Protein AF-0000000073468307 (afdb_homodimer)

Sequence (714 aa):
MNRIGESITLTLFGASHDSRIGCVIDGIPPGYPVNVESITADLELRKPSAGIGTPRVEADVPEISGIVDGITTGCPVVITFSNSNTRSSDYEQLRRIPRPGHADYPAVSKFGPAHDIRGGGMFSGRMTTPLVAAGALLRDLIGSLGISVGSYVTRIGSVVDTNTYDPADVLTRSRTNPLRAMSSGIEDRMRAEILVAKSDGDSVGGIVRCFATGLPAGLGEPFFDTLDGEISKAVFAIPGVKAIGFGEGFAAAGLRGSENNDAYRIQNGSVVTLTNHAGGVLGGMSSGAVLDFSVAFKPTPSIAKQQMSVDLLTREDAELSVKGRHDPCIANRGAIVVEAMTVFTLADLALRGGFLVMNRIGESITLTLFGASHDSRIGCVIDGIPPGYPVNVESITADLELRKPSAGIGTPRVEADVPEISGIVDGITTGCPVVITFSNSNTRSSDYEQLRRIPRPGHADYPAVSKFGPAHDIRGGGMFSGRMTTPLVAAGALLRDLIGSLGISVGSYVTRIGSVVDTNTYDPADVLTRSRTNPLRAMSSGIEDRMRAEILVAKSDGDSVGGIVRCFATGLPAGLGEPFFDTLDGEISKAVFAIPGVKAIGFGEGFAAAGLRGSENNDAYRIQNGSVVTLTNHAGGVLGGMSSGAVLDFSVAFKPTPSIAKQQMSVDLLTREDAELSVKGRHDPCIANRGAIVVEAMTVFTLADLALRGGFLV

Secondary structure (DSSP, 8-state):
--EEESSSEEEEEE-TTSSEEEEEEE-PPTTPBP-HHHHHHHHHHHSPPTTTS-S-----PPEEESEETTEE-SSPEEEEEE-------SHHHHHHSPPTTSSHHHHHHHHGGG---GGGGGGSGGGHHHHHHHHHHHHHHHHTTT-EEEEEEEEETTEE------HHHHHHHHHHSTT--SSHHHHHHHHHHHHHHHHTT--B-EEEEEEEE-PPTT-B-SGGG-HHHHHHHHHTTSTTEEEEEETTGGGGGGSBHHHHS--EEEETTEEEES--TTTTEETTEE-SSPEEEEEEEPPPS--SS-EEEEETTTTEEEEE---S---S--HHHHHHHHHHHHHHHHHHHHHHTTS--/--EEESSSEEEEEE-TTSSEEEEEEE-PPTTPBP-HHHHHHHHHHHSPPTTTS-S-----PPEEESEETTEE-SSPEEEEEE-------SHHHHHHSPPTTSSHHHHHHHHGGG---GGGGGGSGGGHHHHHHHHHHHHHHHHTTT-EEEEEEEEETTEE------HHHHHHHHHHSTT--SSHHHHHHHHHHHHHHHHTT--B-EEEEEEEE-PPTT-B-SGGG-HHHHHHHHHTTSTTEEEEEETTGGGGGGSBHHHHS--EEEETTEEEES--TTTTEETTEE-SSPEEEEEEEPPPS--SS-EEEEETTTTEEEEE---S---S--HHHHHHHHHHHHHHHHHHHHHHTTS--

pLDDT: mean 94.12, std 7.53, range [55.19, 98.94]

Radius of gyration: 24.5 Å; Cα contacts (8 Å, |Δi|>4): 1896; chains: 2; bounding box: 74×68×62 Å

Nearest PDB structures (foldseek):
  2o12-assembly1_A  TM=8.734E-01  e=1.909E-29  Mycobacterium tuberculosis H37Rv
  2o11-assembly1_A  TM=8.676E-01  e=3.388E-29  Mycobacterium tuberculosis H37Rv
  2qhf-assembly1_A  TM=8.666E-01  e=2.831E-28  unclassified
  4baj-assembly1_A  TM=8.370E-01  e=3.995E-28  Mycobacterium tuberculosis
  4bai-assembly1_A  TM=8.354E-01  e=8.423E-28  Mycobacterium tuberculosis

InterPro domains:
  IPR000453 Chorismate synthase [MF_00300] (8-356)
  IPR000453 Chorismate synthase [PF01264] (9-351)
  IPR000453 Chorismate synthase [PIRSF001456] (1-352)
  IPR000453 Chorismate synthase [PTHR21085] (1-352)
  IPR000453 Chorismate synthase [TIGR00033] (9-353)
  IPR000453 Chorismate synthase [cd07304] (8-349)
  IPR020541 Chorismate synthase, conserved site [PS00788] (121-137)
  IPR020541 Chorismate synthase, conserved site [PS00789] (325-341)
  IPR035904 Chorismate synthase AroC superfamily [G3DSA:3.60.150.10] (8-355)
  IPR035904 Chorismate synthase AroC superfamily [SSF103263] (1-353)

Foldseek 3Di:
DQWDFDQWMKGWDWWQQDQKTKIKIANDDWFAAFDQVLLQLLLVLLDAFPPFAFPDDDPLRWDWDQADPRIHHNGIIMIMDGRDPFDQPCCVVCQFWPFPPACSVVQCVVVNPVRDPRCDICLHLVRLSNLLSQLSRLQVVVVVLVKDKFKAWQDKAPQGNPDDDDPVQRSPQLSPQSLSHNDPVSSVVNRVSSVVQVVVQHAIKTKMKMKMANDDWFQFDADQTFLVNSLVVLLVSRPQWDDKAAQCGVPVVVDDPVVQDFDWDDDPNDIDTPDGNRQQGDNSTGHNDMNIMMIIGGFDRQTQDKDWTAGNVVRGIDIDGRDHGHRRYNNSSCRSSSSSSSSSSSSSSCVVVVVGD/DQWDFDQWMKGWDWWQQDQKTWIKIANDDWFAAFDQVLLQLLLVLLDAFPPFAFPDDDPLRWDWDQADPRIHHRGIIMIMDGRDPFDQPPCVVCQFWPFPPACSVVQCVPVNPVRDPRCDICLHLVRLSNLLSQLSRLQVVVVVLVKDKFKAWQDKAPQGNPDDDDPVQRRPQLSPQSLSHNDPVSSVVNRVSSVVQVVVQHAIKTKMKMKMANDDWFQFDADQTFLVNSLVVLLVSRPQWDDKAAQCGVPVVVDDPVGQDFDWDDDPNDIDTPDGNRQQGDNSTGHNDMRIMMIIGGFDRQTQDKDWTAGNVVRGIDIDGRDHGHRRYNNSSCRSSSSSSSSSSSSSSCVVVVVGD

Structure (mmCIF, N/CA/C/O backbone):
data_AF-0000000073468307-model_v1
#
loop_
_entity.id
_entity.type
_entity.pdbx_description
1 polymer 'Chorismate synthase'
#
loop_
_atom_site.group_PDB
_atom_site.id
_atom_site.type_symbol
_atom_site.label_atom_id
_atom_site.label_alt_id
_atom_site.label_comp_id
_atom_site.label_asym_id
_atom_site.label_entity_id
_atom_site.label_seq_id
_atom_site.pdbx_PDB_ins_code
_atom_site.Cartn_x
_atom_site.Cartn_y
_atom_site.Cartn_z
_atom_site.occupancy
_atom_site.B_iso_or_equiv
_atom_site.auth_seq_id
_atom_site.auth_comp_id
_atom_site.auth_asym_id
_atom_site.auth_atom_id
_atom_site.pdbx_PDB_model_num
ATOM 1 N N . MET A 1 1 ? 7.062 6.723 -12.805 1 78.38 1 MET A N 1
ATOM 2 C CA . MET A 1 1 ? 6.09 7.746 -13.18 1 78.38 1 MET A CA 1
ATOM 3 C C . MET A 1 1 ? 5.855 8.727 -12.039 1 78.38 1 MET A C 1
ATOM 5 O O . MET A 1 1 ? 5.859 8.336 -10.867 1 78.38 1 MET A O 1
ATOM 9 N N . ASN A 1 2 ? 5.762 9.953 -12.391 1 92.69 2 ASN A N 1
ATOM 10 C CA . ASN A 1 2 ? 5.691 11.016 -11.391 1 92.69 2 ASN A CA 1
ATOM 11 C C . ASN A 1 2 ? 4.27 11.555 -11.242 1 92.69 2 ASN A C 1
ATOM 13 O O . ASN A 1 2 ? 4.059 12.602 -10.633 1 92.69 2 ASN A O 1
ATOM 17 N N . ARG A 1 3 ? 3.357 10.773 -11.797 1 96.44 3 ARG A N 1
ATOM 18 C CA . ARG A 1 3 ? 1.973 11.234 -11.789 1 96.44 3 ARG A CA 1
ATOM 19 C C . ARG A 1 3 ? 1.046 10.172 -11.211 1 96.44 3 ARG A C 1
ATOM 21 O O . ARG A 1 3 ? 1.229 8.977 -11.461 1 96.44 3 ARG A O 1
ATOM 28 N N . ILE A 1 4 ? 0.022 10.648 -10.477 1 97.75 4 ILE A N 1
ATOM 29 C CA . ILE A 1 4 ? -0.975 9.742 -9.906 1 97.75 4 ILE A CA 1
ATOM 30 C C . ILE A 1 4 ? -2.363 10.367 -10.023 1 97.75 4 ILE A C 1
ATOM 32 O O . ILE A 1 4 ? -2.492 11.586 -10.172 1 97.75 4 ILE A O 1
ATOM 36 N N . GLY A 1 5 ? -3.367 9.5 -10.016 1 97.25 5 GLY A N 1
ATOM 37 C CA . GLY A 1 5 ? -4.742 9.977 -10.078 1 97.25 5 GLY A CA 1
ATOM 38 C C . GLY A 1 5 ? -5.352 9.859 -11.461 1 97.25 5 GLY A C 1
ATOM 39 O O . GLY A 1 5 ? -4.664 9.508 -12.422 1 97.25 5 GLY A O 1
ATOM 40 N N . GLU A 1 6 ? -6.684 10.148 -11.586 1 95.94 6 GLU A N 1
ATOM 41 C CA . GLU A 1 6 ? -7.395 10.039 -12.859 1 95.94 6 GLU A CA 1
ATOM 42 C C . GLU A 1 6 ? -8.156 11.328 -13.18 1 95.94 6 GLU A C 1
ATOM 44 O O . GLU A 1 6 ? -7.773 12.07 -14.078 1 95.94 6 GLU A O 1
ATOM 49 N N . SER A 1 7 ? -9.188 11.641 -12.312 1 97.06 7 SER A N 1
ATOM 50 C CA . SER A 1 7 ? -9.93 12.875 -12.523 1 97.06 7 SER A CA 1
ATOM 51 C C . SER A 1 7 ? -9.172 14.078 -11.953 1 97.06 7 SER A C 1
ATOM 53 O O . SER A 1 7 ? -9.195 15.164 -12.539 1 97.06 7 SER A O 1
ATOM 55 N N . ILE A 1 8 ? -8.633 13.961 -10.805 1 98 8 ILE A N 1
ATOM 56 C CA . ILE A 1 8 ? -7.633 14.867 -10.258 1 98 8 ILE A CA 1
ATOM 57 C C . ILE A 1 8 ? -6.266 14.188 -10.258 1 98 8 ILE A C 1
ATOM 59 O O . ILE A 1 8 ? -6.117 13.086 -9.727 1 98 8 ILE A O 1
ATOM 63 N N . THR A 1 9 ? -5.352 14.828 -10.875 1 98.25 9 THR A N 1
ATOM 64 C CA . THR A 1 9 ? -4.031 14.211 -10.969 1 98.25 9 THR A CA 1
ATOM 65 C C . THR A 1 9 ? -2.988 15.047 -10.234 1 98.25 9 THR A C 1
ATOM 67 O O . THR A 1 9 ? -3.131 16.266 -10.125 1 98.25 9 THR A O 1
ATOM 70 N N . LEU A 1 10 ? -2.02 14.422 -9.664 1 98.44 10 LEU A N 1
ATOM 71 C CA . LEU A 1 10 ? -0.888 15.016 -8.961 1 98.44 10 LEU A CA 1
ATOM 72 C C . LEU A 1 10 ? 0.43 14.609 -9.617 1 98.44 10 LEU A C 1
ATOM 74 O O . LEU A 1 10 ? 0.74 13.414 -9.703 1 98.44 10 LEU A O 1
ATOM 78 N N . THR A 1 11 ? 1.145 15.547 -10.148 1 98.19 11 THR A N 1
ATOM 79 C CA . THR A 1 11 ? 2.461 15.32 -10.727 1 98.19 11 THR A CA 1
ATOM 80 C C . THR A 1 11 ? 3.547 15.992 -9.891 1 98.19 11 THR A C 1
ATOM 82 O O . THR A 1 11 ? 3.475 17.188 -9.617 1 98.19 11 THR A O 1
ATOM 85 N N . LEU A 1 12 ? 4.516 15.25 -9.508 1 96.94 12 LEU A N 1
ATOM 86 C CA . LEU A 1 12 ? 5.645 15.766 -8.742 1 96.94 12 LEU A CA 1
ATOM 87 C C . LEU A 1 12 ? 6.812 16.125 -9.656 1 96.94 12 LEU A C 1
ATOM 89 O O . LEU A 1 12 ? 7.008 15.477 -10.695 1 96.94 12 LEU A O 1
ATOM 93 N N . PHE A 1 13 ? 7.508 17.141 -9.234 1 95.06 13 PHE A N 1
ATOM 94 C CA . PHE A 1 13 ? 8.727 17.453 -9.969 1 95.06 13 PHE A CA 1
ATOM 95 C C . PHE A 1 13 ? 9.789 18.016 -9.031 1 95.06 13 PHE A C 1
ATOM 97 O O . PHE A 1 13 ? 9.477 18.5 -7.941 1 95.06 13 PHE A O 1
ATOM 104 N N . GLY A 1 14 ? 11.086 17.844 -9.508 1 91.69 14 GLY A N 1
ATOM 105 C CA . GLY A 1 14 ? 12.227 18.344 -8.75 1 91.69 14 GLY A CA 1
ATOM 106 C C . GLY A 1 14 ? 12.906 17.281 -7.918 1 91.69 14 GLY A C 1
ATOM 107 O O . GLY A 1 14 ? 12.5 16.125 -7.938 1 91.69 14 GLY A O 1
ATOM 108 N N . ALA A 1 15 ? 13.961 17.688 -7.32 1 88.81 15 ALA A N 1
ATOM 109 C CA . ALA A 1 15 ? 14.742 16.859 -6.414 1 88.81 15 ALA A CA 1
ATOM 110 C C . ALA A 1 15 ? 15.312 17.672 -5.262 1 88.81 15 ALA A C 1
ATOM 112 O O . ALA A 1 15 ? 15.32 18.906 -5.312 1 88.81 15 ALA A O 1
ATOM 113 N N . SER A 1 16 ? 15.828 17.062 -4.336 1 83.5 16 SER A N 1
ATOM 114 C CA . SER A 1 16 ? 16.203 17.703 -3.072 1 83.5 16 SER A CA 1
ATOM 115 C C . SER A 1 16 ? 17.25 18.781 -3.283 1 83.5 16 SER A C 1
ATOM 117 O O . SER A 1 16 ? 17.297 19.766 -2.529 1 83.5 16 SER A O 1
ATOM 119 N N . HIS A 1 17 ? 18.031 18.594 -4.273 1 82.62 17 HIS A N 1
ATOM 120 C CA . HIS A 1 17 ? 19.094 19.578 -4.461 1 82.62 17 HIS A CA 1
ATOM 121 C C . HIS A 1 17 ? 18.844 20.438 -5.691 1 82.62 17 HIS A C 1
ATOM 123 O O . HIS A 1 17 ? 19.719 21.188 -6.113 1 82.62 17 HIS A O 1
ATOM 129 N N . ASP A 1 18 ? 17.672 20.312 -6.223 1 88.06 18 ASP A N 1
ATOM 130 C CA . ASP A 1 18 ? 17.266 21.25 -7.273 1 88.06 18 ASP A CA 1
ATOM 131 C C . ASP A 1 18 ? 16.953 22.625 -6.695 1 88.06 18 ASP A C 1
ATOM 133 O O . ASP A 1 18 ? 16.891 22.781 -5.477 1 88.06 18 ASP A O 1
ATOM 137 N N . SER A 1 19 ? 16.859 23.547 -7.609 1 90.19 19 SER A N 1
ATOM 138 C CA . SER A 1 19 ? 16.516 24.891 -7.156 1 90.19 19 SER A CA 1
ATOM 139 C C . SER A 1 19 ? 15.094 24.938 -6.598 1 90.19 19 SER A C 1
ATOM 141 O O . SER A 1 19 ? 14.797 25.75 -5.711 1 90.19 19 SER A O 1
ATOM 143 N N . ARG A 1 20 ? 14.273 24.047 -7.191 1 93.94 20 ARG A N 1
ATOM 144 C CA . ARG A 1 20 ? 12.883 24.031 -6.754 1 93.94 20 ARG A CA 1
ATOM 145 C C . ARG A 1 20 ? 12.328 22.609 -6.773 1 93.94 20 ARG A C 1
ATOM 147 O O . ARG A 1 20 ? 12.805 21.766 -7.535 1 93.94 20 ARG A O 1
ATOM 154 N N . ILE A 1 21 ? 11.438 22.422 -5.871 1 95.44 21 ILE A N 1
ATOM 155 C CA . ILE A 1 21 ? 10.578 21.25 -5.914 1 95.44 21 ILE A CA 1
ATOM 156 C C . ILE A 1 21 ? 9.109 21.688 -5.965 1 95.44 21 ILE A C 1
ATOM 158 O O . ILE A 1 21 ? 8.797 22.844 -5.68 1 95.44 21 ILE A O 1
ATOM 162 N N . GLY A 1 22 ? 8.258 20.797 -6.469 1 97.25 22 GLY A N 1
ATOM 163 C CA . GLY A 1 22 ? 6.859 21.188 -6.523 1 97.25 22 GLY A CA 1
ATOM 164 C C . GLY A 1 22 ? 5.961 20.094 -7.082 1 97.25 22 GLY A C 1
ATOM 165 O O . GLY A 1 22 ? 6.379 18.938 -7.203 1 97.25 22 GLY A O 1
ATOM 166 N N . CYS A 1 23 ? 4.727 20.5 -7.266 1 98.25 23 CYS A N 1
ATOM 167 C CA . CYS A 1 23 ? 3.732 19.594 -7.84 1 98.25 23 CYS A CA 1
ATOM 168 C C . CYS A 1 23 ? 2.746 20.359 -8.719 1 98.25 23 CYS A C 1
ATOM 170 O O . CYS A 1 23 ? 2.625 21.578 -8.609 1 98.25 23 CYS A O 1
ATOM 172 N N . VAL A 1 24 ? 2.191 19.672 -9.648 1 98.44 24 VAL A N 1
ATOM 173 C CA . VAL A 1 24 ? 1.072 20.125 -10.469 1 98.44 24 VAL A CA 1
ATOM 174 C C . VAL A 1 24 ? -0.182 19.328 -10.117 1 98.44 24 VAL A C 1
ATOM 176 O O . VAL A 1 24 ? -0.166 18.094 -10.133 1 98.44 24 VAL A O 1
ATOM 179 N N . ILE A 1 25 ? -1.18 19.984 -9.719 1 98.5 25 ILE A N 1
ATOM 180 C CA . ILE A 1 25 ? -2.486 19.375 -9.492 1 98.5 25 ILE A CA 1
ATOM 181 C C . ILE A 1 25 ? -3.439 19.766 -10.617 1 98.5 25 ILE A C 1
ATOM 183 O O . ILE A 1 25 ? -3.74 20.953 -10.797 1 98.5 25 ILE A O 1
ATOM 187 N N . ASP A 1 26 ? -3.891 18.797 -11.312 1 98.12 26 ASP A N 1
ATOM 188 C CA . ASP A 1 26 ? -4.766 19.031 -12.461 1 98.12 26 ASP A CA 1
ATOM 189 C C . ASP A 1 26 ? -6.125 18.375 -12.25 1 98.12 26 ASP A C 1
ATOM 191 O O . ASP A 1 26 ? -6.227 17.344 -11.562 1 98.12 26 ASP A O 1
ATOM 195 N N . GLY A 1 27 ? -7.133 19.062 -12.758 1 97.12 27 GLY A N 1
ATOM 196 C CA . GLY A 1 27 ? -8.461 18.469 -12.719 1 97.12 27 GLY A CA 1
ATOM 197 C C . GLY A 1 27 ? -9.32 19.016 -11.586 1 97.12 27 GLY A C 1
ATOM 198 O O . GLY A 1 27 ? -10.469 18.594 -11.414 1 97.12 27 GLY A O 1
ATOM 199 N N . ILE A 1 28 ? -8.805 19.984 -10.82 1 96.44 28 ILE A N 1
ATOM 200 C CA . ILE A 1 28 ? -9.602 20.609 -9.766 1 96.44 28 ILE A CA 1
ATOM 201 C C . ILE A 1 28 ? -10.727 21.422 -10.391 1 96.44 28 ILE A C 1
ATOM 203 O O . ILE A 1 28 ? -10.484 22.25 -11.273 1 96.44 28 ILE A O 1
ATOM 207 N N . PRO A 1 29 ? -11.945 21.203 -9.93 1 94.94 29 PRO A N 1
ATOM 208 C CA . PRO A 1 29 ? -13.039 22.031 -10.453 1 94.94 29 PRO A CA 1
ATOM 209 C C . PRO A 1 29 ? -12.852 23.516 -10.172 1 94.94 29 PRO A C 1
ATOM 211 O O . PRO A 1 29 ? -12.242 23.891 -9.164 1 94.94 29 PRO A O 1
ATOM 214 N N . PRO A 1 30 ? -13.359 24.375 -11.141 1 94.88 30 PRO A N 1
ATOM 215 C CA . PRO A 1 30 ? -13.281 25.812 -10.883 1 94.88 30 PRO A CA 1
ATOM 216 C C . PRO A 1 30 ? -14.195 26.25 -9.75 1 94.88 30 PRO A C 1
ATOM 218 O O . PRO A 1 30 ? -15.195 25.594 -9.461 1 94.88 30 PRO A O 1
ATOM 221 N N . GLY A 1 31 ? -13.82 27.344 -9.102 1 93.5 31 GLY A N 1
ATOM 222 C CA . GLY A 1 31 ? -14.734 28 -8.172 1 93.5 31 GLY A CA 1
ATOM 223 C C . GLY A 1 31 ? -14.477 27.625 -6.727 1 93.5 31 GLY A C 1
ATOM 224 O O . GLY A 1 31 ? -15.188 28.078 -5.828 1 93.5 31 GLY A O 1
ATOM 225 N N . TYR A 1 32 ? -13.43 26.859 -6.484 1 92.44 32 TYR A N 1
ATOM 226 C CA . TYR A 1 32 ? -13.133 26.469 -5.113 1 92.44 32 TYR A CA 1
ATOM 227 C C . TYR A 1 32 ? -12.062 27.375 -4.512 1 92.44 32 TYR A C 1
ATOM 229 O O . TYR A 1 32 ? -11.07 27.688 -5.168 1 92.44 32 TYR A O 1
ATOM 237 N N . PRO A 1 33 ? -12.344 27.812 -3.326 1 93.44 33 PRO A N 1
ATOM 238 C CA . PRO A 1 33 ? -11.336 28.641 -2.664 1 93.44 33 PRO A CA 1
ATOM 239 C C . PRO A 1 33 ? -10.094 27.844 -2.248 1 93.44 33 PRO A C 1
ATOM 241 O O . PRO A 1 33 ? -10.211 26.703 -1.819 1 93.44 33 PRO A O 1
ATOM 244 N N . VAL A 1 34 ? -8.984 28.453 -2.396 1 93.81 34 VAL A N 1
ATOM 245 C CA . VAL A 1 34 ? -7.723 27.891 -1.922 1 93.81 34 VAL A CA 1
ATOM 246 C C . VAL A 1 34 ? -7.316 28.578 -0.619 1 93.81 34 VAL A C 1
ATOM 248 O O . VAL A 1 34 ? -7.145 29.797 -0.578 1 93.81 34 VAL A O 1
ATOM 251 N N . ASN A 1 35 ? -7.191 27.797 0.413 1 94.06 35 ASN A N 1
ATOM 252 C CA . ASN A 1 35 ? -6.805 28.297 1.726 1 94.06 35 ASN A CA 1
ATOM 253 C C . ASN A 1 35 ? -5.305 28.172 1.959 1 94.06 35 ASN A C 1
ATOM 255 O O . ASN A 1 35 ? -4.84 27.156 2.469 1 94.06 35 ASN A O 1
ATOM 259 N N . VAL A 1 36 ? -4.586 29.203 1.779 1 94.5 36 VAL A N 1
ATOM 260 C CA . VAL A 1 36 ? -3.129 29.188 1.88 1 94.5 36 VAL A CA 1
ATOM 261 C C . VAL A 1 36 ? -2.713 28.938 3.328 1 94.5 36 VAL A C 1
ATOM 263 O O . VAL A 1 36 ? -1.699 28.281 3.588 1 94.5 36 VAL A O 1
ATOM 266 N N . GLU A 1 37 ? -3.494 29.391 4.246 1 94.69 37 GLU A N 1
ATOM 267 C CA . GLU A 1 37 ? -3.193 29.188 5.66 1 94.69 37 GLU A CA 1
ATOM 268 C C . GLU A 1 37 ? -3.227 27.719 6.023 1 94.69 37 GLU A C 1
ATOM 270 O O . GLU A 1 37 ? -2.41 27.25 6.82 1 94.69 37 GLU A O 1
ATOM 275 N N . SER A 1 38 ? -4.172 27.047 5.438 1 94.19 38 SER A N 1
ATOM 276 C CA . SER A 1 38 ? -4.254 25.609 5.684 1 94.19 38 SER A CA 1
ATOM 277 C C . SER A 1 38 ? -3.031 24.875 5.137 1 94.19 38 SER A C 1
ATOM 279 O O . SER A 1 38 ? -2.559 23.906 5.734 1 94.19 38 SER A O 1
ATOM 281 N N . ILE A 1 39 ? -2.574 25.328 3.996 1 97.19 39 ILE A N 1
ATOM 282 C CA . ILE A 1 39 ? -1.381 24.75 3.395 1 97.19 39 ILE A CA 1
ATOM 283 C C . ILE A 1 39 ? -0.182 24.953 4.316 1 97.19 39 ILE A C 1
ATOM 285 O O . ILE A 1 39 ? 0.56 24.016 4.609 1 97.19 39 ILE A O 1
ATOM 289 N N . THR A 1 40 ? -0.068 26.172 4.801 1 95.94 40 THR A N 1
ATOM 290 C CA . THR A 1 40 ? 1.037 26.516 5.691 1 95.94 40 THR A CA 1
ATOM 291 C C . THR A 1 40 ? 0.958 25.703 6.984 1 95.94 40 THR A C 1
ATOM 293 O O . THR A 1 40 ? 1.973 25.203 7.473 1 95.94 40 THR A O 1
ATOM 296 N N . ALA A 1 41 ? -0.21 25.578 7.523 1 95.69 41 ALA A N 1
ATOM 297 C CA . ALA A 1 41 ? -0.408 24.844 8.773 1 95.69 41 ALA A CA 1
ATOM 298 C C . ALA A 1 41 ? -0.017 23.375 8.617 1 95.69 41 ALA A C 1
ATOM 300 O O . ALA A 1 41 ? 0.638 22.812 9.484 1 95.69 41 ALA A O 1
ATOM 301 N N . ASP A 1 42 ? -0.438 22.75 7.543 1 97.31 42 ASP A N 1
ATOM 302 C CA . ASP A 1 42 ? -0.085 21.344 7.312 1 97.31 42 ASP A CA 1
ATOM 303 C C . ASP A 1 42 ? 1.417 21.188 7.09 1 97.31 42 ASP A C 1
ATOM 305 O O . ASP A 1 42 ? 2.018 20.203 7.539 1 97.31 42 ASP A O 1
ATOM 309 N N . LEU A 1 43 ? 1.985 22.141 6.363 1 97.25 43 LEU A N 1
ATOM 310 C CA . LEU A 1 43 ? 3.424 22.094 6.129 1 97.25 43 LEU A CA 1
ATOM 311 C C . LEU A 1 43 ? 4.191 22.203 7.445 1 97.25 43 LEU A C 1
ATOM 313 O O . LEU A 1 43 ? 5.258 21.594 7.594 1 97.25 43 LEU A O 1
ATOM 317 N N . GLU A 1 44 ? 3.678 22.953 8.375 1 95.06 44 GLU A N 1
ATOM 318 C CA . GLU A 1 44 ? 4.312 23.078 9.688 1 95.06 44 GLU A CA 1
ATOM 319 C C . GLU A 1 44 ? 4.344 21.75 10.414 1 95.06 44 GLU A C 1
ATOM 321 O O . GLU A 1 44 ? 5.285 21.453 11.156 1 95.06 44 GLU A O 1
ATOM 326 N N . LEU A 1 45 ? 3.326 20.969 10.211 1 95.31 45 LEU A N 1
ATOM 327 C CA . LEU A 1 45 ? 3.238 19.656 10.867 1 95.31 45 LEU A CA 1
ATOM 328 C C . LEU A 1 45 ? 4.27 18.703 10.289 1 95.31 45 LEU A C 1
ATOM 330 O O . LEU A 1 45 ? 4.605 17.688 10.922 1 95.31 45 LEU A O 1
ATOM 334 N N . ARG A 1 46 ? 4.758 18.969 9.094 1 95.19 46 ARG A N 1
ATOM 335 C CA . ARG A 1 46 ? 5.742 18.094 8.445 1 95.19 46 ARG A CA 1
ATOM 336 C C . ARG A 1 46 ? 7.152 18.438 8.922 1 95.19 46 ARG A C 1
ATOM 338 O O . ARG A 1 46 ? 8.078 17.641 8.734 1 95.19 46 ARG A O 1
ATOM 345 N N . LYS A 1 47 ? 7.328 19.578 9.469 1 91.25 47 LYS A N 1
ATOM 346 C CA . LYS A 1 47 ? 8.656 20 9.898 1 91.25 47 LYS A CA 1
ATOM 347 C C . LYS A 1 47 ? 9.156 19.141 11.055 1 91.25 47 LYS A C 1
ATOM 349 O O . LYS A 1 47 ? 8.359 18.578 11.812 1 91.25 47 LYS A O 1
ATOM 354 N N . PRO A 1 48 ? 10.461 19.062 11.133 1 87.81 48 PRO A N 1
ATOM 355 C CA . PRO A 1 48 ? 11.023 18.281 12.234 1 87.81 48 PRO A CA 1
ATOM 356 C C . PRO A 1 48 ? 10.672 18.859 13.609 1 87.81 48 PRO A C 1
ATOM 358 O O . PRO A 1 48 ? 10.594 20.094 13.758 1 87.81 48 PRO A O 1
ATOM 361 N N . SER A 1 49 ? 10.484 17.938 14.492 1 84.5 49 SER A N 1
ATOM 362 C CA . SER A 1 49 ? 10.258 18.375 15.867 1 84.5 49 SER A CA 1
ATOM 363 C C . SER A 1 49 ? 11.539 18.906 16.5 1 84.5 49 SER A C 1
ATOM 365 O O . SER A 1 49 ? 12.609 18.312 16.344 1 84.5 49 SER A O 1
ATOM 367 N N . ALA A 1 50 ? 11.32 19.953 17.25 1 79.44 50 ALA A N 1
ATOM 368 C CA . ALA A 1 50 ? 12.469 20.609 17.859 1 79.44 50 ALA A CA 1
ATOM 369 C C . ALA A 1 50 ? 13.273 19.641 18.719 1 79.44 50 ALA A C 1
ATOM 371 O O . ALA A 1 50 ? 12.711 18.938 19.562 1 79.44 50 ALA A O 1
ATOM 372 N N . GLY A 1 51 ? 14.484 19.578 18.469 1 78.62 51 GLY A N 1
ATOM 373 C CA . GLY A 1 51 ? 15.398 18.797 19.281 1 78.62 51 GLY A CA 1
ATOM 374 C C . GLY A 1 51 ? 15.469 17.344 18.875 1 78.62 51 GLY A C 1
ATOM 375 O O . GLY A 1 51 ? 16.266 16.578 19.422 1 78.62 51 GLY A O 1
ATOM 376 N N . ILE A 1 52 ? 14.695 16.922 18 1 84.31 52 ILE A N 1
ATOM 377 C CA . ILE A 1 52 ? 14.602 15.508 17.672 1 84.31 52 ILE A CA 1
ATOM 378 C C . ILE A 1 52 ? 14.977 15.289 16.203 1 84.31 52 ILE A C 1
ATOM 380 O O . ILE A 1 52 ? 15.867 14.492 15.898 1 84.31 52 ILE A O 1
ATOM 384 N N . GLY A 1 53 ? 14.398 16 15.367 1 76.06 53 GLY A N 1
ATOM 385 C CA . GLY A 1 53 ? 14.562 15.766 13.938 1 76.06 53 GLY A CA 1
ATOM 386 C C . GLY A 1 53 ? 15.781 16.469 13.352 1 76.06 53 GLY A C 1
ATOM 387 O O . GLY A 1 53 ? 16.656 16.922 14.094 1 76.06 53 GLY A O 1
ATOM 388 N N . THR A 1 54 ? 15.93 16.359 12.086 1 74.38 54 THR A N 1
ATOM 389 C CA . THR A 1 54 ? 17.031 16.969 11.352 1 74.38 54 THR A CA 1
ATOM 390 C C . THR A 1 54 ? 17.078 18.469 11.578 1 74.38 54 THR A C 1
ATOM 392 O O . THR A 1 54 ? 16.031 19.109 11.719 1 74.38 54 THR A O 1
ATOM 395 N N . PRO A 1 55 ? 18.188 19 11.625 1 69.69 55 PRO A N 1
ATOM 396 C CA . PRO A 1 55 ? 18.312 20.453 11.781 1 69.69 55 PRO A CA 1
ATOM 397 C C . PRO A 1 55 ? 17.969 21.219 10.508 1 69.69 55 PRO A C 1
ATOM 399 O O . PRO A 1 55 ? 17.797 22.438 10.547 1 69.69 55 PRO A O 1
ATOM 402 N N . ARG A 1 56 ? 18 20.5 9.484 1 66.62 56 ARG A N 1
ATOM 403 C CA . ARG A 1 56 ? 17.625 21.141 8.227 1 66.62 56 ARG A CA 1
ATOM 404 C C . ARG A 1 56 ? 16.188 21.625 8.266 1 66.62 56 ARG A C 1
ATOM 406 O O . ARG A 1 56 ? 15.258 20.812 8.43 1 66.62 56 ARG A O 1
ATOM 413 N N . VAL A 1 57 ? 16.047 22.969 8.234 1 69 57 VAL A N 1
ATOM 414 C CA . VAL A 1 57 ? 14.695 23.531 8.195 1 69 57 VAL A CA 1
ATOM 415 C C . VAL A 1 57 ? 14.594 24.547 7.062 1 69 57 VAL A C 1
ATOM 417 O O . VAL A 1 57 ? 15.359 25.516 7.016 1 69 57 VAL A O 1
ATOM 420 N N . GLU A 1 58 ?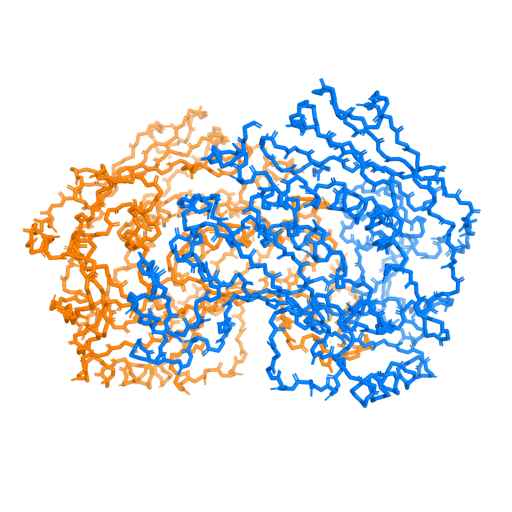 13.797 24.109 6.055 1 77.62 58 GLU A N 1
ATOM 421 C CA . GLU A 1 58 ? 13.445 25.031 4.98 1 77.62 58 GLU A CA 1
ATOM 422 C C . GLU A 1 58 ? 12.219 25.859 5.336 1 77.62 58 GLU A C 1
ATOM 424 O O . GLU A 1 58 ? 11.367 25.422 6.113 1 77.62 58 GLU A O 1
ATOM 429 N N . ALA A 1 59 ? 12.156 27.062 4.805 1 79.62 59 ALA A N 1
ATOM 430 C CA . ALA A 1 59 ? 11 27.906 5.094 1 79.62 59 ALA A CA 1
ATOM 431 C C . ALA A 1 59 ? 9.711 27.297 4.562 1 79.62 59 ALA A C 1
ATOM 433 O O . ALA A 1 59 ? 8.664 27.391 5.199 1 79.62 59 ALA A O 1
ATOM 434 N N . ASP A 1 60 ? 9.758 26.578 3.535 1 88.94 60 ASP A N 1
ATOM 435 C CA . ASP A 1 60 ? 8.664 25.906 2.846 1 88.94 60 ASP A CA 1
ATOM 436 C C . ASP A 1 60 ? 7.488 26.859 2.617 1 88.94 60 ASP A C 1
ATOM 438 O O . ASP A 1 60 ? 6.352 26.531 2.967 1 88.94 60 ASP A O 1
ATOM 442 N N . VAL A 1 61 ? 7.77 27.984 2.053 1 92.38 61 VAL A N 1
ATOM 443 C CA . VAL A 1 61 ? 6.742 28.938 1.646 1 92.38 61 VAL A CA 1
ATOM 444 C C . VAL A 1 61 ? 6.203 28.562 0.268 1 92.38 61 VAL A C 1
ATOM 446 O O . VAL A 1 61 ? 6.93 28.625 -0.727 1 92.38 61 VAL A O 1
ATOM 449 N N . PRO A 1 62 ? 4.953 28.266 0.238 1 96.19 62 PRO A N 1
ATOM 450 C CA . PRO A 1 62 ? 4.418 27.828 -1.054 1 96.19 62 PRO A CA 1
ATOM 451 C C . PRO A 1 62 ? 4.215 28.984 -2.033 1 96.19 62 PRO A C 1
ATOM 453 O O . PRO A 1 62 ? 3.723 30.047 -1.646 1 96.19 62 PRO A O 1
ATOM 456 N N . GLU A 1 63 ? 4.688 28.797 -3.25 1 96.38 63 GLU A N 1
ATOM 457 C CA . GLU A 1 63 ? 4.312 29.641 -4.383 1 96.38 63 GLU A CA 1
ATOM 458 C C . GLU A 1 63 ? 3.258 28.953 -5.25 1 96.38 63 GLU A C 1
ATOM 460 O O . GLU A 1 63 ? 3.508 27.891 -5.82 1 96.38 63 GLU A O 1
ATOM 465 N N . ILE A 1 64 ? 2.105 29.609 -5.367 1 97.06 64 ILE A N 1
ATOM 466 C CA . ILE A 1 64 ? 0.965 28.953 -5.992 1 97.06 64 ILE A CA 1
ATOM 467 C C . ILE A 1 64 ? 0.591 29.688 -7.281 1 97.06 64 ILE A C 1
ATOM 469 O O . ILE A 1 64 ? 0.45 30.906 -7.285 1 97.06 64 ILE A O 1
ATOM 473 N N . SER A 1 65 ? 0.475 29 -8.328 1 96.44 65 SER A N 1
ATOM 474 C CA . SER A 1 65 ? -0.001 29.5 -9.617 1 96.44 65 SER A CA 1
ATOM 475 C C . SER A 1 65 ? -1.225 28.719 -10.094 1 96.44 65 SER A C 1
ATOM 477 O O . SER A 1 65 ? -1.459 27.594 -9.648 1 96.44 65 SER A O 1
ATOM 479 N N . GLY A 1 66 ? -2.018 29.328 -10.953 1 95.31 66 GLY A N 1
ATOM 480 C CA . GLY A 1 66 ? -3.18 28.656 -11.523 1 95.31 66 GLY A CA 1
ATOM 481 C C . GLY A 1 66 ? -4.473 29 -10.805 1 95.31 66 GLY A C 1
ATOM 482 O O . GLY A 1 66 ? -5.492 28.344 -11 1 95.31 66 GLY A O 1
ATOM 483 N N . ILE A 1 67 ? -4.418 29.938 -9.906 1 95.69 67 ILE A N 1
ATOM 484 C CA . ILE A 1 67 ? -5.613 30.406 -9.219 1 95.69 67 ILE A CA 1
ATOM 485 C C . ILE A 1 67 ? -5.797 31.906 -9.469 1 95.69 67 ILE A C 1
ATOM 487 O O . ILE A 1 67 ? -4.832 32.625 -9.766 1 95.69 67 ILE A O 1
ATOM 491 N N . VAL A 1 68 ? -6.992 32.406 -9.422 1 96.44 68 VAL A N 1
ATOM 492 C CA . VAL A 1 68 ? -7.316 33.844 -9.539 1 96.44 68 VAL A CA 1
ATOM 493 C C . VAL A 1 68 ? -8.133 34.281 -8.328 1 96.44 68 VAL A C 1
ATOM 495 O O . VAL A 1 68 ? -9.172 33.688 -8.023 1 96.44 68 VAL A O 1
ATOM 498 N N . ASP A 1 69 ? -7.625 35.312 -7.625 1 95.12 69 ASP A N 1
ATOM 499 C CA . ASP A 1 69 ? -8.273 35.844 -6.434 1 95.12 69 ASP A CA 1
ATOM 500 C C . ASP A 1 69 ? -8.523 34.75 -5.398 1 95.12 69 ASP A C 1
ATOM 502 O O . ASP A 1 69 ? -9.594 34.719 -4.789 1 95.12 69 ASP A O 1
ATOM 506 N N . GLY A 1 70 ? -7.637 33.75 -5.406 1 94 70 GLY A N 1
ATOM 507 C CA . GLY A 1 70 ? -7.68 32.719 -4.402 1 94 70 GLY A CA 1
ATOM 508 C C . GLY A 1 70 ? -8.648 31.594 -4.742 1 94 70 GLY A C 1
ATOM 509 O O . GLY A 1 70 ? -8.992 30.781 -3.883 1 94 70 GLY A O 1
ATOM 510 N N . ILE A 1 71 ? -9.07 31.609 -6.02 1 95.88 71 ILE A N 1
ATOM 511 C CA . ILE A 1 71 ? -10.102 30.656 -6.445 1 95.88 71 ILE A CA 1
ATOM 512 C C . ILE A 1 71 ? -9.57 29.812 -7.598 1 95.88 71 ILE A C 1
ATOM 514 O O . ILE A 1 71 ? -8.906 30.328 -8.5 1 95.88 71 ILE A O 1
ATOM 518 N N . THR A 1 72 ? -9.82 28.531 -7.582 1 95.19 72 THR A N 1
ATOM 519 C CA . THR A 1 72 ? -9.43 27.656 -8.688 1 95.19 72 THR A CA 1
ATOM 520 C C . THR A 1 72 ? -10.18 28.047 -9.961 1 95.19 72 THR A C 1
ATOM 522 O O . THR A 1 72 ? -11.352 28.422 -9.906 1 95.19 72 THR A O 1
ATOM 525 N N . THR A 1 73 ? -9.609 27.875 -11.102 1 95.94 73 THR A N 1
ATOM 526 C CA . THR A 1 73 ? -10.164 28.359 -12.352 1 95.94 73 THR A CA 1
ATOM 527 C C . THR A 1 73 ? -10.484 27.203 -13.289 1 95.94 73 THR A C 1
ATOM 529 O O . THR A 1 73 ? -11.062 27.391 -14.359 1 95.94 73 THR A O 1
ATOM 532 N N . GLY A 1 74 ? -10.125 26.062 -12.93 1 93.62 74 GLY A N 1
ATOM 533 C CA . GLY A 1 74 ? -10.219 24.922 -13.828 1 93.62 74 GLY A CA 1
ATOM 534 C C . GLY A 1 74 ? -8.891 24.578 -14.484 1 93.62 74 GLY A C 1
ATOM 535 O O . GLY A 1 74 ? -8.742 23.484 -15.047 1 93.62 74 GLY A O 1
ATOM 536 N N . CYS A 1 75 ? -7.965 25.469 -14.391 1 95.62 75 CYS A N 1
ATOM 537 C CA . CYS A 1 75 ? -6.617 25.219 -14.883 1 95.62 75 CYS A CA 1
ATOM 538 C C . CYS A 1 75 ? -5.789 24.469 -13.844 1 95.62 75 CYS A C 1
ATOM 540 O O . CYS A 1 75 ? -6.117 24.484 -12.656 1 95.62 75 CYS A O 1
ATOM 542 N N . PRO A 1 76 ? -4.77 23.828 -14.305 1 97.69 76 PRO A N 1
ATOM 543 C CA . PRO A 1 76 ? -3.893 23.172 -13.328 1 97.69 76 PRO A CA 1
ATOM 544 C C . PRO A 1 76 ? -3.336 24.141 -12.289 1 97.69 76 PRO A C 1
ATOM 546 O O . PRO A 1 76 ? -3.004 25.281 -12.625 1 97.69 76 PRO A O 1
ATOM 549 N N . VAL A 1 77 ? -3.289 23.703 -11.086 1 98.12 77 VAL A N 1
ATOM 550 C CA . VAL A 1 77 ? -2.65 24.469 -10.016 1 98.12 77 VAL A CA 1
ATOM 551 C C . VAL A 1 77 ? -1.231 23.953 -9.789 1 98.12 77 VAL A C 1
ATOM 553 O O . VAL A 1 77 ? -1.016 22.734 -9.68 1 98.12 77 VAL A O 1
ATOM 556 N N . VAL A 1 78 ? -0.277 24.875 -9.742 1 98.12 78 VAL A N 1
ATOM 557 C CA . VAL A 1 78 ? 1.123 24.531 -9.508 1 98.12 78 VAL A CA 1
ATOM 558 C C . VAL A 1 78 ? 1.579 25.094 -8.164 1 98.12 78 VAL A C 1
ATOM 560 O O . VAL A 1 78 ? 1.349 26.281 -7.879 1 98.12 78 VAL A O 1
ATOM 563 N N . ILE A 1 79 ? 2.129 24.297 -7.352 1 98.19 79 ILE A N 1
ATOM 564 C CA . ILE A 1 79 ? 2.744 24.75 -6.105 1 98.19 79 ILE A CA 1
ATOM 565 C C . ILE A 1 79 ? 4.242 24.453 -6.137 1 98.19 79 ILE A C 1
ATOM 567 O O . ILE A 1 79 ? 4.656 23.328 -6.395 1 98.19 79 ILE A O 1
ATOM 571 N N . THR A 1 80 ? 5.051 25.453 -5.848 1 97.44 80 THR A N 1
ATOM 572 C CA . THR A 1 80 ? 6.496 25.266 -5.863 1 97.44 80 THR A CA 1
ATOM 573 C C . THR A 1 80 ? 7.117 25.766 -4.559 1 97.44 80 THR A C 1
ATOM 575 O O . THR A 1 80 ? 6.508 26.562 -3.838 1 97.44 80 THR A O 1
ATOM 578 N N . PHE A 1 81 ? 8.227 25.234 -4.273 1 96.19 81 PHE A N 1
ATOM 579 C CA . PHE A 1 81 ? 9.047 25.625 -3.127 1 96.19 81 PHE A CA 1
ATOM 580 C C . PHE A 1 81 ? 10.5 25.812 -3.545 1 96.19 81 PHE A C 1
ATOM 582 O O . PHE A 1 81 ? 11.039 25.031 -4.32 1 96.19 81 PHE A O 1
ATOM 589 N N . SER A 1 82 ? 11.078 26.797 -3.002 1 93 82 SER A N 1
ATOM 590 C CA . SER A 1 82 ? 12.5 26.984 -3.234 1 93 82 SER A CA 1
ATOM 591 C C . SER A 1 82 ? 13.336 26.125 -2.285 1 93 82 SER A C 1
ATOM 593 O O . SER A 1 82 ? 12.984 25.969 -1.112 1 93 82 SER A O 1
ATOM 595 N N . ASN A 1 83 ? 14.367 25.547 -2.863 1 87.19 83 ASN A N 1
ATOM 596 C CA . ASN A 1 83 ? 15.359 24.875 -2.023 1 87.19 83 ASN A CA 1
ATOM 597 C C . ASN A 1 83 ? 16.547 25.781 -1.721 1 87.19 83 ASN A C 1
ATOM 599 O O . ASN A 1 83 ? 17.219 26.266 -2.639 1 87.19 83 ASN A O 1
ATOM 603 N N . SER A 1 84 ? 16.766 26.047 -0.465 1 78.62 84 SER A N 1
ATOM 604 C CA . SER A 1 84 ? 17.828 26.984 -0.132 1 78.62 84 SER A CA 1
ATOM 605 C C . SER A 1 84 ? 18.953 26.312 0.661 1 78.62 84 SER A C 1
ATOM 607 O O . SER A 1 84 ? 20.062 26.828 0.729 1 78.62 84 SER A O 1
ATOM 609 N N . ASN A 1 85 ? 18.734 25.312 1.289 1 69.25 85 ASN A N 1
ATOM 610 C CA . ASN A 1 85 ? 19.688 24.656 2.178 1 69.25 85 ASN A CA 1
ATOM 611 C C . ASN A 1 85 ? 20.234 23.359 1.563 1 69.25 85 ASN A C 1
ATOM 613 O O . ASN A 1 85 ? 19.984 22.266 2.08 1 69.25 85 ASN A O 1
ATOM 617 N N . THR A 1 86 ? 20.906 23.688 0.415 1 63.84 86 THR A N 1
ATOM 618 C CA . THR A 1 86 ? 21.453 22.5 -0.235 1 63.84 86 THR A CA 1
ATOM 619 C C . THR A 1 86 ? 22.938 22.375 0.047 1 63.84 86 THR A C 1
ATOM 621 O O . THR A 1 86 ? 23.688 23.344 -0.073 1 63.84 86 THR A O 1
ATOM 624 N N . ARG A 1 87 ? 23.297 21.609 1.066 1 61.72 87 ARG A N 1
ATOM 625 C CA . ARG A 1 87 ? 24.719 21.312 1.251 1 61.72 87 ARG A CA 1
ATOM 626 C C . ARG A 1 87 ? 25.125 20.062 0.478 1 61.72 87 ARG A C 1
ATOM 628 O O . ARG A 1 87 ? 24.484 19 0.618 1 61.72 87 ARG A O 1
ATOM 635 N N . SER A 1 88 ? 25.812 20.359 -0.563 1 56.41 88 SER A N 1
ATOM 636 C CA . SER A 1 88 ? 26.281 19.203 -1.337 1 56.41 88 SER A CA 1
ATOM 637 C C . SER A 1 88 ? 27.438 18.5 -0.635 1 56.41 88 SER A C 1
ATOM 639 O O . SER A 1 88 ? 28.562 18.984 -0.629 1 56.41 88 SER A O 1
ATOM 641 N N . SER A 1 89 ? 27.234 18.094 0.654 1 55.19 89 SER A N 1
ATOM 642 C CA . SER A 1 89 ? 28.344 17.312 1.185 1 55.19 89 SER A CA 1
ATOM 643 C C . SER A 1 89 ? 28.656 16.109 0.286 1 55.19 89 SER A C 1
ATOM 645 O O . SER A 1 89 ? 28.016 15.922 -0.745 1 55.19 89 SER A O 1
ATOM 647 N N . ASP A 1 90 ? 29.625 15.148 0.84 1 57.5 90 ASP A N 1
ATOM 648 C CA . ASP A 1 90 ? 30.391 14.125 0.15 1 57.5 90 ASP A CA 1
ATOM 649 C C . ASP A 1 90 ? 29.484 13.07 -0.475 1 57.5 90 ASP A C 1
ATOM 651 O O . ASP A 1 90 ? 29.375 11.953 0.037 1 57.5 90 ASP A O 1
ATOM 655 N N . TYR A 1 91 ? 28.703 13.555 -1.405 1 66.19 91 TYR A N 1
ATOM 656 C CA . TYR A 1 91 ? 27.859 12.633 -2.156 1 66.19 91 TYR A CA 1
ATOM 657 C C . TYR A 1 91 ? 28.703 11.695 -3.02 1 66.19 91 TYR A C 1
ATOM 659 O O . TYR A 1 91 ? 28.234 10.648 -3.457 1 66.19 91 TYR A O 1
ATOM 667 N N . GLU A 1 92 ? 29.891 12.109 -3.021 1 72.75 92 GLU A N 1
ATOM 668 C CA . GLU A 1 92 ? 30.75 11.25 -3.83 1 72.75 92 GLU A CA 1
ATOM 669 C C . GLU A 1 92 ? 30.844 9.844 -3.25 1 72.75 92 GLU A C 1
ATOM 671 O O . GLU A 1 92 ? 30.812 8.859 -3.99 1 72.75 92 GLU A O 1
ATOM 676 N N . GLN A 1 93 ? 30.922 9.836 -2.016 1 79.62 93 GLN A N 1
ATOM 677 C CA . GLN A 1 93 ? 30.969 8.523 -1.39 1 79.62 93 GLN A CA 1
ATOM 678 C C . GLN A 1 93 ? 29.688 7.746 -1.625 1 79.62 93 GLN A C 1
ATOM 680 O O . GLN A 1 93 ? 29.719 6.543 -1.907 1 79.62 93 GLN A O 1
ATOM 685 N N . LEU A 1 94 ? 28.594 8.43 -1.593 1 80.88 94 LEU A N 1
ATOM 686 C CA . LEU A 1 94 ? 27.312 7.754 -1.715 1 80.88 94 LEU A CA 1
ATOM 687 C C . LEU A 1 94 ? 27.062 7.324 -3.154 1 80.88 94 LEU A C 1
ATOM 689 O O . LEU A 1 94 ? 26.234 6.438 -3.406 1 80.88 94 LEU A O 1
ATOM 693 N N . ARG A 1 95 ? 27.781 7.887 -3.994 1 82.94 95 ARG A N 1
ATOM 694 C CA . ARG A 1 95 ? 27.703 7.465 -5.391 1 82.94 95 ARG A CA 1
ATOM 695 C C . ARG A 1 95 ? 28.328 6.09 -5.578 1 82.94 95 ARG A C 1
ATOM 697 O O . ARG A 1 95 ? 27.891 5.309 -6.426 1 82.94 95 ARG A O 1
ATOM 704 N N . ARG A 1 96 ? 29.297 5.871 -4.676 1 89.62 96 ARG A N 1
ATOM 705 C CA . ARG A 1 96 ? 30.078 4.645 -4.828 1 89.62 96 ARG A CA 1
ATOM 706 C C . ARG A 1 96 ? 29.578 3.562 -3.871 1 89.62 96 ARG A C 1
ATOM 708 O O . ARG A 1 96 ? 29.641 2.373 -4.188 1 89.62 96 ARG A O 1
ATOM 715 N N . ILE A 1 97 ? 29.156 4.027 -2.818 1 94.94 97 ILE A N 1
ATOM 716 C CA . ILE A 1 97 ? 28.781 3.096 -1.756 1 94.94 97 ILE A CA 1
ATOM 717 C C . ILE A 1 97 ? 27.328 3.309 -1.358 1 94.94 97 ILE A C 1
ATOM 719 O O . ILE A 1 97 ? 27.031 4.164 -0.521 1 94.94 97 ILE A O 1
ATOM 723 N N . PRO A 1 98 ? 26.516 2.514 -1.897 1 95.38 98 PRO A N 1
ATOM 724 C CA . PRO A 1 98 ? 25.078 2.703 -1.63 1 95.38 98 PRO A CA 1
ATOM 725 C C . PRO A 1 98 ? 24.719 2.475 -0.164 1 95.38 98 PRO A C 1
ATOM 727 O O . PRO A 1 98 ? 25.281 1.582 0.481 1 95.38 98 PRO A O 1
ATOM 730 N N . ARG A 1 99 ? 23.922 3.287 0.354 1 96.12 99 ARG A N 1
ATOM 731 C CA . ARG A 1 99 ? 23.422 3.105 1.715 1 96.12 99 ARG A CA 1
ATOM 732 C C . ARG A 1 99 ? 22.5 1.892 1.806 1 96.12 99 ARG A C 1
ATOM 734 O O . ARG A 1 99 ? 21.516 1.807 1.086 1 96.12 99 ARG A O 1
ATOM 741 N N . PRO A 1 100 ? 22.719 0.948 2.797 1 97.25 100 PRO A N 1
ATOM 742 C CA . PRO A 1 100 ? 21.75 -0.136 3.031 1 97.25 100 PRO A CA 1
ATOM 743 C C . PRO A 1 100 ? 20.375 0.373 3.453 1 97.25 100 PRO A C 1
ATOM 745 O O . PRO A 1 100 ? 20.281 1.263 4.301 1 97.25 100 PRO A O 1
ATOM 748 N N . GLY A 1 101 ? 19.328 -0.2 2.785 1 96.88 101 GLY A N 1
ATOM 749 C CA . GLY A 1 101 ? 17.984 0.178 3.16 1 96.88 101 GLY A CA 1
ATOM 750 C C . GLY A 1 101 ? 17.484 1.402 2.42 1 96.88 101 GLY A C 1
ATOM 751 O O . GLY A 1 101 ? 16.281 1.713 2.461 1 96.88 101 GLY A O 1
ATOM 752 N N . HIS A 1 102 ? 18.344 2.109 1.767 1 96.06 102 HIS A N 1
ATOM 753 C CA . HIS A 1 102 ? 17.969 3.281 0.987 1 96.06 102 HIS A CA 1
ATOM 754 C C . HIS A 1 102 ? 17.781 2.928 -0.484 1 96.06 102 HIS A C 1
ATOM 756 O O . HIS A 1 102 ? 18.125 1.822 -0.91 1 96.06 102 HIS A O 1
ATOM 762 N N . ALA A 1 103 ? 17.312 3.828 -1.258 1 95.62 103 ALA A N 1
ATOM 763 C CA . ALA A 1 103 ? 16.984 3.602 -2.664 1 95.62 103 ALA A CA 1
ATOM 764 C C . ALA A 1 103 ? 18.25 3.641 -3.525 1 95.62 103 ALA A C 1
ATOM 766 O O . ALA A 1 103 ? 18.188 3.398 -4.734 1 95.62 103 ALA A O 1
ATOM 767 N N . ASP A 1 104 ? 19.391 3.822 -2.965 1 94.81 104 ASP A N 1
ATOM 768 C CA . ASP A 1 104 ? 20.609 4.125 -3.715 1 94.81 104 ASP A CA 1
ATOM 769 C C . ASP A 1 104 ? 20.891 3.039 -4.75 1 94.81 104 ASP A C 1
ATOM 771 O O . ASP A 1 104 ? 20.984 3.326 -5.945 1 94.81 104 ASP A O 1
ATOM 775 N N . TYR A 1 105 ? 20.953 1.85 -4.367 1 96.25 105 TYR A N 1
ATOM 776 C CA . TYR A 1 105 ? 21.375 0.786 -5.27 1 96.25 105 TYR A CA 1
ATOM 777 C C . TYR A 1 105 ? 20.328 0.521 -6.336 1 96.25 105 TYR A C 1
ATOM 779 O O . TYR A 1 105 ? 20.641 0.46 -7.527 1 96.25 105 TYR A O 1
ATOM 787 N N . PRO A 1 106 ? 19.031 0.362 -5.883 1 96.5 106 PRO A N 1
ATOM 788 C CA . PRO A 1 106 ? 18.016 0.207 -6.93 1 96.5 106 PRO A CA 1
ATOM 789 C C . PRO A 1 106 ? 18.016 1.358 -7.934 1 96.5 106 PRO A C 1
ATOM 791 O O . PRO A 1 106 ? 17.828 1.138 -9.133 1 96.5 106 PRO A O 1
ATOM 794 N N . ALA A 1 107 ? 18.25 2.516 -7.469 1 95.06 107 ALA A N 1
ATOM 795 C CA . ALA A 1 107 ? 18.219 3.693 -8.328 1 95.06 107 ALA A CA 1
ATOM 796 C C . ALA A 1 107 ? 19.359 3.68 -9.336 1 95.06 107 ALA A C 1
ATOM 798 O O . ALA A 1 107 ? 19.156 3.957 -10.523 1 95.06 107 ALA A O 1
ATOM 799 N N . VAL A 1 108 ? 20.531 3.398 -8.883 1 94.19 108 VAL A N 1
ATOM 800 C CA . VAL A 1 108 ? 21.672 3.371 -9.797 1 94.19 108 VAL A CA 1
ATOM 801 C C . VAL A 1 108 ? 21.516 2.211 -10.781 1 94.19 108 VAL A C 1
ATOM 803 O O . VAL A 1 108 ? 21.906 2.324 -11.945 1 94.19 108 VAL A O 1
ATOM 806 N N . SER A 1 109 ? 20.969 1.124 -10.32 1 94.88 109 SER A N 1
ATOM 807 C CA . SER A 1 109 ? 20.734 -0.018 -11.203 1 94.88 109 SER A CA 1
ATOM 808 C C . SER A 1 109 ? 19.766 0.337 -12.32 1 94.88 109 SER A C 1
ATOM 810 O O . SER A 1 109 ? 19.906 -0.126 -13.453 1 94.88 109 SER A O 1
ATOM 812 N N . LYS A 1 110 ? 18.812 1.157 -12.008 1 94 110 LYS A N 1
ATOM 813 C CA . LYS A 1 110 ? 17.781 1.496 -12.984 1 94 110 LYS A CA 1
ATOM 814 C C . LYS A 1 110 ? 18.219 2.645 -13.883 1 94 110 LYS A C 1
ATOM 816 O O . LYS A 1 110 ? 18.078 2.578 -15.102 1 94 110 LYS A O 1
ATOM 821 N N . PHE A 1 111 ? 18.734 3.668 -13.258 1 93.56 111 PHE A N 1
ATOM 822 C CA . PHE A 1 111 ? 18.938 4.922 -13.977 1 93.56 111 PHE A CA 1
ATOM 823 C C . PHE A 1 111 ? 20.391 5.074 -14.414 1 93.56 111 PHE A C 1
ATOM 825 O O . PHE A 1 111 ? 20.719 5.977 -15.188 1 93.56 111 PHE A O 1
ATOM 832 N N . GLY A 1 112 ? 21.25 4.242 -13.891 1 91.25 112 GLY A N 1
ATOM 833 C CA . GLY A 1 112 ? 22.656 4.301 -14.258 1 91.25 112 GLY A CA 1
ATOM 834 C C . GLY A 1 112 ? 23.375 5.5 -13.68 1 91.25 112 GLY A C 1
ATOM 835 O O . GLY A 1 112 ? 23.016 5.992 -12.609 1 91.25 112 GLY A O 1
ATOM 836 N N . PRO A 1 113 ? 24.375 5.945 -14.328 1 83.81 113 PRO A N 1
ATOM 837 C CA . PRO A 1 113 ? 25.234 7.004 -13.797 1 83.81 113 PRO A CA 1
ATOM 838 C C . PRO A 1 113 ? 24.531 8.367 -13.766 1 83.81 113 PRO A C 1
ATOM 840 O O . PRO A 1 113 ? 25.016 9.297 -13.117 1 83.81 113 PRO A O 1
ATOM 843 N N . ALA A 1 114 ? 23.469 8.422 -14.383 1 85.88 114 ALA A N 1
ATOM 844 C CA . ALA A 1 114 ? 22.766 9.695 -14.461 1 85.88 114 ALA A CA 1
ATOM 845 C C . ALA A 1 114 ? 21.859 9.906 -13.242 1 85.88 114 ALA A C 1
ATOM 847 O O . ALA A 1 114 ? 21.297 10.984 -13.062 1 85.88 114 ALA A O 1
ATOM 848 N N . HIS A 1 115 ? 21.797 8.906 -12.469 1 85.69 115 HIS A N 1
ATOM 849 C CA . HIS A 1 115 ? 20.969 9.008 -11.266 1 85.69 115 HIS A CA 1
ATOM 850 C C . HIS A 1 115 ? 21.5 10.094 -10.328 1 85.69 115 HIS A C 1
ATOM 852 O O . HIS A 1 115 ? 22.672 10.109 -9.984 1 85.69 115 HIS A O 1
ATOM 858 N N . ASP A 1 116 ? 20.609 11.078 -9.945 1 82.19 116 ASP A N 1
ATOM 859 C CA . ASP A 1 116 ? 20.969 12.125 -8.984 1 82.19 116 ASP A CA 1
ATOM 860 C C . ASP A 1 116 ? 20.969 11.578 -7.559 1 82.19 116 ASP A C 1
ATOM 862 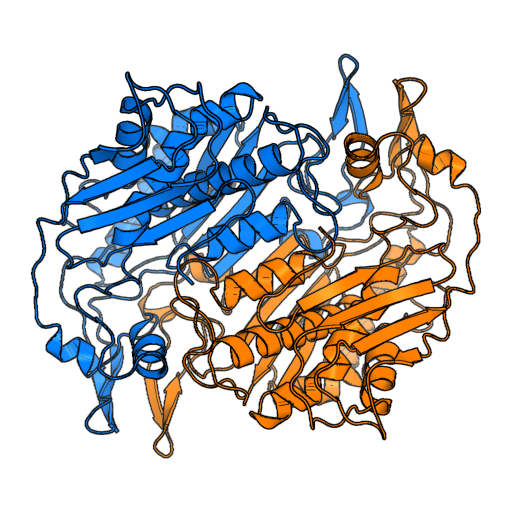O O . ASP A 1 116 ? 19.906 11.375 -6.965 1 82.19 116 ASP A O 1
ATOM 866 N N . ILE A 1 117 ? 22.078 11.484 -6.98 1 79.62 117 ILE A N 1
ATOM 867 C CA . ILE A 1 117 ? 22.219 10.875 -5.664 1 79.62 117 ILE A CA 1
ATOM 868 C C . ILE A 1 117 ? 22.266 11.961 -4.594 1 79.62 117 ILE A C 1
ATOM 870 O O . ILE A 1 117 ? 22.109 11.68 -3.402 1 79.62 117 ILE A O 1
ATOM 874 N N . ARG A 1 118 ? 22.422 13.258 -5.078 1 75.31 118 ARG A N 1
ATOM 875 C CA . ARG A 1 118 ? 22.594 14.352 -4.129 1 75.31 118 ARG A CA 1
ATOM 876 C C . ARG A 1 118 ? 21.391 14.469 -3.205 1 75.31 118 ARG A C 1
ATOM 878 O O . ARG A 1 118 ? 20.266 14.711 -3.662 1 75.31 118 ARG A O 1
ATOM 885 N N . GLY A 1 119 ? 21.672 14.188 -1.909 1 73.88 119 GLY A N 1
ATOM 886 C CA . GLY A 1 119 ? 20.641 14.32 -0.901 1 73.88 119 GLY A CA 1
ATOM 887 C C . GLY A 1 119 ? 19.5 13.32 -1.075 1 73.88 119 GLY A C 1
ATOM 888 O O . GLY A 1 119 ? 18.359 13.594 -0.704 1 73.88 119 GLY A O 1
ATOM 889 N N . GLY A 1 120 ? 19.719 12.273 -1.818 1 80.31 120 GLY A N 1
ATOM 890 C CA . GLY A 1 120 ? 18.688 11.273 -2.092 1 80.31 120 GLY A CA 1
ATOM 891 C C . GLY A 1 120 ? 17.875 11.578 -3.34 1 80.31 120 GLY A C 1
ATOM 892 O O . GLY A 1 120 ? 17.062 10.758 -3.768 1 80.31 120 GLY A O 1
ATOM 893 N N . GLY A 1 121 ? 18.141 12.789 -3.873 1 83.38 121 GLY A N 1
ATOM 894 C CA . GLY A 1 121 ? 17.484 13.164 -5.113 1 83.38 121 GLY A CA 1
ATOM 895 C C . GLY A 1 121 ? 15.969 13.141 -5.016 1 83.38 121 GLY A C 1
ATOM 896 O O . GLY A 1 121 ? 15.391 13.719 -4.098 1 83.38 121 GLY A O 1
ATOM 897 N N . MET A 1 122 ? 15.391 12.492 -5.926 1 88.12 122 MET A N 1
ATOM 898 C CA . MET A 1 122 ? 13.938 12.398 -5.992 1 88.12 122 MET A CA 1
ATOM 899 C C . MET A 1 122 ? 13.398 11.469 -4.902 1 88.12 122 MET A C 1
ATOM 901 O O . MET A 1 122 ? 12.195 11.445 -4.641 1 88.12 122 MET A O 1
ATOM 905 N N . PHE A 1 123 ? 14.266 10.703 -4.227 1 89.94 123 PHE A N 1
ATOM 906 C CA . PHE A 1 123 ? 13.852 9.75 -3.207 1 89.94 123 PHE A CA 1
ATOM 907 C C . PHE A 1 123 ? 13.938 10.375 -1.818 1 89.94 123 PHE A C 1
ATOM 909 O O . PHE A 1 123 ? 13.641 9.719 -0.818 1 89.94 123 PHE A O 1
ATOM 916 N N . SER A 1 124 ? 14.289 11.625 -1.763 1 89.19 124 SER A N 1
ATOM 917 C CA . SER A 1 124 ? 14.43 12.344 -0.498 1 89.19 124 SER A CA 1
ATOM 918 C C . SER A 1 124 ? 13.078 12.57 0.162 1 89.19 124 SER A C 1
ATOM 920 O O . SER A 1 124 ? 12.078 12.805 -0.523 1 89.19 124 SER A O 1
ATOM 922 N N . GLY A 1 125 ? 13.148 12.602 1.512 1 90.56 125 GLY A N 1
ATOM 923 C CA . GLY A 1 125 ? 11.953 12.984 2.248 1 90.56 125 GLY A CA 1
ATOM 924 C C . GLY A 1 125 ? 11.477 14.391 1.923 1 90.56 125 GLY A C 1
ATOM 925 O O . GLY A 1 125 ? 10.297 14.703 2.094 1 90.56 125 GLY A O 1
ATOM 926 N N . ARG A 1 126 ? 12.344 15.203 1.377 1 90.31 126 ARG A N 1
ATOM 927 C CA . ARG A 1 126 ? 12.016 16.562 0.969 1 90.31 126 ARG A CA 1
ATOM 928 C C . ARG A 1 126 ? 10.867 16.578 -0.033 1 90.31 126 ARG A C 1
ATOM 930 O O . ARG A 1 126 ? 10.047 17.5 -0.043 1 90.31 126 ARG A O 1
ATOM 937 N N . MET A 1 127 ? 10.781 15.516 -0.735 1 93.69 127 MET A N 1
ATOM 938 C CA . MET A 1 127 ? 9.805 15.445 -1.825 1 93.69 127 MET A CA 1
ATOM 939 C C . MET A 1 127 ? 8.398 15.219 -1.286 1 93.69 127 MET A C 1
ATOM 941 O O . MET A 1 127 ? 7.43 15.25 -2.045 1 93.69 127 MET A O 1
ATOM 945 N N . THR A 1 128 ? 8.242 15.078 0.055 1 96.62 128 THR A N 1
ATOM 946 C CA . THR A 1 128 ? 6.91 14.945 0.631 1 96.62 128 THR A CA 1
ATOM 947 C C . THR A 1 128 ? 6.297 16.312 0.909 1 96.62 128 THR A C 1
ATOM 949 O O . THR A 1 128 ? 5.102 16.422 1.186 1 96.62 128 THR A O 1
ATOM 952 N N . THR A 1 129 ? 7.133 17.359 0.773 1 96.88 129 THR A N 1
ATOM 953 C CA . THR A 1 129 ? 6.645 18.719 0.977 1 96.88 129 THR A CA 1
ATOM 954 C C . THR A 1 129 ? 5.539 19.047 -0.021 1 96.88 129 THR A C 1
ATOM 956 O O . THR A 1 129 ? 4.441 19.453 0.372 1 96.88 129 THR A O 1
ATOM 959 N N . PRO A 1 130 ? 5.777 18.859 -1.31 1 97.81 130 PRO A N 1
ATOM 960 C CA . PRO A 1 130 ? 4.695 19.141 -2.256 1 97.81 130 PRO A CA 1
ATOM 961 C C . PRO A 1 130 ? 3.486 18.234 -2.059 1 97.81 130 PRO A C 1
ATOM 963 O O . PRO A 1 130 ? 2.355 18.641 -2.342 1 97.81 130 PRO A O 1
ATOM 966 N N . LEU A 1 131 ? 3.654 17 -1.577 1 98.25 131 LEU A N 1
ATOM 967 C CA . LEU A 1 131 ? 2.529 16.109 -1.301 1 98.25 131 LEU A CA 1
ATOM 968 C C . LEU A 1 131 ? 1.617 16.703 -0.233 1 98.25 131 LEU A C 1
ATOM 970 O O . LEU A 1 131 ? 0.394 16.703 -0.384 1 98.25 131 LEU A O 1
ATOM 974 N N . VAL A 1 132 ? 2.271 17.203 0.813 1 98.62 132 VAL A N 1
ATOM 975 C CA . VAL A 1 132 ? 1.523 17.797 1.917 1 98.62 132 VAL A CA 1
ATOM 976 C C . VAL A 1 132 ? 0.771 19.031 1.426 1 98.62 132 VAL A C 1
ATOM 978 O O . VAL A 1 132 ? -0.396 19.234 1.77 1 98.62 132 VAL A O 1
ATOM 981 N N . ALA A 1 133 ? 1.411 19.812 0.624 1 98.5 133 ALA A N 1
ATOM 982 C CA . ALA A 1 133 ? 0.777 21.016 0.089 1 98.5 133 ALA A CA 1
ATOM 983 C C . ALA A 1 133 ? -0.425 20.656 -0.782 1 98.5 133 ALA A C 1
ATOM 985 O O . ALA A 1 133 ? -1.476 21.297 -0.693 1 98.5 133 ALA A O 1
ATOM 986 N N . ALA A 1 134 ? -0.227 19.672 -1.647 1 98.38 134 ALA A N 1
ATOM 987 C CA . ALA A 1 134 ? -1.312 19.234 -2.52 1 98.38 134 ALA A CA 1
ATOM 988 C C . ALA A 1 134 ? -2.512 18.75 -1.704 1 98.38 134 ALA A C 1
ATOM 990 O O . ALA A 1 134 ? -3.652 19.109 -1.996 1 98.38 134 ALA A O 1
ATOM 991 N N . GLY A 1 135 ? -2.252 17.891 -0.678 1 98.5 135 GLY A N 1
ATOM 992 C CA . GLY A 1 135 ? -3.32 17.438 0.195 1 98.5 135 GLY A CA 1
ATOM 993 C C . GLY A 1 135 ? -4.031 18.578 0.909 1 98.5 135 GLY A C 1
ATOM 994 O O . GLY A 1 135 ? -5.262 18.578 0.995 1 98.5 135 GLY A O 1
ATOM 995 N N . ALA A 1 136 ? -3.264 19.5 1.386 1 98.06 136 ALA A N 1
ATOM 996 C CA . ALA A 1 136 ? -3.83 20.641 2.113 1 98.06 136 ALA A CA 1
ATOM 997 C C . ALA A 1 136 ? -4.734 21.469 1.211 1 98.06 136 ALA A C 1
ATOM 999 O O . ALA A 1 136 ? -5.797 21.922 1.637 1 98.06 136 ALA A O 1
ATOM 1000 N N . LEU A 1 137 ? -4.281 21.688 0.034 1 97.5 137 LEU A N 1
ATOM 1001 C CA . LEU A 1 137 ? -5.059 22.453 -0.932 1 97.5 137 LEU A CA 1
ATOM 1002 C C . LEU A 1 137 ? -6.414 21.812 -1.18 1 97.5 137 LEU A C 1
ATOM 1004 O O . LEU A 1 137 ? -7.41 22.516 -1.389 1 97.5 137 LEU A O 1
ATOM 1008 N N . LEU A 1 138 ? -6.48 20.5 -1.165 1 97.62 138 LEU A N 1
ATOM 1009 C CA . LEU A 1 138 ? -7.684 19.766 -1.534 1 97.62 138 LEU A CA 1
ATOM 1010 C C . LEU A 1 138 ? -8.555 19.5 -0.311 1 97.62 138 LEU A C 1
ATOM 1012 O O . LEU A 1 138 ? -9.664 18.969 -0.434 1 97.62 138 LEU A O 1
ATOM 1016 N N . ARG A 1 139 ? -8.086 19.812 0.912 1 96.25 139 ARG A N 1
ATOM 1017 C CA . ARG A 1 139 ? -8.812 19.531 2.146 1 96.25 139 ARG A CA 1
ATOM 1018 C C . ARG A 1 139 ? -10.195 20.172 2.135 1 96.25 139 ARG A C 1
ATOM 1020 O O . ARG A 1 139 ? -11.188 19.531 2.48 1 96.25 139 ARG A O 1
ATOM 1027 N N . ASP A 1 140 ? -10.203 21.438 1.731 1 93 140 ASP A N 1
ATOM 1028 C CA . ASP A 1 140 ? -11.484 22.141 1.737 1 93 140 ASP A CA 1
ATOM 1029 C C . ASP A 1 140 ? -12.422 21.594 0.668 1 93 140 ASP A C 1
ATOM 1031 O O . ASP A 1 140 ? -13.641 21.609 0.837 1 93 140 ASP A O 1
ATOM 1035 N N . LEU A 1 141 ? -11.828 21.156 -0.428 1 94.69 141 LEU A N 1
ATOM 1036 C CA . LEU A 1 141 ? -12.633 20.562 -1.484 1 94.69 141 LEU A CA 1
ATOM 1037 C C . LEU A 1 141 ? -13.414 19.359 -0.958 1 94.69 141 LEU A C 1
ATOM 1039 O O . LEU A 1 141 ? -14.633 19.281 -1.111 1 94.69 141 LEU A O 1
ATOM 1043 N N . ILE A 1 142 ? -12.742 18.391 -0.262 1 96.69 142 ILE A N 1
ATOM 1044 C CA . ILE A 1 142 ? -13.453 17.203 0.231 1 96.69 142 ILE A CA 1
ATOM 1045 C C . ILE A 1 142 ? -14.25 17.578 1.482 1 96.69 142 ILE A C 1
ATOM 1047 O O . ILE A 1 142 ? -15.234 16.906 1.814 1 96.69 142 ILE A O 1
ATOM 1051 N N . GLY A 1 143 ? -13.828 18.625 2.125 1 95.69 143 GLY A N 1
ATOM 1052 C CA . GLY A 1 143 ? -14.594 19.141 3.25 1 95.69 143 GLY A CA 1
ATOM 1053 C C . GLY A 1 143 ? -16 19.562 2.875 1 95.69 143 GLY A C 1
ATOM 1054 O O . GLY A 1 143 ? -16.922 19.484 3.699 1 95.69 143 GLY A O 1
ATOM 1055 N N . SER A 1 144 ? -16.172 20.047 1.662 1 94.12 144 SER A N 1
ATOM 1056 C CA . SER A 1 144 ? -17.484 20.438 1.19 1 94.12 144 SER A CA 1
ATOM 1057 C C . SER A 1 144 ? -18.438 19.25 1.177 1 94.12 144 SER A C 1
ATOM 1059 O O . SER A 1 144 ? -19.672 19.422 1.18 1 94.12 144 SER A O 1
ATOM 1061 N N . LEU A 1 145 ? -17.891 18.031 1.195 1 94.62 145 LEU A N 1
ATOM 1062 C CA . LEU A 1 145 ? -18.688 16.812 1.273 1 94.62 145 LEU A CA 1
ATOM 1063 C C . LEU A 1 145 ? -18.891 16.375 2.725 1 94.62 145 LEU A C 1
ATOM 1065 O O . LEU A 1 145 ? -19.531 15.367 2.994 1 94.62 145 LEU A O 1
ATOM 1069 N N . GLY A 1 146 ? -18.281 17.125 3.584 1 96.44 146 GLY A N 1
ATOM 1070 C CA . GLY A 1 146 ? -18.344 16.766 4.992 1 96.44 146 GLY A CA 1
ATOM 1071 C C . GLY A 1 146 ? -17.234 15.828 5.418 1 96.44 146 GLY A C 1
ATOM 1072 O O . GLY A 1 146 ? -17.266 15.273 6.52 1 96.44 146 GLY A O 1
ATOM 1073 N N . ILE A 1 147 ? -16.203 15.641 4.605 1 98.06 147 ILE A N 1
ATOM 1074 C CA . ILE A 1 147 ? -15.141 14.688 4.879 1 98.06 147 ILE A CA 1
ATOM 1075 C C . ILE A 1 147 ? -14.016 15.375 5.641 1 98.06 147 ILE A C 1
ATOM 1077 O O . ILE A 1 147 ? -13.594 16.484 5.277 1 98.06 147 ILE A O 1
ATOM 1081 N N . SER A 1 148 ? -13.555 14.773 6.711 1 98.19 148 SER A N 1
ATOM 1082 C CA . SER A 1 148 ? -12.391 15.219 7.465 1 98.19 148 SER A CA 1
ATOM 1083 C C . SER A 1 148 ? -11.375 14.094 7.625 1 98.19 148 SER A C 1
ATOM 1085 O O . SER A 1 148 ? -11.742 12.938 7.84 1 98.19 148 SER A O 1
ATOM 1087 N N . VAL A 1 149 ? -10.125 14.445 7.508 1 98.56 149 VAL A N 1
ATOM 1088 C CA . VAL A 1 149 ? -9.062 13.453 7.578 1 98.56 149 VAL A CA 1
ATOM 1089 C C . VAL A 1 149 ? -8.078 13.82 8.688 1 98.56 149 VAL A C 1
ATOM 1091 O O . VAL A 1 149 ? -7.66 14.977 8.789 1 98.56 149 VAL A O 1
ATOM 1094 N N . GLY A 1 150 ? -7.758 12.867 9.562 1 98.38 150 GLY A N 1
ATOM 1095 C CA . GLY A 1 150 ? -6.777 13.031 10.617 1 98.38 150 GLY A CA 1
ATOM 1096 C C . GLY A 1 150 ? -5.941 11.789 10.859 1 98.38 150 GLY A C 1
ATOM 1097 O O . GLY A 1 150 ? -6.32 10.688 10.453 1 98.38 150 GLY A O 1
ATOM 1098 N N . SER A 1 151 ? -4.793 11.977 11.477 1 98.62 151 SER A N 1
ATOM 1099 C CA . SER A 1 151 ? -3.914 10.852 11.789 1 98.62 151 SER A CA 1
ATOM 1100 C C . SER A 1 151 ? -3.131 11.109 13.07 1 98.62 151 SER A C 1
ATOM 1102 O O . SER A 1 151 ? -3.094 12.234 13.57 1 98.62 151 SER A O 1
ATOM 1104 N N . TYR A 1 152 ? -2.605 10.07 13.656 1 98.69 152 TYR A N 1
ATOM 1105 C CA . TYR A 1 152 ? -1.723 10.164 14.812 1 98.69 152 TYR A CA 1
ATOM 1106 C C . TYR A 1 152 ? -0.763 8.977 14.859 1 98.69 152 TYR A C 1
ATOM 1108 O O . TYR A 1 152 ? -0.95 7.992 14.141 1 98.69 152 TYR A O 1
ATOM 1116 N N . VAL A 1 153 ? 0.287 9.148 15.617 1 98.75 153 VAL A N 1
ATOM 1117 C CA . VAL A 1 153 ? 1.304 8.109 15.75 1 98.75 153 VAL A CA 1
ATOM 1118 C C . VAL A 1 153 ? 0.909 7.133 16.859 1 98.75 153 VAL A C 1
ATOM 1120 O O . VAL A 1 153 ? 0.704 7.535 18 1 98.75 153 VAL A O 1
ATOM 1123 N N . THR A 1 154 ? 0.837 5.848 16.5 1 98.81 154 THR A N 1
ATOM 1124 C CA . THR A 1 154 ? 0.391 4.855 17.469 1 98.81 154 THR A CA 1
ATOM 1125 C C . THR A 1 154 ? 1.576 4.07 18.031 1 98.81 154 THR A C 1
ATOM 1127 O O . THR A 1 154 ? 1.45 3.381 19.047 1 98.81 154 THR A O 1
ATOM 1130 N N . ARG A 1 155 ? 2.721 4.207 17.344 1 98.81 155 ARG A N 1
ATOM 1131 C CA . ARG A 1 155 ? 3.889 3.457 17.797 1 98.81 155 ARG A CA 1
ATOM 1132 C C . ARG A 1 155 ? 5.18 4.148 17.375 1 98.81 155 ARG A C 1
ATOM 1134 O O . ARG A 1 155 ? 5.27 4.691 16.281 1 98.81 155 ARG A O 1
ATOM 1141 N N . ILE A 1 156 ? 6.141 4.164 18.25 1 98.75 156 ILE A N 1
ATOM 1142 C CA . ILE A 1 156 ? 7.547 4.414 17.953 1 98.75 156 ILE A CA 1
ATOM 1143 C C . ILE A 1 156 ? 8.422 3.393 18.672 1 98.75 156 ILE A C 1
ATOM 1145 O O . ILE A 1 156 ? 8.516 3.412 19.906 1 98.75 156 ILE A O 1
ATOM 1149 N N . GLY A 1 157 ? 9.016 2.529 17.859 1 98.44 157 GLY A N 1
ATOM 1150 C CA . GLY A 1 157 ? 9.82 1.479 18.453 1 98.44 157 GLY A CA 1
ATOM 1151 C C . GLY A 1 157 ? 9.039 0.593 19.406 1 98.44 157 GLY A C 1
ATOM 1152 O O . GLY A 1 157 ? 8.039 -0.011 19.031 1 98.44 157 GLY A O 1
ATOM 1153 N N . SER A 1 158 ? 9.438 0.586 20.625 1 98.38 158 SER A N 1
ATOM 1154 C CA . SER A 1 158 ? 8.812 -0.287 21.609 1 98.38 158 SER A CA 1
ATOM 1155 C C . SER A 1 158 ? 7.602 0.379 22.25 1 98.38 158 SER A C 1
ATOM 1157 O O . SER A 1 158 ? 6.824 -0.276 22.953 1 98.38 158 SER A O 1
ATOM 1159 N N . VAL A 1 159 ? 7.43 1.709 22.062 1 98.75 159 VAL A N 1
ATOM 1160 C CA . VAL A 1 159 ? 6.328 2.449 22.672 1 98.75 159 VAL A CA 1
ATOM 1161 C C . VAL A 1 159 ? 5.074 2.299 21.812 1 98.75 159 VAL A C 1
ATOM 1163 O O . VAL A 1 159 ? 5.047 2.725 20.656 1 98.75 159 VAL A O 1
ATOM 1166 N N . VAL A 1 160 ? 4.059 1.723 22.359 1 98.62 160 VAL A N 1
ATOM 1167 C CA . VAL A 1 160 ? 2.818 1.472 21.625 1 98.62 160 VAL A CA 1
ATOM 1168 C C . VAL A 1 160 ? 1.648 2.115 22.375 1 98.62 160 VAL A C 1
ATOM 1170 O O . VAL A 1 160 ? 1.476 1.902 23.578 1 98.62 160 VAL A O 1
ATOM 1173 N N . ASP A 1 161 ? 0.91 2.939 21.719 1 98.44 161 ASP A N 1
ATOM 1174 C CA . ASP A 1 161 ? -0.352 3.467 22.234 1 98.44 161 ASP A CA 1
ATOM 1175 C C . ASP A 1 161 ? -1.517 2.545 21.875 1 98.44 161 ASP A C 1
ATOM 1177 O O . ASP A 1 161 ? -1.975 2.529 20.734 1 98.44 161 ASP A O 1
ATOM 1181 N N . THR A 1 162 ? -2.08 1.845 22.766 1 96 162 THR A N 1
ATOM 1182 C CA . THR A 1 162 ? -3.123 0.855 22.516 1 96 162 THR A CA 1
ATOM 1183 C C . THR A 1 162 ? -4.504 1.441 22.797 1 96 162 THR A C 1
ATOM 1185 O O . THR A 1 162 ? -5.508 0.729 22.75 1 96 162 THR A O 1
ATOM 1188 N N . ASN A 1 163 ? -4.539 2.746 23.125 1 96.5 163 ASN A N 1
ATOM 1189 C CA . ASN A 1 163 ? -5.816 3.373 23.438 1 96.5 163 ASN A CA 1
ATOM 1190 C C . ASN A 1 163 ? -6.648 3.623 22.188 1 96.5 163 ASN A C 1
ATOM 1192 O O . ASN A 1 163 ? -6.109 3.678 21.078 1 96.5 163 ASN A O 1
ATOM 1196 N N . THR A 1 164 ? -7.934 3.643 22.375 1 94.5 164 THR A N 1
ATOM 1197 C CA . THR A 1 164 ? -8.859 4.02 21.312 1 94.5 164 THR A CA 1
ATOM 1198 C C . THR A 1 164 ? -9.305 5.473 21.469 1 94.5 164 THR A C 1
ATOM 1200 O O . THR A 1 164 ? -9.562 5.93 22.594 1 94.5 164 THR A O 1
ATOM 1203 N N . TYR A 1 165 ? -9.312 6.137 20.422 1 97 165 TYR A N 1
ATOM 1204 C CA . TYR A 1 165 ? -9.68 7.547 20.469 1 97 165 TYR A CA 1
ATOM 1205 C C . TYR A 1 165 ? -10.828 7.836 19.5 1 97 165 TYR A C 1
ATOM 1207 O O . TYR A 1 165 ? -11 7.148 18.5 1 97 165 TYR A O 1
ATOM 1215 N N . ASP A 1 166 ? -11.602 8.867 19.859 1 96.56 166 ASP A N 1
ATOM 1216 C CA . ASP A 1 166 ? -12.586 9.406 18.922 1 96.56 166 ASP A CA 1
ATOM 1217 C C . ASP A 1 166 ? -11.906 10.125 17.75 1 96.56 166 ASP A C 1
ATOM 1219 O O . ASP A 1 166 ? -11.031 10.969 17.969 1 96.56 166 ASP A O 1
ATOM 1223 N N . PRO A 1 167 ? -12.352 9.766 16.547 1 95.88 167 PRO A N 1
ATOM 1224 C CA . PRO A 1 167 ? -11.75 10.43 15.383 1 95.88 167 PRO A CA 1
ATOM 1225 C C . PRO A 1 167 ? -11.766 11.953 15.508 1 95.88 167 PRO A C 1
ATOM 1227 O O . PRO A 1 167 ? -10.836 12.625 15.047 1 95.88 167 PRO A O 1
ATOM 1230 N N . ALA A 1 168 ? -12.742 12.484 16.141 1 94.69 168 ALA A N 1
ATOM 1231 C CA . ALA A 1 168 ? -12.828 13.93 16.312 1 94.69 168 ALA A CA 1
ATOM 1232 C C . ALA A 1 168 ? -11.68 14.453 17.172 1 94.69 168 ALA A C 1
ATOM 1234 O O . ALA A 1 168 ? -11.18 15.555 16.938 1 94.69 168 ALA A O 1
ATOM 1235 N N . ASP A 1 169 ? -11.281 13.672 18.109 1 96.62 169 ASP A N 1
ATOM 1236 C CA . ASP A 1 169 ? -10.156 14.055 18.969 1 96.62 169 ASP A CA 1
ATOM 1237 C C . ASP A 1 169 ? -8.844 14.023 18.188 1 96.62 169 ASP A C 1
ATOM 1239 O O . ASP A 1 169 ? -7.957 14.852 18.422 1 96.62 169 ASP A O 1
ATOM 1243 N N . VAL A 1 170 ? -8.766 13.078 17.297 1 96.25 170 VAL A N 1
ATOM 1244 C CA . VAL A 1 170 ? -7.547 12.922 16.516 1 96.25 170 VAL A CA 1
ATOM 1245 C C . VAL A 1 170 ? -7.328 14.156 15.648 1 96.25 170 VAL A C 1
ATOM 1247 O O . VAL A 1 170 ? -6.199 14.617 15.484 1 96.25 170 VAL A O 1
ATOM 1250 N N . LEU A 1 171 ? -8.383 14.742 15.18 1 93.56 171 LEU A N 1
ATOM 1251 C CA . LEU A 1 171 ? -8.336 15.891 14.289 1 93.56 171 LEU A CA 1
ATOM 1252 C C . LEU A 1 171 ? -7.754 17.109 14.992 1 93.56 171 LEU A C 1
ATOM 1254 O O . LEU A 1 171 ? -7.285 18.047 14.344 1 93.56 171 LEU A O 1
ATOM 1258 N N . THR A 1 172 ? -7.742 17.094 16.297 1 93.38 172 THR A N 1
ATOM 1259 C CA . THR A 1 172 ? -7.305 18.266 17.047 1 93.38 172 THR A CA 1
ATOM 1260 C C . THR A 1 172 ? -6.066 17.953 17.875 1 93.38 172 THR A C 1
ATOM 1262 O O . THR A 1 172 ? -5.008 18.562 17.688 1 93.38 172 THR A O 1
ATOM 1265 N N . ARG A 1 173 ? -6.07 16.875 18.672 1 95 173 ARG A N 1
ATOM 1266 C CA . ARG A 1 173 ? -5.035 16.594 19.656 1 95 173 ARG A CA 1
ATOM 1267 C C . ARG A 1 173 ? -3.713 16.25 18.984 1 95 173 ARG A C 1
ATOM 1269 O O . ARG A 1 173 ? -2.652 16.734 19.406 1 95 173 ARG A O 1
ATOM 1276 N N . SER A 1 174 ? -3.771 15.438 18 1 94.75 174 SER A N 1
ATOM 1277 C CA . SER A 1 174 ? -2.533 15.008 17.359 1 94.75 174 SER A CA 1
ATOM 1278 C C . SER A 1 174 ? -1.859 16.156 16.625 1 94.75 174 SER A C 1
ATOM 1280 O O . SER A 1 174 ? -0.638 16.172 16.469 1 94.75 174 SER A O 1
ATOM 1282 N N . ARG A 1 175 ? -2.6 17.172 16.203 1 94.31 175 ARG A N 1
ATOM 1283 C CA . ARG A 1 175 ? -2.078 18.281 15.398 1 94.31 175 ARG A CA 1
ATOM 1284 C C . ARG A 1 175 ? -1.35 19.297 16.281 1 94.31 175 ARG A C 1
ATOM 1286 O O . ARG A 1 175 ? -0.551 20.094 15.773 1 94.31 175 ARG A O 1
ATOM 1293 N N . THR A 1 176 ? -1.581 19.25 17.5 1 94.06 176 THR A N 1
ATOM 1294 C CA . THR A 1 176 ? -0.917 20.188 18.406 1 94.06 176 THR A CA 1
ATOM 1295 C C . THR A 1 176 ? 0.233 19.5 19.141 1 94.06 176 THR A C 1
ATOM 1297 O O . THR A 1 176 ? 0.953 20.141 19.906 1 94.06 176 THR A O 1
ATOM 1300 N N . ASN A 1 177 ? 0.365 18.234 18.984 1 95 177 ASN A N 1
ATOM 1301 C CA . ASN A 1 177 ? 1.45 17.484 19.609 1 95 177 ASN A CA 1
ATOM 1302 C C . ASN A 1 177 ? 2.664 17.391 18.688 1 95 177 ASN A C 1
ATOM 1304 O O . ASN A 1 177 ? 2.539 16.984 17.531 1 95 177 ASN A O 1
ATOM 1308 N N . PRO A 1 178 ? 3.83 17.641 19.172 1 93.38 178 PRO A N 1
ATOM 1309 C CA . PRO A 1 178 ? 5.02 17.688 18.312 1 93.38 178 PRO A CA 1
ATOM 1310 C C . PRO A 1 178 ? 5.312 16.359 17.625 1 93.38 178 PRO A C 1
ATOM 1312 O O . PRO A 1 178 ? 5.91 16.344 16.547 1 93.38 178 PRO A O 1
ATOM 1315 N N . LEU A 1 179 ? 4.91 15.242 18.266 1 97.06 179 LEU A N 1
ATOM 1316 C CA . LEU A 1 179 ? 5.191 13.938 17.688 1 97.06 179 LEU A CA 1
ATOM 1317 C C . LEU A 1 179 ? 3.916 13.297 17.141 1 97.06 179 LEU A C 1
ATOM 1319 O O . LEU A 1 179 ? 3.887 12.086 16.875 1 97.06 179 LEU A O 1
ATOM 1323 N N . ARG A 1 180 ? 2.867 14.125 17.094 1 97.75 180 ARG A N 1
ATOM 1324 C CA . ARG A 1 180 ? 1.574 13.664 16.594 1 97.75 180 ARG A CA 1
ATOM 1325 C C . ARG A 1 180 ? 1.017 12.547 17.469 1 97.75 180 ARG A C 1
ATOM 1327 O O . ARG A 1 180 ? 0.39 11.609 16.969 1 97.75 180 ARG A O 1
ATOM 1334 N N . ALA A 1 181 ? 1.386 12.523 18.75 1 98.25 181 ALA A N 1
ATOM 1335 C CA . ALA A 1 181 ? 0.813 11.609 19.734 1 98.25 181 ALA A CA 1
ATOM 1336 C C . ALA A 1 181 ? -0.5 12.148 20.297 1 98.25 181 ALA A C 1
ATOM 1338 O O . ALA A 1 181 ? -0.841 13.312 20.078 1 98.25 181 ALA A O 1
ATOM 1339 N N . MET A 1 182 ? -1.229 11.32 21 1 98.19 182 MET A N 1
ATOM 1340 C CA . MET A 1 182 ? -2.561 11.711 21.453 1 98.19 182 MET A CA 1
ATOM 1341 C C . MET A 1 182 ? -2.512 12.242 22.875 1 98.19 182 MET A C 1
ATOM 1343 O O . MET A 1 182 ? -3.498 12.781 23.375 1 98.19 182 MET A O 1
ATOM 1347 N N . SER A 1 183 ? -1.372 12.062 23.562 1 96.88 183 SER A N 1
ATOM 1348 C CA . SER A 1 183 ? -1.194 12.602 24.906 1 96.88 183 SER A CA 1
ATOM 1349 C C . SER A 1 183 ? 0.268 12.938 25.188 1 96.88 183 SER A C 1
ATOM 1351 O O . SER A 1 183 ? 1.166 12.391 24.531 1 96.88 183 SER A O 1
ATOM 1353 N N . SER A 1 184 ? 0.441 13.805 26.125 1 96.56 184 SER A N 1
ATOM 1354 C CA . SER A 1 184 ? 1.795 14.195 26.5 1 96.56 184 SER A CA 1
ATOM 1355 C C . SER A 1 184 ? 2.561 13.023 27.094 1 96.56 184 SER A C 1
ATOM 1357 O O . SER A 1 184 ? 3.773 12.906 26.906 1 96.56 184 SER A O 1
ATOM 1359 N N . GLY A 1 185 ? 1.815 12.219 27.797 1 97.62 185 GLY A N 1
ATOM 1360 C CA . GLY A 1 185 ? 2.457 11.047 28.375 1 97.62 185 GLY A CA 1
ATOM 1361 C C . GLY A 1 185 ? 3.031 10.109 27.328 1 97.62 185 GLY A C 1
ATOM 1362 O O . GLY A 1 185 ? 4.164 9.641 27.469 1 97.62 185 GLY A O 1
ATOM 1363 N N . ILE A 1 186 ? 2.248 9.805 26.359 1 97.75 186 ILE A N 1
ATOM 1364 C CA . ILE A 1 186 ? 2.709 8.938 25.266 1 97.75 186 ILE A CA 1
ATOM 1365 C C . ILE A 1 186 ? 3.826 9.633 24.5 1 97.75 186 ILE A C 1
ATOM 1367 O O . ILE A 1 186 ? 4.82 9 24.141 1 97.75 186 ILE A O 1
ATOM 1371 N N . GLU A 1 187 ? 3.678 10.906 24.281 1 97.69 187 GLU A N 1
ATOM 1372 C CA . GLU A 1 187 ? 4.684 11.68 23.562 1 97.69 187 GLU A CA 1
ATOM 1373 C C . GLU A 1 187 ? 6.043 11.594 24.25 1 97.69 187 GLU A C 1
ATOM 1375 O O . GLU A 1 187 ? 7.07 11.406 23.594 1 97.69 187 GLU A O 1
ATOM 1380 N N . ASP A 1 188 ? 6.031 11.742 25.562 1 98.12 188 ASP A N 1
ATOM 1381 C CA . ASP A 1 188 ? 7.277 11.703 26.328 1 98.12 188 ASP A CA 1
ATOM 1382 C C . ASP A 1 188 ? 8 10.375 26.141 1 98.12 188 ASP A C 1
ATOM 1384 O O . ASP A 1 188 ? 9.219 10.344 25.969 1 98.12 188 ASP A O 1
ATOM 1388 N N . ARG A 1 189 ? 7.266 9.352 26.172 1 98.5 189 ARG A N 1
ATOM 1389 C CA . ARG A 1 189 ? 7.852 8.031 26 1 98.5 189 ARG A CA 1
ATOM 1390 C C . ARG A 1 189 ? 8.375 7.836 24.594 1 98.5 189 ARG A C 1
ATOM 1392 O O . ARG A 1 189 ? 9.453 7.266 24.391 1 98.5 189 ARG A O 1
ATOM 1399 N N . MET A 1 190 ? 7.621 8.266 23.625 1 98.38 190 MET A N 1
ATOM 1400 C CA . MET A 1 190 ? 8.055 8.188 22.234 1 98.38 190 MET A CA 1
ATOM 1401 C C . MET A 1 190 ? 9.312 9.023 22.016 1 98.38 190 MET A C 1
ATOM 1403 O O . MET A 1 190 ? 10.234 8.586 21.312 1 98.38 190 MET A O 1
ATOM 1407 N N . ARG A 1 191 ? 9.305 10.219 22.578 1 97.81 191 ARG A N 1
ATOM 1408 C CA . ARG A 1 191 ? 10.461 11.102 22.469 1 97.81 191 ARG A CA 1
ATOM 1409 C C . ARG A 1 191 ? 11.711 10.445 23.047 1 97.81 191 ARG A C 1
ATOM 1411 O O . ARG A 1 191 ? 12.781 10.508 22.438 1 97.81 191 ARG A O 1
ATOM 1418 N N . ALA A 1 192 ? 11.562 9.852 24.172 1 98.06 192 ALA A N 1
ATOM 1419 C CA . ALA A 1 192 ? 12.688 9.164 24.797 1 98.06 192 ALA A CA 1
ATOM 1420 C C . ALA A 1 192 ? 13.219 8.055 23.906 1 98.06 192 ALA A C 1
ATOM 1422 O O . ALA A 1 192 ? 14.438 7.871 23.781 1 98.06 192 ALA A O 1
ATOM 1423 N N . GLU A 1 193 ? 12.266 7.293 23.312 1 98 193 GLU A N 1
ATOM 1424 C CA . GLU A 1 193 ? 12.641 6.227 22.375 1 98 193 GLU A CA 1
ATOM 1425 C C . GLU A 1 193 ? 13.461 6.77 21.219 1 98 193 GLU A C 1
ATOM 1427 O O . GLU A 1 193 ? 14.469 6.176 20.828 1 98 193 GLU A O 1
ATOM 1432 N N . ILE A 1 194 ? 13.078 7.867 20.641 1 97.94 194 ILE A N 1
ATOM 1433 C CA . ILE A 1 194 ? 13.742 8.484 19.5 1 97.94 194 ILE A CA 1
ATOM 1434 C C . ILE A 1 194 ? 15.117 9 19.922 1 97.94 194 ILE A C 1
ATOM 1436 O O . ILE A 1 194 ? 16.109 8.812 19.203 1 97.94 194 ILE A O 1
ATOM 1440 N N . LEU A 1 195 ? 15.219 9.617 21.047 1 97 195 LEU A N 1
ATOM 1441 C CA . LEU A 1 195 ? 16.469 10.211 21.516 1 97 195 LEU A CA 1
ATOM 1442 C C . LEU A 1 195 ? 17.5 9.125 21.828 1 97 195 LEU A C 1
ATOM 1444 O O . LEU A 1 195 ? 18.688 9.32 21.609 1 97 195 LEU A O 1
ATOM 1448 N N . VAL A 1 196 ? 17.031 8.031 22.375 1 97.5 196 VAL A N 1
ATOM 1449 C CA . VAL A 1 196 ? 17.938 6.91 22.609 1 97.5 196 VAL A CA 1
ATOM 1450 C C . VAL A 1 196 ? 18.516 6.422 21.281 1 97.5 196 VAL A C 1
ATOM 1452 O O . VAL A 1 196 ? 19.719 6.195 21.172 1 97.5 196 VAL A O 1
ATOM 1455 N N . ALA A 1 197 ? 17.656 6.211 20.297 1 97 197 ALA A N 1
ATOM 1456 C CA . ALA A 1 197 ? 18.125 5.805 18.969 1 97 197 ALA A CA 1
ATOM 1457 C C . ALA A 1 197 ? 19.141 6.809 18.406 1 97 197 ALA A C 1
ATOM 1459 O O . ALA A 1 197 ? 20.188 6.426 17.891 1 97 197 ALA A O 1
ATOM 1460 N N . LYS A 1 198 ? 18.766 8.062 18.547 1 95.38 198 LYS A N 1
ATOM 1461 C CA . LYS A 1 198 ? 19.641 9.141 18.062 1 95.38 198 LYS A CA 1
ATOM 1462 C C . LYS A 1 198 ? 21 9.109 18.75 1 95.38 198 LYS A C 1
ATOM 1464 O O . LYS A 1 198 ? 22.031 9.211 18.094 1 95.38 198 LYS A O 1
ATOM 1469 N N . SER A 1 199 ? 21.031 9 19.984 1 95.44 199 SER A N 1
ATOM 1470 C CA . SER A 1 199 ? 22.266 8.984 20.766 1 95.44 199 SER A CA 1
ATOM 1471 C C . SER A 1 199 ? 23.141 7.785 20.391 1 95.44 199 SER A C 1
ATOM 1473 O O . SER A 1 199 ? 24.375 7.867 20.438 1 95.44 199 SER A O 1
ATOM 1475 N N . ASP A 1 200 ? 22.484 6.742 20 1 95.88 200 ASP A N 1
ATOM 1476 C CA . ASP A 1 200 ? 23.203 5.527 19.609 1 95.88 200 ASP A CA 1
ATOM 1477 C C . ASP A 1 200 ? 23.656 5.598 18.156 1 95.88 200 ASP A C 1
ATOM 1479 O O . ASP A 1 200 ? 24.188 4.625 17.625 1 95.88 200 ASP A O 1
ATOM 1483 N N . GLY A 1 201 ? 23.359 6.73 17.531 1 95.88 201 GLY A N 1
ATOM 1484 C CA . GLY A 1 201 ? 23.672 6.84 16.109 1 95.88 201 GLY A CA 1
ATOM 1485 C C . GLY A 1 201 ? 22.812 5.949 15.242 1 95.88 201 GLY A C 1
ATOM 1486 O O . GLY A 1 201 ? 23.281 5.43 14.227 1 95.88 201 GLY A O 1
ATOM 1487 N N . ASP A 1 202 ? 21.656 5.691 15.727 1 97.38 202 ASP A N 1
ATOM 1488 C CA . ASP A 1 202 ? 20.719 4.77 15.086 1 97.38 202 ASP A CA 1
ATOM 1489 C C . ASP A 1 202 ? 19.391 5.453 14.789 1 97.38 202 ASP A C 1
ATOM 1491 O O . ASP A 1 202 ? 19.312 6.684 14.75 1 97.38 202 ASP A O 1
ATOM 1495 N N . SER A 1 203 ? 18.391 4.73 14.359 1 98 203 SER A N 1
ATOM 1496 C CA . SER A 1 203 ? 17.047 5.23 14.062 1 98 203 SER A CA 1
ATOM 1497 C C . SER A 1 203 ? 15.977 4.238 14.5 1 98 203 SER A C 1
ATOM 1499 O O . SER A 1 203 ? 16.297 3.125 14.922 1 98 203 SER A O 1
ATOM 1501 N N . VAL A 1 204 ? 14.773 4.656 14.453 1 98.62 204 VAL A N 1
ATOM 1502 C CA . VAL A 1 204 ? 13.672 3.822 14.914 1 98.62 204 VAL A CA 1
ATOM 1503 C C . VAL A 1 204 ? 12.461 4.012 14.008 1 98.62 204 VAL A C 1
ATOM 1505 O O . VAL A 1 204 ? 12.312 5.055 13.367 1 98.62 204 VAL A O 1
ATOM 1508 N N . GLY A 1 205 ? 11.641 2.953 13.844 1 98.69 205 GLY A N 1
ATOM 1509 C CA . GLY A 1 205 ? 10.438 3 13.039 1 98.69 205 GLY A CA 1
ATOM 1510 C C . GLY A 1 205 ? 9.203 3.393 13.828 1 98.69 205 GLY A C 1
ATOM 1511 O O . GLY A 1 205 ? 9.305 3.777 15 1 98.69 205 GLY A O 1
ATOM 1512 N N . GLY A 1 206 ? 8.047 3.324 13.102 1 98.88 206 GLY A N 1
ATOM 1513 C CA . GLY A 1 206 ? 6.805 3.68 13.773 1 98.88 206 GLY A CA 1
ATOM 1514 C C . GLY A 1 206 ? 5.57 3.32 12.969 1 98.88 206 GLY A C 1
ATOM 1515 O O . GLY A 1 206 ? 5.676 2.811 11.852 1 98.88 206 GLY A O 1
ATOM 1516 N N . ILE A 1 207 ? 4.398 3.512 13.625 1 98.94 207 ILE A N 1
ATOM 1517 C CA . ILE A 1 207 ? 3.117 3.266 12.977 1 98.94 207 ILE A CA 1
ATOM 1518 C C . ILE A 1 207 ? 2.236 4.508 13.078 1 98.94 207 ILE A C 1
ATOM 1520 O O . ILE A 1 207 ? 2.178 5.145 14.133 1 98.94 207 ILE A O 1
ATOM 1524 N N . VAL A 1 208 ? 1.652 4.867 11.984 1 98.94 208 VAL A N 1
ATOM 1525 C CA . VAL A 1 208 ? 0.674 5.949 11.906 1 98.94 208 VAL A CA 1
ATOM 1526 C C . VAL A 1 208 ? -0.716 5.367 11.648 1 98.94 208 VAL A C 1
ATOM 1528 O O . VAL A 1 208 ? -0.88 4.477 10.812 1 98.94 208 VAL A O 1
ATOM 1531 N N . ARG A 1 209 ? -1.662 5.789 12.414 1 98.88 209 ARG A N 1
ATOM 1532 C CA . ARG A 1 209 ? -3.059 5.465 12.141 1 98.88 209 ARG A CA 1
ATOM 1533 C C . ARG A 1 209 ? -3.805 6.672 11.586 1 98.88 209 ARG A C 1
ATOM 1535 O O . ARG A 1 209 ? -3.648 7.789 12.086 1 98.88 209 ARG A O 1
ATOM 1542 N N . CYS A 1 210 ? -4.551 6.492 10.539 1 98.88 210 CYS A N 1
ATOM 1543 C CA . CYS A 1 210 ? -5.25 7.562 9.836 1 98.88 210 CYS A CA 1
ATOM 1544 C C . CYS A 1 210 ? -6.746 7.277 9.758 1 98.88 210 CYS A C 1
ATOM 1546 O O . CYS A 1 210 ? -7.152 6.129 9.562 1 98.88 210 CYS A O 1
ATOM 1548 N N . PHE A 1 211 ? -7.559 8.344 9.938 1 98.62 211 PHE A N 1
ATOM 1549 C CA . PHE A 1 211 ? -9.016 8.266 9.883 1 98.62 211 PHE A CA 1
ATOM 1550 C C . PHE A 1 211 ? -9.57 9.273 8.883 1 98.62 211 PHE A C 1
ATOM 1552 O O . PHE A 1 211 ? -9.008 10.359 8.711 1 98.62 211 PHE A O 1
ATOM 1559 N N . ALA A 1 212 ? -10.609 8.93 8.227 1 98.75 212 ALA A N 1
ATOM 1560 C CA . ALA A 1 212 ? -11.445 9.859 7.48 1 98.75 212 ALA A CA 1
ATOM 1561 C C . ALA A 1 212 ? -12.914 9.695 7.863 1 98.75 212 ALA A C 1
ATOM 1563 O O . ALA A 1 212 ? -13.453 8.586 7.828 1 98.75 212 ALA A O 1
ATOM 1564 N N . THR A 1 213 ? -13.531 10.766 8.258 1 98.19 213 THR A N 1
ATOM 1565 C CA . THR A 1 213 ? -14.938 10.758 8.641 1 98.19 213 THR A CA 1
ATOM 1566 C C . THR A 1 213 ? -15.797 11.422 7.574 1 98.19 213 THR A C 1
ATOM 1568 O O . THR A 1 213 ? -15.289 12.164 6.73 1 98.19 213 THR A O 1
ATOM 1571 N N . GLY A 1 214 ? -17.047 11.078 7.594 1 97.44 214 GLY A N 1
ATOM 1572 C CA . GLY A 1 214 ? -18.016 11.773 6.742 1 97.44 214 GLY A CA 1
ATOM 1573 C C . GLY A 1 214 ? -18.078 11.203 5.34 1 97.44 214 GLY A C 1
ATOM 1574 O O . GLY A 1 214 ? -18.719 11.789 4.457 1 97.44 214 GLY A O 1
ATOM 1575 N N . LEU A 1 215 ? -17.469 10.086 5.098 1 97.94 215 LEU A N 1
ATOM 1576 C CA . LEU A 1 215 ? -17.531 9.484 3.768 1 97.94 215 LEU A CA 1
ATOM 1577 C C . LEU A 1 215 ? -18.953 9.008 3.453 1 97.94 215 LEU A C 1
ATOM 1579 O O . LEU A 1 215 ? -19.578 8.328 4.273 1 97.94 215 LEU A O 1
ATOM 1583 N N . PRO A 1 216 ? -19.438 9.398 2.309 1 97.31 216 PRO A N 1
ATOM 1584 C CA . PRO A 1 216 ? -20.656 8.727 1.876 1 97.31 216 PRO A CA 1
ATOM 1585 C C . PRO A 1 216 ? -20.438 7.242 1.587 1 97.31 216 PRO A C 1
ATOM 1587 O O . PRO A 1 216 ? -19.328 6.828 1.266 1 97.31 216 PRO A O 1
ATOM 1590 N N . ALA A 1 217 ? -21.453 6.473 1.741 1 97.06 217 ALA A N 1
ATOM 1591 C CA . ALA A 1 217 ? -21.359 5.082 1.314 1 97.06 217 ALA A CA 1
ATOM 1592 C C . ALA A 1 217 ? -21.219 4.98 -0.203 1 97.06 217 ALA A C 1
ATOM 1594 O O . ALA A 1 217 ? -21.906 5.691 -0.938 1 97.06 217 ALA A O 1
ATOM 1595 N N . GLY A 1 218 ? -20.312 4.211 -0.631 1 97 218 GLY A N 1
ATOM 1596 C CA . GLY A 1 218 ? -20.219 3.941 -2.057 1 97 218 GLY A CA 1
ATOM 1597 C C . GLY A 1 218 ? -19.062 4.652 -2.725 1 97 218 GLY A C 1
ATOM 1598 O O . GLY A 1 218 ? -18.828 4.484 -3.924 1 97 218 GLY A O 1
ATOM 1599 N N . LEU A 1 219 ? -18.312 5.465 -1.931 1 97.81 219 LEU A N 1
ATOM 1600 C CA . LEU A 1 219 ? -17.125 6.094 -2.494 1 97.81 219 LEU A CA 1
ATOM 1601 C C . LEU A 1 219 ? -16.047 5.059 -2.797 1 97.81 219 LEU A C 1
ATOM 1603 O O . LEU A 1 219 ? -15.688 4.258 -1.931 1 97.81 219 LEU A O 1
ATOM 1607 N N . GLY A 1 220 ? -15.406 5.059 -3.975 1 96.75 220 GLY A N 1
ATOM 1608 C CA . GLY A 1 220 ? -14.523 4.027 -4.488 1 96.75 220 GLY A CA 1
ATOM 1609 C C . GLY A 1 220 ? -15.094 3.291 -5.684 1 96.75 220 GLY A C 1
ATOM 1610 O O . GLY A 1 220 ? -16.125 3.688 -6.227 1 96.75 220 GLY A O 1
ATOM 1611 N N . GLU A 1 221 ? -14.406 2.312 -6.113 1 94.81 221 GLU A N 1
ATOM 1612 C CA . GLU A 1 221 ? -14.805 1.514 -7.266 1 94.81 221 GLU A CA 1
ATOM 1613 C C . GLU A 1 221 ? -14.602 0.024 -7.004 1 94.81 221 GLU A C 1
ATOM 1615 O O . GLU A 1 221 ? -13.727 -0.361 -6.227 1 94.81 221 GLU A O 1
ATOM 1620 N N . PRO A 1 222 ? -15.398 -0.727 -7.688 1 89.81 222 PRO A N 1
ATOM 1621 C CA . PRO A 1 222 ? -15.102 -2.158 -7.629 1 89.81 222 PRO A CA 1
ATOM 1622 C C . PRO A 1 222 ? -13.852 -2.533 -8.422 1 89.81 222 PRO A C 1
ATOM 1624 O O . PRO A 1 222 ? -13.398 -1.763 -9.273 1 89.81 222 PRO A O 1
ATOM 1627 N N . PHE A 1 223 ? -13.211 -3.646 -8.156 1 88.81 223 PHE A N 1
ATOM 1628 C CA . PHE A 1 223 ? -12.148 -4.398 -8.805 1 88.81 223 PHE A CA 1
ATOM 1629 C C . PHE A 1 223 ? -10.828 -3.635 -8.75 1 88.81 223 PHE A C 1
ATOM 1631 O O . PHE A 1 223 ? -10.148 -3.637 -7.719 1 88.81 223 PHE A O 1
ATOM 1638 N N . PHE A 1 224 ? -10.617 -2.637 -9.648 1 94.12 224 PHE A N 1
ATOM 1639 C CA . PHE A 1 224 ? -9.211 -2.258 -9.719 1 94.12 224 PHE A CA 1
ATOM 1640 C C . PHE A 1 224 ? -9.008 -0.851 -9.172 1 94.12 224 PHE A C 1
ATOM 1642 O O . PHE A 1 224 ? -7.875 -0.447 -8.891 1 94.12 224 PHE A O 1
ATOM 1649 N N . ASP A 1 225 ? -9.938 -0.006 -8.961 1 95.81 225 ASP A N 1
ATOM 1650 C CA . ASP A 1 225 ? -9.805 1.315 -8.359 1 95.81 225 ASP A CA 1
ATOM 1651 C C . ASP A 1 225 ? -10.531 1.381 -7.016 1 95.81 225 ASP A C 1
ATOM 1653 O O . ASP A 1 225 ? -11.289 2.318 -6.758 1 95.81 225 ASP A O 1
ATOM 1657 N N . THR A 1 226 ? -10.305 0.283 -6.285 1 97.94 226 THR A N 1
ATOM 1658 C CA . THR A 1 226 ? -10.914 0.22 -4.961 1 97.94 226 THR A CA 1
ATOM 1659 C C . THR A 1 226 ? -10.391 1.345 -4.07 1 97.94 226 THR A C 1
ATOM 1661 O O . THR A 1 226 ? -9.273 1.831 -4.266 1 97.94 226 THR A O 1
ATOM 1664 N N . LEU A 1 227 ? -11.227 1.785 -3.17 1 98.62 227 LEU A N 1
ATOM 1665 C CA . LEU A 1 227 ? -10.836 2.816 -2.213 1 98.62 227 LEU A CA 1
ATOM 1666 C C . LEU A 1 227 ? -9.555 2.426 -1.484 1 98.62 227 LEU A C 1
ATOM 1668 O O . LEU A 1 227 ? -8.617 3.219 -1.409 1 98.62 227 LEU A O 1
ATOM 1672 N N . ASP A 1 228 ? -9.484 1.195 -0.934 1 98.75 228 ASP A N 1
ATOM 1673 C CA . ASP A 1 228 ? -8.312 0.737 -0.192 1 98.75 228 ASP A CA 1
ATOM 1674 C C . ASP A 1 228 ? -7.117 0.542 -1.12 1 98.75 228 ASP A C 1
ATOM 1676 O O . ASP A 1 228 ? -5.984 0.875 -0.761 1 98.75 228 ASP A O 1
ATOM 1680 N N . GLY A 1 229 ? -7.32 0.074 -2.332 1 98.56 229 GLY A N 1
ATOM 1681 C CA . GLY A 1 229 ? -6.234 -0.071 -3.289 1 98.56 229 GLY A CA 1
ATOM 1682 C C . GLY A 1 229 ? -5.633 1.256 -3.715 1 98.56 229 GLY A C 1
ATOM 1683 O O . GLY A 1 229 ? -4.41 1.399 -3.77 1 98.56 229 GLY A O 1
ATOM 1684 N N . GLU A 1 230 ? -6.512 2.205 -3.996 1 98.56 230 GLU A N 1
ATOM 1685 C CA . GLU A 1 230 ? -6.039 3.52 -4.426 1 98.56 230 GLU A CA 1
ATOM 1686 C C . GLU A 1 230 ? -5.293 4.23 -3.301 1 98.56 230 GLU A C 1
ATOM 1688 O O . GLU A 1 230 ? -4.266 4.871 -3.537 1 98.56 230 GLU A O 1
ATOM 1693 N N . ILE A 1 231 ? -5.801 4.137 -2.117 1 98.88 231 ILE A N 1
ATOM 1694 C CA . ILE A 1 231 ? -5.109 4.742 -0.983 1 98.88 231 ILE A CA 1
ATOM 1695 C C . ILE A 1 231 ? -3.758 4.059 -0.78 1 98.88 231 ILE A C 1
ATOM 1697 O O . ILE A 1 231 ? -2.75 4.723 -0.538 1 98.88 231 ILE A O 1
ATOM 1701 N N . SER A 1 232 ? -3.725 2.746 -0.875 1 98.81 232 SER A N 1
ATOM 1702 C CA . SER A 1 232 ? -2.482 2.012 -0.667 1 98.81 232 SER A CA 1
ATOM 1703 C C . SER A 1 232 ? -1.419 2.424 -1.679 1 98.81 232 SER A C 1
ATOM 1705 O O . SER A 1 232 ? -0.261 2.643 -1.316 1 98.81 232 SER A O 1
ATOM 1707 N N . LYS A 1 233 ? -1.842 2.492 -2.945 1 98.56 233 LYS A N 1
ATOM 1708 C CA . LYS A 1 233 ? -0.904 2.943 -3.969 1 98.56 233 LYS A CA 1
ATOM 1709 C C . LYS A 1 233 ? -0.329 4.312 -3.623 1 98.56 233 LYS A C 1
ATOM 1711 O O . LYS A 1 233 ? 0.88 4.531 -3.727 1 98.56 233 LYS A O 1
ATOM 1716 N N . ALA A 1 234 ? -1.173 5.219 -3.199 1 98.62 234 ALA A N 1
ATOM 1717 C CA . ALA A 1 234 ? -0.75 6.574 -2.863 1 98.62 234 ALA A CA 1
ATOM 1718 C C . ALA A 1 234 ? 0.156 6.578 -1.637 1 98.62 234 ALA A C 1
ATOM 1720 O O . ALA A 1 234 ? 1.157 7.301 -1.6 1 98.62 234 ALA A O 1
ATOM 1721 N N . VAL A 1 235 ? -0.151 5.785 -0.674 1 98.69 235 VAL A N 1
ATOM 1722 C CA . VAL A 1 235 ? 0.552 5.785 0.604 1 98.69 235 VAL A CA 1
ATOM 1723 C C . VAL A 1 235 ? 1.926 5.137 0.439 1 98.69 235 VAL A C 1
ATOM 1725 O O . VAL A 1 235 ? 2.902 5.574 1.051 1 98.69 235 VAL A O 1
ATOM 1728 N N . PHE A 1 236 ? 2.037 4.121 -0.372 1 98.44 236 PHE A N 1
ATOM 1729 C CA . PHE A 1 236 ? 3.318 3.459 -0.579 1 98.44 236 PHE A CA 1
ATOM 1730 C C . PHE A 1 236 ? 4.27 4.352 -1.364 1 98.44 236 PHE A C 1
ATOM 1732 O O . PHE A 1 236 ? 5.461 4.051 -1.482 1 98.44 236 PHE A O 1
ATOM 1739 N N . ALA A 1 237 ? 3.76 5.449 -1.88 1 97.25 237 ALA A N 1
ATOM 1740 C CA . ALA A 1 237 ? 4.621 6.449 -2.506 1 97.25 237 ALA A CA 1
ATOM 1741 C C . ALA A 1 237 ? 5.414 7.223 -1.458 1 97.25 237 ALA A C 1
ATOM 1743 O O . ALA A 1 237 ? 6.406 7.879 -1.781 1 97.25 237 ALA A O 1
ATOM 1744 N N . ILE A 1 238 ? 4.953 7.207 -0.246 1 98.06 238 ILE A N 1
ATOM 1745 C CA . ILE A 1 238 ? 5.652 7.883 0.84 1 98.06 238 ILE A CA 1
ATOM 1746 C C . ILE A 1 238 ? 6.918 7.109 1.201 1 98.06 238 ILE A C 1
ATOM 1748 O O . ILE A 1 238 ? 6.863 5.91 1.479 1 98.06 238 ILE A O 1
ATOM 1752 N N . PRO A 1 239 ? 8.078 7.754 1.23 1 96.19 239 PRO A N 1
ATOM 1753 C CA . PRO A 1 239 ? 9.312 7.047 1.572 1 96.19 239 PRO A CA 1
ATOM 1754 C C . PRO A 1 239 ? 9.25 6.375 2.941 1 96.19 239 PRO A C 1
ATOM 1756 O O . PRO A 1 239 ? 8.805 6.988 3.914 1 96.19 239 PRO A O 1
ATOM 1759 N N . GLY A 1 240 ? 9.656 5.098 2.938 1 97.75 240 GLY A N 1
ATOM 1760 C CA . GLY A 1 240 ? 9.836 4.406 4.207 1 97.75 240 GLY A CA 1
ATOM 1761 C C . GLY A 1 240 ? 8.648 3.537 4.582 1 97.75 240 GLY A C 1
ATOM 1762 O O . GLY A 1 240 ? 8.727 2.766 5.543 1 97.75 240 GLY A O 1
ATOM 1763 N N . VAL A 1 241 ? 7.496 3.596 3.881 1 98.75 241 VAL A N 1
ATOM 1764 C CA . VAL A 1 241 ? 6.316 2.799 4.199 1 98.75 241 VAL A CA 1
ATOM 1765 C C . VAL A 1 241 ? 6.566 1.338 3.832 1 98.75 241 VAL A C 1
ATOM 1767 O O . VAL A 1 241 ? 7.117 1.044 2.77 1 98.75 241 VAL A O 1
ATOM 1770 N N . LYS A 1 242 ? 6.117 0.404 4.695 1 98.94 242 LYS A N 1
ATOM 1771 C CA . LYS A 1 242 ? 6.375 -1.011 4.445 1 98.94 242 LYS A CA 1
ATOM 1772 C C . LYS A 1 242 ? 5.098 -1.836 4.586 1 98.94 242 LYS A C 1
ATOM 1774 O O . LYS A 1 242 ? 5.062 -3.004 4.195 1 98.94 242 LYS A O 1
ATOM 1779 N N . ALA A 1 243 ? 4.016 -1.199 5.18 1 98.94 243 ALA A N 1
ATOM 1780 C CA . ALA A 1 243 ? 2.773 -1.948 5.336 1 98.94 243 ALA A CA 1
ATOM 1781 C C . ALA A 1 243 ? 1.584 -1.007 5.504 1 98.94 243 ALA A C 1
ATOM 1783 O O . ALA A 1 243 ? 1.746 0.135 5.941 1 98.94 243 ALA A O 1
ATOM 1784 N N . ILE A 1 244 ? 0.445 -1.484 5.145 1 98.94 244 ILE A N 1
ATOM 1785 C CA . ILE A 1 244 ? -0.826 -0.796 5.344 1 98.94 244 ILE A CA 1
ATOM 1786 C C . ILE A 1 244 ? -1.917 -1.812 5.676 1 98.94 244 ILE A C 1
ATOM 1788 O O . ILE A 1 244 ? -1.885 -2.945 5.191 1 98.94 244 ILE A O 1
ATOM 1792 N N . GLY A 1 245 ? -2.762 -1.511 6.57 1 98.94 245 GLY A N 1
ATOM 1793 C CA . GLY A 1 245 ? -3.898 -2.34 6.938 1 98.94 245 GLY A CA 1
ATOM 1794 C C . GLY A 1 245 ? -5.145 -1.537 7.258 1 98.94 245 GLY A C 1
ATOM 1795 O O . GLY A 1 245 ? -5.062 -0.49 7.906 1 98.94 245 GLY A O 1
ATOM 1796 N N . PHE A 1 246 ? -6.266 -1.929 6.836 1 98.94 246 PHE A N 1
ATOM 1797 C CA . PHE A 1 246 ? -7.539 -1.25 7.039 1 98.94 246 PHE A CA 1
ATOM 1798 C C . PHE A 1 246 ? -8.359 -1.954 8.109 1 98.94 246 PHE A C 1
ATOM 1800 O O . PHE A 1 246 ? -8.5 -3.178 8.086 1 98.94 246 PHE A O 1
ATOM 1807 N N . GLY A 1 247 ? -8.945 -1.193 9.031 1 98.69 247 GLY A N 1
ATOM 1808 C CA . GLY A 1 247 ? -9.672 -1.788 10.148 1 98.69 247 GLY A CA 1
ATOM 1809 C C . GLY A 1 247 ? -8.812 -2.693 11.008 1 98.69 247 GLY A C 1
ATOM 1810 O O . GLY A 1 247 ? -7.766 -2.273 11.508 1 98.69 247 GLY A O 1
ATOM 1811 N N . GLU A 1 248 ? -9.172 -3.971 11 1 98.62 248 GLU A N 1
ATOM 1812 C CA . GLU A 1 248 ? -8.414 -4.953 11.773 1 98.62 248 GLU A CA 1
ATOM 1813 C C . GLU A 1 248 ? -7.074 -5.266 11.102 1 98.62 248 GLU A C 1
ATOM 1815 O O . GLU A 1 248 ? -6.18 -5.84 11.727 1 98.62 248 GLU A O 1
ATOM 1820 N N . GLY A 1 249 ? -6.938 -4.887 9.828 1 98.56 249 GLY A N 1
ATOM 1821 C CA . GLY A 1 249 ? -5.711 -5.195 9.117 1 98.56 249 GLY A CA 1
ATOM 1822 C C . GLY A 1 249 ? -5.312 -6.656 9.219 1 98.56 249 GLY A C 1
ATOM 1823 O O . GLY A 1 249 ? -6.125 -7.547 8.953 1 98.56 249 GLY A O 1
ATOM 1824 N N . PHE A 1 250 ? -4.141 -6.91 9.602 1 98.69 250 PHE A N 1
ATOM 1825 C CA . PHE A 1 250 ? -3.617 -8.266 9.719 1 98.69 250 PHE A CA 1
ATOM 1826 C C . PHE A 1 250 ? -4.336 -9.031 10.82 1 98.69 250 PHE A C 1
ATOM 1828 O O . PHE A 1 250 ? -4.445 -10.258 10.758 1 98.69 250 PHE A O 1
ATOM 1835 N N . ALA A 1 251 ? -4.891 -8.336 11.773 1 98.44 251 ALA A N 1
ATOM 1836 C CA . ALA A 1 251 ? -5.57 -8.992 12.891 1 98.44 251 ALA A CA 1
ATOM 1837 C C . ALA A 1 251 ? -6.859 -9.672 12.422 1 98.44 251 ALA A C 1
ATOM 1839 O O . ALA A 1 251 ? -7.371 -10.57 13.086 1 98.44 251 ALA A O 1
ATOM 1840 N N . ALA A 1 252 ? -7.395 -9.266 11.266 1 98.69 252 ALA A N 1
ATOM 1841 C CA . ALA A 1 252 ? -8.617 -9.859 10.734 1 98.69 252 ALA A CA 1
ATOM 1842 C C . ALA A 1 252 ? -8.445 -11.359 10.484 1 98.69 252 ALA A C 1
ATOM 1844 O O . ALA A 1 252 ? -9.398 -12.125 10.586 1 98.69 252 ALA A O 1
ATOM 1845 N N . ALA A 1 253 ? -7.211 -11.75 10.211 1 98.38 253 ALA A N 1
ATOM 1846 C CA . ALA A 1 253 ? -6.898 -13.125 9.852 1 98.38 253 ALA A CA 1
ATOM 1847 C C . ALA A 1 253 ? -7.184 -14.07 11.016 1 98.38 253 ALA A C 1
ATOM 1849 O O . ALA A 1 253 ? -7.402 -15.273 10.812 1 98.38 253 ALA A O 1
ATOM 1850 N N . GLY A 1 254 ? -7.176 -13.562 12.227 1 98.19 254 GLY A N 1
ATOM 1851 C CA . GLY A 1 254 ? -7.367 -14.391 13.406 1 98.19 254 GLY A CA 1
ATOM 1852 C C . GLY A 1 254 ? -8.797 -14.391 13.914 1 98.19 254 GLY A C 1
ATOM 1853 O O . GLY A 1 254 ? -9.117 -15.055 14.898 1 98.19 254 GLY A O 1
ATOM 1854 N N . LEU A 1 255 ? -9.672 -13.703 13.227 1 98.56 255 LEU A N 1
ATOM 1855 C CA . LEU A 1 255 ? -11.039 -13.531 13.695 1 98.56 255 LEU A CA 1
ATOM 1856 C C . LEU A 1 255 ? -11.984 -14.484 12.977 1 98.56 255 LEU A C 1
ATOM 1858 O O . LEU A 1 255 ? -11.656 -14.992 11.898 1 98.56 255 LEU A O 1
ATOM 1862 N N . ARG A 1 256 ? -13.117 -14.734 13.594 1 98.62 256 ARG A N 1
ATOM 1863 C CA . ARG A 1 256 ? -14.234 -15.406 12.938 1 98.62 256 ARG A CA 1
ATOM 1864 C C . ARG A 1 256 ? -15.109 -14.406 12.188 1 98.62 256 ARG A C 1
ATOM 1866 O O . ARG A 1 256 ? -15.086 -13.203 12.484 1 98.62 256 ARG A O 1
ATOM 1873 N N . GLY A 1 257 ? -15.852 -14.953 11.203 1 98.31 257 GLY A N 1
ATOM 1874 C CA . GLY A 1 257 ? -16.797 -14.094 10.5 1 98.31 257 GLY A CA 1
ATOM 1875 C C . GLY A 1 257 ? -17.781 -13.406 11.422 1 98.31 257 GLY A C 1
ATOM 1876 O O . GLY A 1 257 ? -18.047 -12.211 11.266 1 98.31 257 GLY A O 1
ATOM 1877 N N . SER A 1 258 ? -18.234 -14.117 12.43 1 98.19 258 SER A N 1
ATOM 1878 C CA . SER A 1 258 ? -19.219 -13.594 13.383 1 98.19 258 SER A CA 1
ATOM 1879 C C . SER A 1 258 ? -18.625 -12.461 14.211 1 98.19 258 SER A C 1
ATOM 1881 O O . SER A 1 258 ? -19.359 -11.625 14.742 1 98.19 258 SER A O 1
ATOM 1883 N N . GLU A 1 259 ? -17.328 -12.453 14.336 1 98.38 259 GLU A N 1
ATOM 1884 C CA . GLU A 1 259 ? -16.625 -11.406 15.086 1 98.38 259 GLU A CA 1
ATOM 1885 C C . GLU A 1 259 ? -16.266 -10.227 14.195 1 98.38 259 GLU A C 1
ATOM 1887 O O . GLU A 1 259 ? -16.344 -9.07 14.625 1 98.38 259 GLU A O 1
ATOM 1892 N N . ASN A 1 260 ? -15.914 -10.516 12.961 1 98.69 260 ASN A N 1
ATOM 1893 C CA . ASN A 1 260 ? -15.336 -9.523 12.055 1 98.69 260 ASN A CA 1
ATOM 1894 C C . ASN A 1 260 ? -16.422 -8.742 11.32 1 98.69 260 ASN A C 1
ATOM 1896 O O . ASN A 1 260 ? -16.219 -7.582 10.953 1 98.69 260 ASN A O 1
ATOM 1900 N N . ASN A 1 261 ? -17.562 -9.391 11.055 1 98.69 261 ASN A N 1
ATOM 1901 C CA . ASN A 1 261 ? -18.625 -8.719 10.328 1 98.69 261 ASN A CA 1
ATOM 1902 C C . ASN A 1 261 ? -19.172 -7.531 11.109 1 98.69 261 ASN A C 1
ATOM 1904 O O . ASN A 1 261 ? -19.453 -7.637 12.305 1 98.69 261 ASN A O 1
ATOM 1908 N N . ASP A 1 262 ? -19.312 -6.422 10.469 1 98.69 262 ASP A N 1
ATOM 1909 C CA . ASP A 1 262 ? -19.891 -5.223 11.078 1 98.69 262 ASP A CA 1
ATOM 1910 C C . ASP A 1 262 ? -21.391 -5.164 10.875 1 98.69 262 ASP A C 1
ATOM 1912 O O . ASP A 1 262 ? -21.875 -4.832 9.781 1 98.69 262 ASP A O 1
ATOM 1916 N N . ALA A 1 263 ? -22.125 -5.352 11.922 1 98.31 263 ALA A N 1
ATOM 1917 C CA . ALA A 1 263 ? -23.594 -5.379 11.844 1 98.31 263 ALA A CA 1
ATOM 1918 C C . ALA A 1 263 ? -24.141 -4 11.508 1 98.31 263 ALA A C 1
ATOM 1920 O O . ALA A 1 263 ? -23.609 -2.98 11.938 1 98.31 263 ALA A O 1
ATOM 1921 N N . TYR A 1 264 ? -25.203 -3.975 10.742 1 98.06 264 TYR A N 1
ATOM 1922 C CA . TYR A 1 264 ? -25.891 -2.734 10.391 1 98.06 264 TYR A CA 1
ATOM 1923 C C . TYR A 1 264 ? -27.031 -2.443 11.352 1 98.06 264 TYR A C 1
ATOM 1925 O O . TYR A 1 264 ? -27.625 -3.365 11.906 1 98.06 264 TYR A O 1
ATOM 1933 N N . ARG A 1 265 ? -27.312 -1.231 11.508 1 97.69 265 ARG A N 1
ATOM 1934 C CA . ARG A 1 265 ? -28.453 -0.745 12.281 1 97.69 265 ARG A CA 1
ATOM 1935 C C . ARG A 1 265 ? -28.984 0.562 11.703 1 97.69 265 ARG A C 1
ATOM 1937 O O . ARG A 1 265 ? -28.25 1.308 11.055 1 97.69 265 ARG A O 1
ATOM 1944 N N . ILE A 1 266 ? -30.25 0.805 11.961 1 97.06 266 ILE A N 1
ATOM 1945 C CA . ILE A 1 266 ? -30.828 2.102 11.617 1 97.06 266 ILE A CA 1
ATOM 1946 C C . ILE A 1 266 ? -30.672 3.062 12.797 1 97.06 266 ILE A C 1
ATOM 1948 O O . ILE A 1 266 ? -31.125 2.771 13.906 1 97.06 266 ILE A O 1
ATOM 1952 N N . GLN A 1 267 ? -30.016 4.07 12.547 1 95 267 GLN A N 1
ATOM 1953 C CA . GLN A 1 267 ? -29.875 5.133 13.539 1 95 267 GLN A CA 1
ATOM 1954 C C . GLN A 1 267 ? -30.234 6.488 12.938 1 95 267 GLN A C 1
ATOM 1956 O O . GLN A 1 267 ? -29.594 6.945 11.992 1 95 267 GLN A O 1
ATOM 1961 N N . ASN A 1 268 ? -31.219 7.148 13.492 1 93 268 ASN A N 1
ATOM 1962 C CA . ASN A 1 268 ? -31.703 8.438 13.016 1 93 268 ASN A CA 1
ATOM 1963 C C . ASN A 1 268 ? -32 8.406 11.516 1 93 268 ASN A C 1
ATOM 1965 O O . ASN A 1 268 ? -31.562 9.289 10.773 1 93 268 ASN A O 1
ATOM 1969 N N . GLY A 1 269 ? -32.5 7.352 11.039 1 91.56 269 GLY A N 1
ATOM 1970 C CA . GLY A 1 269 ? -32.969 7.219 9.656 1 91.56 269 GLY A CA 1
ATOM 1971 C C . GLY A 1 269 ? -31.844 6.824 8.711 1 91.56 269 GLY A C 1
ATOM 1972 O O . GLY A 1 269 ? -32.094 6.633 7.516 1 91.56 269 GLY A O 1
ATOM 1973 N N . SER A 1 270 ? -30.703 6.641 9.234 1 94.25 270 SER A N 1
ATOM 1974 C CA . SER A 1 270 ? -29.578 6.297 8.383 1 94.25 270 SER A CA 1
ATOM 1975 C C . SER A 1 270 ? -29.016 4.918 8.742 1 94.25 270 SER A C 1
ATOM 1977 O O . SER A 1 270 ? -29.109 4.48 9.883 1 94.25 270 SER A O 1
ATOM 1979 N N . VAL A 1 271 ? -28.484 4.227 7.785 1 96.75 271 VAL A N 1
ATOM 1980 C CA . VAL A 1 271 ? -27.812 2.955 8.016 1 96.75 271 VAL A CA 1
ATOM 1981 C C . VAL A 1 271 ? -26.422 3.209 8.602 1 96.75 271 VAL A C 1
ATOM 1983 O O . VAL A 1 271 ? -25.641 3.99 8.055 1 96.75 271 VAL A O 1
ATOM 1986 N N . VAL A 1 272 ? -26.141 2.594 9.68 1 97.12 272 VAL A N 1
ATOM 1987 C CA . VAL A 1 272 ? -24.812 2.689 10.281 1 97.12 272 VAL A CA 1
ATOM 1988 C C . VAL A 1 272 ? -24.328 1.297 10.664 1 97.12 272 VAL A C 1
ATOM 1990 O O . VAL A 1 272 ? -25.109 0.348 10.727 1 97.12 272 VAL A O 1
ATOM 1993 N N . THR A 1 273 ? -23.047 1.147 10.836 1 97.62 273 THR A N 1
ATOM 1994 C CA . THR A 1 273 ? -22.484 -0.093 11.359 1 97.62 273 THR A CA 1
ATOM 1995 C C . THR A 1 273 ? -22.25 0.007 12.859 1 97.62 273 THR A C 1
ATOM 1997 O O . THR A 1 273 ? -21.859 1.062 13.367 1 97.62 273 THR A O 1
ATOM 2000 N N . LEU A 1 274 ? -22.453 -1.067 13.547 1 97.19 274 LEU A N 1
ATOM 2001 C CA . LEU A 1 274 ? -22.281 -1.096 14.992 1 97.19 274 LEU A CA 1
ATOM 2002 C C . LEU A 1 274 ? -20.797 -1.134 15.359 1 97.19 274 LEU A C 1
ATOM 2004 O O . LEU A 1 274 ? -20.406 -0.659 16.422 1 97.19 274 LEU A O 1
ATOM 2008 N N . THR A 1 275 ? -20.031 -1.798 14.625 1 98.12 275 THR A N 1
ATOM 2009 C CA . THR A 1 275 ? -18.578 -1.861 14.734 1 98.12 275 THR A CA 1
ATOM 2010 C C . THR A 1 275 ? -17.922 -1.468 13.414 1 98.12 275 THR A C 1
ATOM 2012 O O . THR A 1 275 ? -18.609 -1.156 12.438 1 98.12 275 THR A O 1
ATOM 2015 N N . ASN A 1 276 ? -16.609 -1.401 13.391 1 98.44 276 ASN A N 1
ATOM 2016 C CA . ASN A 1 276 ? -15.898 -1.016 12.18 1 98.44 276 ASN A CA 1
ATOM 2017 C C . ASN A 1 276 ? -14.625 -1.842 11.992 1 98.44 276 ASN A C 1
ATOM 2019 O O . ASN A 1 276 ? -13.539 -1.288 11.82 1 98.44 276 ASN A O 1
ATOM 2023 N N . HIS A 1 277 ? -14.805 -3.145 11.984 1 98.75 277 HIS A N 1
ATOM 2024 C CA . HIS A 1 277 ? -13.688 -4.062 11.82 1 98.75 277 HIS A CA 1
ATOM 2025 C C . HIS A 1 277 ? -13.125 -4.004 10.406 1 98.75 277 HIS A C 1
ATOM 2027 O O . HIS A 1 277 ? -11.961 -4.324 10.18 1 98.75 277 HIS A O 1
ATOM 2033 N N . ALA A 1 278 ? -13.953 -3.539 9.469 1 98.69 278 ALA A N 1
ATOM 2034 C CA . ALA A 1 278 ? -13.562 -3.484 8.062 1 98.69 278 ALA A CA 1
ATOM 2035 C C . ALA A 1 278 ? -12.773 -2.211 7.762 1 98.69 278 ALA A C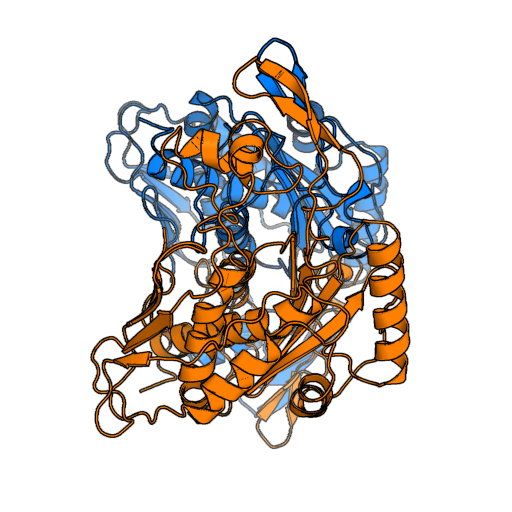 1
ATOM 2037 O O . ALA A 1 278 ? -12.188 -2.074 6.684 1 98.69 278 ALA A O 1
ATOM 2038 N N . GLY A 1 279 ? -12.75 -1.282 8.641 1 98.75 279 GLY A N 1
ATOM 2039 C CA . GLY A 1 279 ? -12.055 -0.023 8.422 1 98.75 279 GLY A CA 1
ATOM 2040 C C . GLY A 1 279 ? -12.758 0.885 7.43 1 98.75 279 GLY A C 1
ATOM 2041 O O . GLY A 1 279 ? -12.109 1.668 6.734 1 98.75 279 GLY A O 1
ATOM 2042 N N . GLY A 1 280 ? -14.031 0.697 7.277 1 98.75 280 GLY A N 1
ATOM 2043 C CA . GLY A 1 280 ? -14.836 1.59 6.465 1 98.75 280 GLY A CA 1
ATOM 2044 C C . GLY A 1 280 ? -14.828 1.223 4.992 1 98.75 280 GLY A C 1
ATOM 2045 O O . GLY A 1 280 ? -15.344 1.969 4.156 1 98.75 280 GLY A O 1
ATOM 2046 N N . VAL A 1 281 ? -14.234 0.093 4.613 1 98.75 281 VAL A N 1
ATOM 2047 C CA . VAL A 1 281 ? -14.148 -0.267 3.199 1 98.75 281 VAL A CA 1
ATOM 2048 C C . VAL A 1 281 ? -14.648 -1.697 3.002 1 98.75 281 VAL A C 1
ATOM 2050 O O . VAL A 1 281 ? -14.148 -2.627 3.639 1 98.75 281 VAL A O 1
ATOM 2053 N N . LEU A 1 282 ? -15.625 -1.879 2.193 1 98.12 282 LEU A N 1
ATOM 2054 C CA . LEU A 1 282 ? -16.156 -3.17 1.774 1 98.12 282 LEU A CA 1
ATOM 2055 C C . LEU A 1 282 ? -16.359 -3.209 0.264 1 98.12 282 LEU A C 1
ATOM 2057 O O . LEU A 1 282 ? -16.938 -2.289 -0.313 1 98.12 282 LEU A O 1
ATOM 2061 N N . GLY A 1 283 ? -15.836 -4.277 -0.346 1 96.25 283 GLY A N 1
ATOM 2062 C CA . GLY A 1 283 ? -15.977 -4.391 -1.79 1 96.25 283 GLY A CA 1
ATOM 2063 C C . GLY A 1 283 ? -15.258 -3.291 -2.545 1 96.25 283 GLY A C 1
ATOM 2064 O O . GLY A 1 283 ? -15.68 -2.898 -3.635 1 96.25 283 GLY A O 1
ATOM 2065 N N . GLY A 1 284 ? -14.258 -2.646 -1.866 1 97.5 284 GLY A N 1
ATOM 2066 C CA . GLY A 1 284 ? -13.492 -1.583 -2.494 1 97.5 284 GLY A CA 1
ATOM 2067 C C . GLY A 1 284 ? -14.164 -0.225 -2.398 1 97.5 284 GLY A C 1
ATOM 2068 O O . GLY A 1 284 ? -13.68 0.751 -2.979 1 97.5 284 GLY A O 1
ATOM 2069 N N . MET A 1 285 ? -15.258 -0.151 -1.672 1 98 285 MET A N 1
ATOM 2070 C CA . MET A 1 285 ? -16.016 1.087 -1.548 1 98 285 MET A CA 1
ATOM 2071 C C . MET A 1 285 ? -16.266 1.432 -0.082 1 98 285 MET A C 1
ATOM 2073 O O . MET A 1 285 ? -16.25 0.549 0.778 1 98 285 MET A O 1
ATOM 2077 N N . SER A 1 286 ? -16.453 2.711 0.169 1 98.62 286 SER A N 1
ATOM 2078 C CA . SER A 1 286 ? -16.75 3.135 1.536 1 98.62 286 SER A CA 1
ATOM 2079 C C . SER A 1 286 ? -18.094 2.592 2.012 1 98.62 286 SER A C 1
ATOM 2081 O O . SER A 1 286 ? -19.062 2.561 1.248 1 98.62 286 SER A O 1
ATOM 2083 N N . SER A 1 287 ? -18.172 2.164 3.229 1 97.94 287 SER A N 1
ATOM 2084 C CA . SER A 1 287 ? -19.391 1.646 3.826 1 97.94 287 SER A CA 1
ATOM 2085 C C . SER A 1 287 ? -20.203 2.762 4.469 1 97.94 287 SER A C 1
ATOM 2087 O O . SER A 1 287 ? -21.344 2.539 4.895 1 97.94 287 SER A O 1
ATOM 2089 N N . GLY A 1 288 ? -19.656 3.949 4.508 1 97.38 288 GLY A N 1
ATOM 2090 C CA . GLY A 1 288 ? -20.25 5.035 5.277 1 97.38 288 GLY A CA 1
ATOM 2091 C C . GLY A 1 288 ? -19.641 5.172 6.664 1 97.38 288 GLY A C 1
ATOM 2092 O O . GLY A 1 288 ? -19.781 6.219 7.305 1 97.38 288 GLY A O 1
ATOM 2093 N N . ALA A 1 289 ? -19.047 4.102 7.191 1 98.19 289 ALA A N 1
ATOM 2094 C CA . ALA A 1 289 ? -18.312 4.156 8.461 1 98.19 289 ALA A CA 1
ATOM 2095 C C . ALA A 1 289 ? -17 4.906 8.305 1 98.19 289 ALA A C 1
ATOM 2097 O O . ALA A 1 289 ? -16.609 5.27 7.188 1 98.19 289 ALA A O 1
ATOM 2098 N N . VAL A 1 290 ? -16.344 5.168 9.414 1 98.5 290 VAL A N 1
ATOM 2099 C CA . VAL A 1 290 ? -15.062 5.867 9.43 1 98.5 290 VAL A CA 1
ATOM 2100 C C . VAL A 1 290 ? -14.016 5.059 8.672 1 98.5 290 VAL A C 1
ATOM 2102 O O . VAL A 1 290 ? -13.875 3.852 8.883 1 98.5 290 VAL A O 1
ATOM 2105 N N . LEU A 1 291 ? -13.445 5.719 7.625 1 98.81 291 LEU A N 1
ATOM 2106 C CA . LEU A 1 291 ? -12.242 5.109 7.07 1 98.81 291 LEU A CA 1
ATOM 2107 C C . LEU A 1 291 ? -11.133 5.055 8.117 1 98.81 291 LEU A C 1
ATOM 2109 O O . LEU A 1 291 ? -10.797 6.07 8.727 1 98.81 291 LEU A O 1
ATOM 2113 N N . ASP A 1 292 ? -10.625 3.871 8.375 1 98.81 292 ASP A N 1
ATOM 2114 C CA . ASP A 1 292 ? -9.656 3.623 9.438 1 98.81 292 ASP A CA 1
ATOM 2115 C C . ASP A 1 292 ? -8.555 2.676 8.969 1 98.81 292 ASP A C 1
ATOM 2117 O O . ASP A 1 292 ? -8.82 1.501 8.695 1 98.81 292 ASP A O 1
ATOM 2121 N N . PHE A 1 293 ? -7.305 3.182 8.883 1 98.88 293 PHE A N 1
ATOM 2122 C CA . PHE A 1 293 ? -6.223 2.301 8.469 1 98.88 293 PHE A CA 1
ATOM 2123 C C . PHE A 1 293 ? -4.914 2.697 9.141 1 98.88 293 PHE A C 1
ATOM 2125 O O . PHE A 1 293 ? -4.793 3.805 9.664 1 98.88 293 PHE A O 1
ATOM 2132 N N . SER A 1 294 ? -3.973 1.756 9.172 1 98.94 294 SER A N 1
ATOM 2133 C CA . SER A 1 294 ? -2.654 1.965 9.758 1 98.94 294 SER A CA 1
ATOM 2134 C C . SER A 1 294 ? -1.552 1.781 8.719 1 98.94 294 SER A C 1
ATOM 2136 O O . SER A 1 294 ? -1.709 1.01 7.77 1 98.94 294 SER A O 1
ATOM 2138 N N . VAL A 1 295 ? -0.521 2.502 8.93 1 98.94 295 VAL A N 1
ATOM 2139 C CA . VAL A 1 295 ? 0.632 2.492 8.031 1 98.94 295 VAL A CA 1
ATOM 2140 C C . VAL A 1 295 ? 1.913 2.301 8.836 1 98.94 295 VAL A C 1
ATOM 2142 O O . VAL A 1 295 ? 2.131 2.988 9.844 1 98.94 295 VAL A O 1
ATOM 2145 N N . ALA A 1 296 ? 2.779 1.39 8.414 1 98.94 296 ALA A N 1
ATOM 2146 C CA . ALA A 1 296 ? 4.047 1.159 9.102 1 98.94 296 ALA A CA 1
ATOM 2147 C C . ALA A 1 296 ? 5.203 1.824 8.359 1 98.94 296 ALA A C 1
ATOM 2149 O O . ALA A 1 296 ? 5.344 1.663 7.148 1 98.94 296 ALA A O 1
ATOM 2150 N N . PHE A 1 297 ? 5.98 2.514 9.102 1 98.88 297 PHE A N 1
ATOM 2151 C CA . PHE A 1 297 ? 7.223 3.104 8.617 1 98.88 297 PHE A CA 1
ATOM 2152 C C . PHE A 1 297 ? 8.43 2.35 9.164 1 98.88 297 PHE A C 1
ATOM 2154 O O . PHE A 1 297 ? 8.539 2.135 10.367 1 98.88 297 PHE A O 1
ATOM 2161 N N . LYS A 1 298 ? 9.266 1.991 8.297 1 98.81 298 LYS A N 1
ATOM 2162 C CA . LYS A 1 298 ? 10.547 1.449 8.742 1 98.81 298 LYS A CA 1
ATOM 2163 C C . LYS A 1 298 ? 11.43 2.543 9.336 1 98.81 298 LYS A C 1
ATOM 2165 O O . LYS A 1 298 ? 11.18 3.732 9.117 1 98.81 298 LYS A O 1
ATOM 2170 N N . PRO A 1 299 ? 12.523 2.146 10.094 1 98.69 299 PRO A N 1
ATOM 2171 C CA . PRO A 1 299 ? 13.469 3.162 10.562 1 98.69 299 PRO A CA 1
ATOM 2172 C C . PRO A 1 299 ? 14.219 3.846 9.422 1 98.69 299 PRO A C 1
ATOM 2174 O O . PRO A 1 299 ? 14.367 3.264 8.344 1 98.69 299 PRO A O 1
ATOM 2177 N N . THR A 1 300 ? 14.602 5.035 9.688 1 96.88 300 THR A N 1
ATOM 2178 C CA . THR A 1 300 ? 15.422 5.758 8.719 1 96.88 300 THR A CA 1
ATOM 2179 C C . THR A 1 300 ? 16.688 4.969 8.383 1 96.88 300 THR A C 1
ATOM 2181 O O . THR A 1 300 ? 17.406 4.531 9.281 1 96.88 300 THR A O 1
ATOM 2184 N N . PRO A 1 301 ? 16.938 4.844 7.117 1 96.25 301 PRO A N 1
ATOM 2185 C CA . PRO A 1 301 ? 18.062 3.979 6.73 1 96.25 301 PRO A CA 1
ATOM 2186 C C . PRO A 1 301 ? 19.422 4.641 6.949 1 96.25 301 PRO A C 1
ATOM 2188 O O . PRO A 1 301 ? 20.406 3.949 7.172 1 96.25 301 PRO A O 1
ATOM 2191 N N . SER A 1 302 ? 19.5 5.938 6.762 1 94.38 302 SER A N 1
ATOM 2192 C CA . SER A 1 302 ? 20.766 6.648 6.973 1 94.38 302 SER A CA 1
ATOM 2193 C C . SER A 1 302 ? 21.078 6.77 8.453 1 94.38 302 SER A C 1
ATOM 2195 O O . SER A 1 302 ? 20.484 7.578 9.164 1 94.38 302 SER A O 1
ATOM 2197 N N . ILE A 1 303 ? 22.078 6.031 8.875 1 96.06 303 ILE A N 1
ATOM 2198 C CA . ILE A 1 303 ? 22.422 6.047 10.297 1 96.06 303 ILE A CA 1
ATOM 2199 C C . ILE A 1 303 ? 23.938 6.219 10.453 1 96.06 303 ILE A C 1
ATOM 2201 O O . ILE A 1 303 ? 24.703 5.926 9.539 1 96.06 303 ILE A O 1
ATOM 2205 N N . ALA A 1 304 ? 24.297 6.645 11.594 1 95.31 304 ALA A N 1
ATOM 2206 C CA . ALA A 1 304 ? 25.703 6.918 11.875 1 95.31 304 ALA A CA 1
ATOM 2207 C C . ALA A 1 304 ? 26.453 5.633 12.219 1 95.31 304 ALA A C 1
ATOM 2209 O O . ALA A 1 304 ? 27.672 5.555 12.055 1 95.31 304 ALA A O 1
ATOM 2210 N N . LYS A 1 305 ? 25.812 4.68 12.695 1 96.12 305 LYS A N 1
ATOM 2211 C CA . LYS A 1 305 ? 26.469 3.396 12.953 1 96.12 305 LYS A CA 1
ATOM 2212 C C . LYS A 1 305 ? 27.094 2.83 11.688 1 96.12 305 LYS A C 1
ATOM 2214 O O . LYS A 1 305 ? 26.531 2.945 10.594 1 96.12 305 LYS A O 1
ATOM 2219 N N . GLN A 1 306 ? 28.281 2.227 11.922 1 96.38 306 GLN A N 1
ATOM 2220 C CA . GLN A 1 306 ? 28.953 1.605 10.789 1 96.38 306 GLN A CA 1
ATOM 2221 C C . GLN A 1 306 ? 28.141 0.432 10.242 1 96.38 306 GLN A C 1
ATOM 2223 O O . GLN A 1 306 ? 27.609 -0.373 11.016 1 96.38 306 GLN A O 1
ATOM 2228 N N . GLN A 1 307 ? 28.078 0.401 8.875 1 96.25 307 GLN A N 1
ATOM 2229 C CA . GLN A 1 307 ? 27.344 -0.659 8.195 1 96.25 307 GLN A CA 1
ATOM 2230 C C . GLN A 1 307 ? 28.156 -1.254 7.051 1 96.25 307 GLN A C 1
ATOM 2232 O O . GLN A 1 307 ? 29.016 -0.581 6.48 1 96.25 307 GLN A O 1
ATOM 2237 N N . MET A 1 308 ? 27.875 -2.48 6.773 1 97.19 308 MET A N 1
ATOM 2238 C CA . MET A 1 308 ? 28.469 -3.121 5.609 1 97.19 308 MET A CA 1
ATOM 2239 C C . MET A 1 308 ? 27.75 -2.711 4.328 1 97.19 308 MET A C 1
ATOM 2241 O O . MET A 1 308 ? 26.531 -2.623 4.301 1 97.19 308 MET A O 1
ATOM 2245 N N . SER A 1 309 ? 28.484 -2.445 3.283 1 97.94 309 SER A N 1
ATOM 2246 C CA . SER A 1 309 ? 28.016 -2.145 1.934 1 97.94 309 SER A CA 1
ATOM 2247 C C . SER A 1 309 ? 29.031 -2.574 0.885 1 97.94 309 SER A C 1
ATOM 2249 O O . SER A 1 309 ? 29.828 -3.498 1.116 1 97.94 309 SER A O 1
ATOM 2251 N N . VAL A 1 310 ? 28.891 -2.088 -0.275 1 97.81 310 VAL A N 1
ATOM 2252 C CA . VAL A 1 310 ? 29.812 -2.434 -1.351 1 97.81 310 VAL A CA 1
ATOM 2253 C C . VAL A 1 310 ? 30.25 -1.167 -2.084 1 97.81 310 VAL A C 1
ATOM 2255 O O . VAL A 1 310 ? 29.547 -0.161 -2.078 1 97.81 310 VAL A O 1
ATOM 2258 N N . ASP A 1 311 ? 31.406 -1.207 -2.562 1 96.25 311 ASP A N 1
ATOM 2259 C CA . ASP A 1 311 ? 31.859 -0.196 -3.514 1 96.25 311 ASP A CA 1
ATOM 2260 C C . ASP A 1 311 ? 31.5 -0.588 -4.945 1 96.25 311 ASP A C 1
ATOM 2262 O O . ASP A 1 311 ? 32.062 -1.53 -5.496 1 96.25 311 ASP A O 1
ATOM 2266 N N . LEU A 1 312 ? 30.609 0.155 -5.547 1 93.94 312 LEU A N 1
ATOM 2267 C CA . LEU A 1 312 ? 30.062 -0.208 -6.844 1 93.94 312 LEU A CA 1
ATOM 2268 C C . LEU A 1 312 ? 31.094 -0.033 -7.949 1 93.94 312 LEU A C 1
ATOM 2270 O O . LEU A 1 312 ? 30.953 -0.609 -9.031 1 93.94 312 LEU A O 1
ATOM 2274 N N . LEU A 1 313 ? 32.062 0.769 -7.707 1 92.31 313 LEU A N 1
ATOM 2275 C CA . LEU A 1 313 ? 33.125 0.98 -8.695 1 92.31 313 LEU A CA 1
ATOM 2276 C C . LEU A 1 313 ? 34.125 -0.161 -8.664 1 92.31 313 LEU A C 1
ATOM 2278 O O . LEU A 1 313 ? 34.469 -0.735 -9.703 1 92.31 313 LEU A O 1
ATOM 2282 N N . THR A 1 314 ? 34.594 -0.533 -7.473 1 94.31 314 THR A N 1
ATOM 2283 C CA . THR A 1 314 ? 35.656 -1.545 -7.344 1 94.31 314 THR A CA 1
ATOM 2284 C C . THR A 1 314 ? 35.031 -2.941 -7.258 1 94.31 314 THR A C 1
ATOM 2286 O O . THR A 1 314 ? 35.75 -3.943 -7.402 1 94.31 314 THR A O 1
ATOM 2289 N N . ARG A 1 315 ? 33.781 -3.004 -6.945 1 94.69 315 ARG A N 1
ATOM 2290 C CA . ARG A 1 315 ? 33.062 -4.262 -6.793 1 94.69 315 ARG A CA 1
ATOM 2291 C C . ARG A 1 315 ? 33.625 -5.078 -5.629 1 94.69 315 ARG A C 1
ATOM 2293 O O . ARG A 1 315 ? 33.875 -6.273 -5.77 1 94.69 315 ARG A O 1
ATOM 2300 N N . GLU A 1 316 ? 33.906 -4.328 -4.555 1 95.69 316 GLU A N 1
ATOM 2301 C CA . GLU A 1 316 ? 34.375 -4.934 -3.312 1 95.69 316 GLU A CA 1
ATOM 2302 C C . GLU A 1 316 ? 33.5 -4.52 -2.129 1 95.69 316 GLU A C 1
ATOM 2304 O O . GLU A 1 316 ? 32.844 -3.488 -2.18 1 95.69 316 GLU A O 1
ATOM 2309 N N . ASP A 1 317 ? 33.562 -5.375 -1.169 1 96.56 317 ASP A N 1
ATOM 2310 C CA . ASP A 1 317 ? 32.875 -5 0.061 1 96.56 317 ASP A CA 1
ATOM 2311 C C . ASP A 1 317 ? 33.438 -3.709 0.641 1 96.56 317 ASP A C 1
ATOM 2313 O O . ASP A 1 317 ? 34.625 -3.438 0.5 1 96.56 317 ASP A O 1
ATOM 2317 N N . ALA A 1 318 ? 32.594 -2.922 1.24 1 96.31 318 ALA A N 1
ATOM 2318 C CA . ALA A 1 318 ? 32.969 -1.656 1.852 1 96.31 318 ALA A CA 1
ATOM 2319 C C . ALA A 1 318 ? 32.156 -1.38 3.115 1 96.31 318 ALA A C 1
ATOM 2321 O O . ALA A 1 318 ? 31.188 -2.08 3.4 1 96.31 318 ALA A O 1
ATOM 2322 N N . GLU A 1 319 ? 32.656 -0.489 3.855 1 95.56 319 GLU A N 1
ATOM 2323 C CA . GLU A 1 319 ? 31.938 -0.021 5.039 1 95.56 319 GLU A CA 1
ATOM 2324 C C . GLU A 1 319 ? 31.391 1.39 4.836 1 95.56 319 GLU A C 1
ATOM 2326 O O . GLU A 1 319 ? 31.969 2.18 4.086 1 95.56 319 GLU A O 1
ATOM 2331 N N . LEU A 1 320 ? 30.281 1.643 5.496 1 93.69 320 LEU A N 1
ATOM 2332 C CA . LEU A 1 320 ? 29.641 2.947 5.348 1 93.69 320 LEU A CA 1
ATOM 2333 C C . LEU A 1 320 ? 29.141 3.463 6.695 1 93.69 320 LEU A C 1
ATOM 2335 O O . LEU A 1 320 ? 28.594 2.699 7.488 1 93.69 320 LEU A O 1
ATOM 2339 N N . SER A 1 321 ? 29.422 4.629 6.984 1 93.12 321 SER A N 1
ATOM 2340 C CA . SER A 1 321 ? 28.812 5.402 8.062 1 93.12 321 SER A CA 1
ATOM 2341 C C . SER A 1 321 ? 28.328 6.754 7.566 1 93.12 321 SER A C 1
ATOM 2343 O O . SER A 1 321 ? 29.094 7.551 7.043 1 93.12 321 SER A O 1
ATOM 2345 N N . VAL A 1 322 ? 27.078 6.906 7.656 1 88 322 VAL A N 1
ATOM 2346 C CA . VAL A 1 322 ? 26.5 8.156 7.16 1 88 322 VAL A CA 1
ATOM 2347 C C . VAL A 1 322 ? 26.516 9.203 8.266 1 88 322 VAL A C 1
ATOM 2349 O O . VAL A 1 322 ? 25.766 9.109 9.242 1 88 322 VAL A O 1
ATOM 2352 N N . LYS A 1 323 ? 27.406 10.102 8.023 1 79.81 323 LYS A N 1
ATOM 2353 C CA . LYS A 1 323 ? 27.531 11.18 9.008 1 79.81 323 LYS A CA 1
ATOM 2354 C C . LYS A 1 323 ? 26.531 12.297 8.727 1 79.81 323 LYS A C 1
ATOM 2356 O O . LYS A 1 323 ? 26.109 12.484 7.582 1 79.81 323 LYS A O 1
ATOM 2361 N N . GLY A 1 324 ? 26.047 12.867 9.766 1 72.12 324 GLY A N 1
ATOM 2362 C CA . GLY A 1 324 ? 25.172 14.016 9.547 1 72.12 324 GLY A CA 1
ATOM 2363 C C . GLY A 1 324 ? 23.891 13.953 10.359 1 72.12 324 GLY A C 1
ATOM 2364 O O . GLY A 1 324 ? 23.797 13.18 11.312 1 72.12 324 GLY A O 1
ATOM 2365 N N . ARG A 1 325 ? 23.078 14.891 9.883 1 68.81 325 ARG A N 1
ATOM 2366 C CA . ARG A 1 325 ? 21.875 15.18 10.641 1 68.81 325 ARG A CA 1
ATOM 2367 C C . ARG A 1 325 ? 20.656 14.508 10.016 1 68.81 325 ARG A C 1
ATOM 2369 O O . ARG A 1 325 ? 19.781 15.188 9.469 1 68.81 325 ARG A O 1
ATOM 2376 N N . HIS A 1 326 ? 20.562 13.219 10.188 1 83.31 326 HIS A N 1
ATOM 2377 C CA . HIS A 1 326 ? 19.406 12.508 9.656 1 83.31 326 HIS A CA 1
ATOM 2378 C C . HIS A 1 326 ? 18.344 12.32 10.727 1 83.31 326 HIS A C 1
ATOM 2380 O O . HIS A 1 326 ? 18.641 12.289 11.914 1 83.31 326 HIS A O 1
ATOM 2386 N N . ASP A 1 327 ? 17.172 12.25 10.203 1 91.06 327 ASP A N 1
ATOM 2387 C CA . ASP A 1 327 ? 16.047 12.047 11.102 1 91.06 327 ASP A CA 1
ATOM 2388 C C . ASP A 1 327 ? 16.094 10.664 11.75 1 91.06 327 ASP A C 1
ATOM 2390 O O . ASP A 1 327 ? 16.078 9.648 11.047 1 91.06 327 ASP A O 1
ATOM 2394 N N . PRO A 1 328 ? 16.141 10.664 13.016 1 95.81 328 PRO A N 1
ATOM 2395 C CA . PRO A 1 328 ? 16.172 9.352 13.664 1 95.81 328 PRO A CA 1
ATOM 2396 C C . PRO A 1 328 ? 14.836 8.625 13.578 1 95.81 328 PRO A C 1
ATOM 2398 O O . PRO A 1 328 ? 14.758 7.43 13.867 1 95.81 328 PRO A O 1
ATOM 2401 N N . CYS A 1 329 ? 13.797 9.32 13.25 1 97.44 329 CYS A N 1
ATOM 2402 C CA . CYS A 1 329 ? 12.461 8.758 13.078 1 97.44 329 CYS A CA 1
ATOM 2403 C C . CYS A 1 329 ? 11.656 9.578 12.07 1 97.44 329 CYS A C 1
ATOM 2405 O O . CYS A 1 329 ? 11.633 10.805 12.141 1 97.44 329 CYS A O 1
ATOM 2407 N N . ILE A 1 330 ? 10.977 8.898 11.188 1 96.75 330 ILE A N 1
ATOM 2408 C CA . ILE A 1 330 ? 10.273 9.648 10.156 1 96.75 330 ILE A CA 1
ATOM 2409 C C . ILE A 1 330 ? 8.766 9.422 10.289 1 96.75 330 ILE A C 1
ATOM 2411 O O . ILE A 1 330 ? 7.969 10.109 9.641 1 96.75 330 ILE A O 1
ATOM 2415 N N . ALA A 1 331 ? 8.297 8.523 11.156 1 98 331 ALA A N 1
ATOM 2416 C CA . ALA A 1 331 ? 6.879 8.203 11.289 1 98 331 ALA A CA 1
ATOM 2417 C C . ALA A 1 331 ? 6.078 9.422 11.742 1 98 331 ALA A C 1
ATOM 2419 O O . ALA A 1 331 ? 4.977 9.672 11.242 1 98 331 ALA A O 1
ATOM 2420 N N . ASN A 1 332 ? 6.625 10.188 12.719 1 97.06 332 ASN A N 1
ATOM 2421 C CA . ASN A 1 332 ? 5.902 11.336 13.25 1 97.06 332 ASN A CA 1
ATOM 2422 C C . ASN A 1 332 ? 5.684 12.406 12.18 1 97.06 332 ASN A C 1
ATOM 2424 O O . ASN A 1 332 ? 4.582 12.945 12.062 1 97.06 332 ASN A O 1
ATOM 2428 N N . ARG A 1 333 ? 6.66 12.641 11.367 1 96.12 333 ARG A N 1
ATOM 2429 C CA . ARG A 1 333 ? 6.531 13.602 10.273 1 96.12 333 ARG A CA 1
ATOM 2430 C C . ARG A 1 333 ? 5.695 13.031 9.133 1 96.12 333 ARG A C 1
ATOM 2432 O O . ARG A 1 333 ? 5.062 13.773 8.383 1 96.12 333 ARG A O 1
ATOM 2439 N N . GLY A 1 334 ? 5.754 11.703 9.039 1 97.94 334 GLY A N 1
ATOM 2440 C CA . GLY A 1 334 ? 5.023 11.016 7.988 1 97.94 334 GLY A CA 1
ATOM 2441 C C . GLY A 1 334 ? 3.52 11.047 8.188 1 97.94 334 GLY A C 1
ATOM 2442 O O . GLY A 1 334 ? 2.758 10.859 7.234 1 97.94 334 GLY A O 1
ATOM 2443 N N . ALA A 1 335 ? 3.045 11.312 9.383 1 98.62 335 ALA A N 1
ATOM 2444 C CA . ALA A 1 335 ? 1.62 11.289 9.703 1 98.62 335 ALA A CA 1
ATOM 2445 C C . ALA A 1 335 ? 0.844 12.258 8.82 1 98.62 335 ALA A C 1
ATOM 2447 O O . ALA A 1 335 ? -0.171 11.891 8.227 1 98.62 335 ALA A O 1
ATOM 2448 N N . ILE A 1 336 ? 1.4 13.477 8.656 1 98.56 336 ILE A N 1
ATOM 2449 C CA . ILE A 1 336 ? 0.693 14.492 7.871 1 98.56 336 ILE A CA 1
ATOM 2450 C C . ILE A 1 336 ? 0.776 14.141 6.387 1 98.56 336 ILE A C 1
ATOM 2452 O O . ILE A 1 336 ? -0.117 14.484 5.609 1 98.56 336 ILE A O 1
ATOM 2456 N N . VAL A 1 337 ? 1.831 13.469 5.984 1 98.81 337 VAL A N 1
ATOM 2457 C CA . VAL A 1 337 ? 1.956 13.047 4.594 1 98.81 337 VAL A CA 1
ATOM 2458 C C . VAL A 1 337 ? 0.906 11.984 4.281 1 98.81 337 VAL A C 1
ATOM 2460 O O . VAL A 1 337 ? 0.31 11.992 3.199 1 98.81 337 VAL A O 1
ATOM 2463 N N . VAL A 1 338 ? 0.678 11.062 5.215 1 98.94 338 VAL A N 1
ATOM 2464 C CA . VAL A 1 338 ? -0.367 10.062 5.066 1 98.94 338 VAL A CA 1
ATOM 2465 C C . VAL A 1 338 ? -1.724 10.742 4.906 1 98.94 338 VAL A C 1
ATOM 2467 O O . VAL A 1 338 ? -2.516 10.367 4.035 1 98.94 338 VAL A O 1
ATOM 2470 N N . GLU A 1 339 ? -2.014 11.773 5.738 1 98.75 339 GLU A N 1
ATOM 2471 C CA . GLU A 1 339 ? -3.246 12.539 5.594 1 98.75 339 GLU A CA 1
ATOM 2472 C C . GLU A 1 339 ? -3.365 13.133 4.195 1 98.75 339 GLU A C 1
ATOM 2474 O O . GLU A 1 339 ? -4.418 13.039 3.561 1 98.75 339 GLU A O 1
ATOM 2479 N N . ALA A 1 340 ? -2.27 13.703 3.781 1 98.81 340 ALA A N 1
ATOM 2480 C CA . ALA A 1 340 ? -2.262 14.414 2.506 1 98.81 340 ALA A CA 1
ATOM 2481 C C . ALA A 1 340 ? -2.594 13.469 1.353 1 98.81 340 ALA A C 1
ATOM 2483 O O . ALA A 1 340 ? -3.418 13.789 0.495 1 98.81 340 ALA A O 1
ATOM 2484 N N . MET A 1 341 ? -1.977 12.328 1.359 1 98.81 341 MET A N 1
ATOM 2485 C CA . MET A 1 341 ? -2.195 11.359 0.287 1 98.81 341 MET A CA 1
ATOM 2486 C C . MET A 1 341 ? -3.604 10.781 0.356 1 98.81 341 MET A C 1
ATOM 2488 O O . MET A 1 341 ? -4.207 10.477 -0.676 1 98.81 341 MET A O 1
ATOM 2492 N N . THR A 1 342 ? -4.105 10.664 1.57 1 98.94 342 THR A N 1
ATOM 2493 C CA . THR A 1 342 ? -5.484 10.219 1.742 1 98.94 342 THR A CA 1
ATOM 2494 C C . THR A 1 342 ? -6.461 11.258 1.193 1 98.94 342 THR A C 1
ATOM 2496 O O . THR A 1 342 ? -7.387 10.922 0.457 1 98.94 342 THR A O 1
ATOM 2499 N N . VAL A 1 343 ? -6.219 12.523 1.525 1 98.81 343 VAL A N 1
ATOM 2500 C CA . VAL A 1 343 ? -7.059 13.609 1.038 1 98.81 343 VAL A CA 1
ATOM 2501 C C . VAL A 1 343 ? -7.051 13.625 -0.489 1 98.81 343 VAL A C 1
ATOM 2503 O O . VAL A 1 343 ? -8.109 13.711 -1.119 1 98.81 343 VAL A O 1
ATOM 2506 N N . PHE A 1 344 ? -5.895 13.539 -1.05 1 98.81 344 PHE A N 1
ATOM 2507 C CA . PHE A 1 344 ? -5.762 13.531 -2.502 1 98.81 344 PHE A CA 1
ATOM 2508 C C . PHE A 1 344 ? -6.574 12.398 -3.115 1 98.81 344 PHE A C 1
ATOM 2510 O O . PHE A 1 344 ? -7.328 12.617 -4.066 1 98.81 344 PHE A O 1
ATOM 2517 N N . THR A 1 345 ? -6.414 11.227 -2.605 1 98.81 345 THR A N 1
ATOM 2518 C CA . THR A 1 345 ? -7.07 10.039 -3.15 1 98.81 345 THR A CA 1
ATOM 2519 C C . THR A 1 345 ? -8.586 10.164 -3.045 1 98.81 345 THR A C 1
ATOM 2521 O O . THR A 1 345 ? -9.305 9.844 -3.99 1 98.81 345 THR A O 1
ATOM 2524 N N . LEU A 1 346 ? -9.031 10.641 -1.881 1 98.81 346 LEU A N 1
ATOM 2525 C CA . LEU A 1 346 ? -10.469 10.812 -1.682 1 98.81 346 LEU A CA 1
ATOM 2526 C C . LEU A 1 346 ? -11.031 11.859 -2.639 1 98.81 346 LEU A C 1
ATOM 2528 O O . LEU A 1 346 ? -12.133 11.695 -3.168 1 98.81 346 LEU A O 1
ATOM 2532 N N . ALA A 1 347 ? -10.281 12.914 -2.859 1 98.56 347 ALA A N 1
ATOM 2533 C CA . ALA A 1 347 ? -10.727 13.953 -3.789 1 98.56 347 ALA A CA 1
ATOM 2534 C C . ALA A 1 347 ? -10.867 13.398 -5.203 1 98.56 347 ALA A C 1
ATOM 2536 O O . ALA A 1 347 ? -11.867 13.656 -5.883 1 98.56 347 ALA A O 1
ATOM 2537 N N . ASP A 1 348 ? -9.867 12.695 -5.629 1 98.44 348 ASP A N 1
ATOM 2538 C CA . ASP A 1 348 ? -9.891 12.094 -6.957 1 98.44 348 ASP A CA 1
ATOM 2539 C C . ASP A 1 348 ? -11.07 11.133 -7.105 1 98.44 348 ASP A C 1
ATOM 2541 O O . ASP A 1 348 ? -11.836 11.227 -8.07 1 98.44 348 ASP A O 1
ATOM 2545 N N . LEU A 1 349 ? -11.25 10.25 -6.137 1 98.12 349 LEU A N 1
ATOM 2546 C CA . LEU A 1 349 ? -12.32 9.258 -6.195 1 98.12 349 LEU A CA 1
ATOM 2547 C C . LEU A 1 349 ? -13.688 9.922 -6.121 1 98.12 349 LEU A C 1
ATOM 2549 O O . LEU A 1 349 ? -14.648 9.469 -6.75 1 98.12 349 LEU A O 1
ATOM 2553 N N . ALA A 1 350 ? -13.789 10.953 -5.297 1 97.88 350 ALA A N 1
ATOM 2554 C CA . ALA A 1 350 ? -15.055 11.656 -5.164 1 97.88 350 ALA A CA 1
ATOM 2555 C C . ALA A 1 350 ? -15.461 12.312 -6.48 1 97.88 350 ALA A C 1
ATOM 2557 O O . ALA A 1 350 ? -16.641 12.289 -6.863 1 97.88 350 ALA A O 1
ATOM 2558 N N . LEU A 1 351 ? -14.492 12.891 -7.121 1 96.94 351 LEU A N 1
ATOM 2559 C CA . LEU A 1 351 ? -14.781 13.523 -8.406 1 96.94 351 LEU A CA 1
ATOM 2560 C C . LEU A 1 351 ? -15.133 12.469 -9.453 1 96.94 351 LEU A C 1
ATOM 2562 O O . LEU A 1 351 ? -16.094 12.641 -10.211 1 96.94 351 LEU A O 1
ATOM 2566 N N . ARG A 1 352 ? -14.414 11.367 -9.5 1 93.94 352 ARG A N 1
ATOM 2567 C CA . ARG A 1 352 ? -14.672 10.258 -10.414 1 93.94 352 ARG A CA 1
ATOM 2568 C C . ARG A 1 352 ? -16.078 9.695 -10.203 1 93.94 352 ARG A C 1
ATOM 2570 O O . ARG A 1 352 ? -16.75 9.312 -11.164 1 93.94 352 ARG A O 1
ATOM 2577 N N . GLY A 1 353 ? -16.438 9.688 -8.922 1 92.38 353 GLY A N 1
ATOM 2578 C CA . GLY A 1 353 ? -17.672 9.016 -8.562 1 92.38 353 GLY A CA 1
ATOM 2579 C C . GLY A 1 353 ? -18.875 9.938 -8.602 1 92.38 353 GLY A C 1
ATOM 2580 O O . GLY A 1 353 ? -20 9.516 -8.32 1 92.38 353 GLY A O 1
ATOM 2581 N N . GLY A 1 354 ? -18.703 11.234 -8.914 1 93.12 354 GLY A N 1
ATOM 2582 C CA . GLY A 1 354 ? -19.797 12.172 -9.031 1 93.12 354 GLY A CA 1
ATOM 2583 C C . GLY A 1 354 ? -20.25 12.742 -7.699 1 93.12 354 GLY A C 1
ATOM 2584 O O . GLY A 1 354 ? -21.359 13.242 -7.574 1 93.12 354 GLY A O 1
ATOM 2585 N N . PHE A 1 355 ? -19.391 12.57 -6.691 1 93.88 355 PHE A N 1
ATOM 2586 C CA . PHE A 1 355 ? -19.719 13.102 -5.379 1 93.88 355 PHE A CA 1
ATOM 2587 C C . PHE A 1 355 ? -19.344 14.578 -5.285 1 93.88 355 PHE A C 1
ATOM 2589 O O . PHE A 1 355 ? -19.812 15.289 -4.387 1 93.88 355 PHE A O 1
ATOM 2596 N N . LEU A 1 356 ? -18.406 14.938 -6.148 1 89.31 356 LEU A N 1
ATOM 2597 C CA . LEU A 1 356 ? -18.016 16.328 -6.305 1 89.31 356 LEU A CA 1
ATOM 2598 C C . LEU A 1 356 ? -18.469 16.891 -7.648 1 89.31 356 LEU A C 1
ATOM 2600 O O . LEU A 1 356 ? -18.516 16.156 -8.641 1 89.31 356 LEU A O 1
ATOM 2604 N N . VAL A 1 357 ? -19.047 18.141 -7.664 1 78.25 357 VAL A N 1
ATOM 2605 C CA . VAL A 1 357 ? -19.516 18.734 -8.914 1 78.25 357 VAL A CA 1
ATOM 2606 C C . VAL A 1 357 ? -18.703 19.984 -9.227 1 78.25 357 VAL A C 1
ATOM 2608 O O . VAL A 1 357 ? -18.266 20.688 -8.312 1 78.25 357 VAL A O 1
ATOM 2611 N N . MET B 1 1 ? -13.859 1.145 -11.789 1 78.44 1 MET B N 1
ATOM 2612 C CA . MET B 1 1 ? -13.148 0.864 -13.031 1 78.44 1 MET B CA 1
ATOM 2613 C C . MET B 1 1 ? -12.711 -0.597 -13.094 1 78.44 1 MET B C 1
ATOM 2615 O O . MET B 1 1 ? -12.336 -1.179 -12.078 1 78.44 1 MET B O 1
ATOM 2619 N N . ASN B 1 2 ? -12.867 -1.148 -14.227 1 92.62 2 ASN B N 1
ATOM 2620 C CA . ASN B 1 2 ? -12.648 -2.58 -14.391 1 92.62 2 ASN B CA 1
ATOM 2621 C C . ASN B 1 2 ? -11.312 -2.867 -15.078 1 92.62 2 ASN B C 1
ATOM 2623 O O . ASN B 1 2 ? -11.078 -3.986 -15.531 1 92.62 2 ASN B O 1
ATOM 2627 N N . ARG B 1 3 ? -10.516 -1.844 -15.102 1 96.44 3 ARG B N 1
ATOM 2628 C CA . ARG B 1 3 ? -9.25 -1.988 -15.812 1 96.44 3 ARG B CA 1
ATOM 2629 C C . ARG B 1 3 ? -8.078 -1.581 -14.93 1 96.44 3 ARG B C 1
ATOM 2631 O O . ARG B 1 3 ? -8.172 -0.619 -14.164 1 96.44 3 ARG B O 1
ATOM 2638 N N . ILE B 1 4 ? -6.941 -2.271 -15.094 1 97.75 4 ILE B N 1
ATOM 2639 C CA . ILE B 1 4 ? -5.723 -1.95 -14.352 1 97.75 4 ILE B CA 1
ATOM 2640 C C . ILE B 1 4 ? -4.508 -2.115 -15.266 1 97.75 4 ILE B C 1
ATOM 2642 O O . ILE B 1 4 ? -4.578 -2.811 -16.281 1 97.75 4 ILE B O 1
ATOM 2646 N N . GLY B 1 5 ? -3.436 -1.464 -14.883 1 97.25 5 GLY B N 1
ATOM 2647 C CA . GLY B 1 5 ? -2.201 -1.566 -15.648 1 97.25 5 GLY B CA 1
ATOM 2648 C C . GLY B 1 5 ? -1.986 -0.403 -16.594 1 97.25 5 GLY B C 1
ATOM 2649 O O . GLY B 1 5 ? -2.867 0.445 -16.75 1 97.25 5 GLY B O 1
ATOM 2650 N N . GLU B 1 6 ? -0.794 -0.339 -17.266 1 95.94 6 GLU B N 1
ATOM 2651 C CA . GLU B 1 6 ? -0.447 0.75 -18.172 1 95.94 6 GLU B CA 1
ATOM 2652 C C . GLU B 1 6 ? 0.039 0.216 -19.516 1 95.94 6 GLU B C 1
ATOM 2654 O O . GLU B 1 6 ? -0.663 0.326 -20.516 1 95.94 6 GLU B O 1
ATOM 2659 N N . SER B 1 7 ? 1.201 -0.494 -19.469 1 97.06 7 SER B N 1
ATOM 2660 C CA . SER B 1 7 ? 1.707 -1.084 -20.703 1 97.06 7 SER B CA 1
ATOM 2661 C C . SER B 1 7 ? 0.997 -2.396 -21.016 1 97.06 7 SER B C 1
ATOM 2663 O O . SER B 1 7 ? 0.738 -2.703 -22.188 1 97.06 7 SER B O 1
ATOM 2665 N N . ILE B 1 8 ? 0.835 -3.225 -20.062 1 98 8 ILE B N 1
ATOM 2666 C CA . ILE B 1 8 ? -0.083 -4.355 -20.109 1 98 8 ILE B CA 1
ATOM 2667 C C . ILE B 1 8 ? -1.302 -4.07 -19.234 1 98 8 ILE B C 1
ATOM 2669 O O . ILE B 1 8 ? -1.163 -3.738 -18.062 1 98 8 ILE B O 1
ATOM 2673 N N . THR B 1 9 ? -2.436 -4.16 -19.859 1 98.25 9 THR B N 1
ATOM 2674 C CA . THR B 1 9 ? -3.643 -3.838 -19.109 1 98.25 9 THR B CA 1
ATOM 2675 C C . THR B 1 9 ? -4.543 -5.066 -18.984 1 98.25 9 THR B C 1
ATOM 2677 O O . THR B 1 9 ? -4.523 -5.949 -19.844 1 98.25 9 THR B O 1
ATOM 2680 N N . LEU B 1 10 ? -5.23 -5.168 -17.891 1 98.5 10 LEU B N 1
ATOM 2681 C CA . LEU B 1 10 ? -6.191 -6.219 -17.578 1 98.5 10 LEU B CA 1
ATOM 2682 C C . LEU B 1 10 ? -7.578 -5.633 -17.328 1 98.5 10 LEU B C 1
ATOM 2684 O O . LEU B 1 10 ? -7.754 -4.805 -16.438 1 98.5 10 LEU B O 1
ATOM 2688 N N . THR B 1 11 ? -8.516 -5.969 -18.156 1 98.19 11 THR B N 1
ATOM 2689 C CA . THR B 1 11 ? -9.906 -5.555 -18 1 98.19 11 THR B CA 1
ATOM 2690 C C . THR B 1 11 ? -10.797 -6.75 -17.656 1 98.19 11 THR B C 1
ATOM 2692 O O . THR B 1 11 ? -10.789 -7.754 -18.375 1 98.19 11 THR B O 1
ATOM 2695 N N . LEU B 1 12 ? -11.523 -6.641 -16.609 1 96.94 12 LEU B N 1
ATOM 2696 C CA . LEU B 1 12 ? -12.453 -7.684 -16.188 1 96.94 12 LEU B CA 1
ATOM 2697 C C . LEU B 1 12 ? -13.859 -7.398 -16.703 1 96.94 12 LEU B C 1
ATOM 2699 O O . LEU B 1 12 ? -14.258 -6.234 -16.828 1 96.94 12 LEU B O 1
ATOM 2703 N N . PHE B 1 13 ? -14.531 -8.484 -17 1 95.06 13 PHE B N 1
ATOM 2704 C CA . PHE B 1 13 ? -15.938 -8.312 -17.359 1 95.06 13 PHE B CA 1
ATOM 2705 C C . PHE B 1 13 ? -16.766 -9.508 -16.891 1 95.06 13 PHE B C 1
ATOM 2707 O O . PHE B 1 13 ? -16.219 -10.586 -16.641 1 95.06 13 PHE B O 1
ATOM 2714 N N . GLY B 1 14 ? -18.094 -9.188 -16.719 1 91.69 14 GLY B N 1
ATOM 2715 C CA . GLY B 1 14 ? -19.031 -10.219 -16.297 1 91.69 14 GLY B CA 1
ATOM 2716 C C . GLY B 1 14 ? -19.328 -10.188 -14.805 1 91.69 14 GLY B C 1
ATOM 2717 O O . GLY B 1 14 ? -18.812 -9.328 -14.086 1 91.69 14 GLY B O 1
ATOM 2718 N N . ALA B 1 15 ? -20.219 -11.031 -14.445 1 88.75 15 ALA B N 1
ATOM 2719 C CA . ALA B 1 15 ? -20.625 -11.219 -13.055 1 88.75 15 ALA B CA 1
ATOM 2720 C C . ALA B 1 15 ? -20.953 -12.688 -12.766 1 88.75 15 ALA B C 1
ATOM 2722 O O . ALA B 1 15 ? -21.125 -13.477 -13.695 1 88.75 15 ALA B O 1
ATOM 2723 N N . SER B 1 16 ? -21.125 -12.984 -11.594 1 83.75 16 SER B N 1
ATOM 2724 C CA . SER B 1 16 ? -21.203 -14.375 -11.156 1 83.75 16 SER B CA 1
ATOM 2725 C C . SER B 1 16 ? -22.391 -15.086 -11.805 1 83.75 16 SER B C 1
ATOM 2727 O O . SER B 1 16 ? -22.359 -16.297 -12.023 1 83.75 16 SER B O 1
ATOM 2729 N N . HIS B 1 17 ? -23.391 -14.344 -12.102 1 82.88 17 HIS B N 1
ATOM 2730 C CA . HIS B 1 17 ? -24.578 -14.992 -12.641 1 82.88 17 HIS B CA 1
ATOM 2731 C C . HIS B 1 17 ? -24.781 -14.633 -14.109 1 82.88 17 HIS B C 1
ATOM 2733 O O . HIS B 1 17 ? -25.812 -14.938 -14.695 1 82.88 17 HIS B O 1
ATOM 2739 N N . ASP B 1 18 ? -23.781 -14.047 -14.656 1 87.94 18 ASP B N 1
ATOM 2740 C CA . ASP B 1 18 ? -23.781 -13.852 -16.109 1 87.94 18 ASP B CA 1
ATOM 2741 C C . ASP B 1 18 ? -23.484 -15.156 -16.828 1 87.94 18 ASP B C 1
ATOM 2743 O O . ASP B 1 18 ? -23.125 -16.156 -16.203 1 87.94 18 ASP B O 1
ATOM 2747 N N . SER B 1 19 ? -23.766 -15.086 -18.125 1 90.12 19 SER B N 1
ATOM 2748 C CA . SER B 1 19 ? -23.484 -16.281 -18.906 1 90.12 19 SER B CA 1
ATOM 2749 C C . SER B 1 19 ? -21.984 -16.562 -18.969 1 90.12 19 SER B C 1
ATOM 2751 O O . SER B 1 19 ? -21.578 -17.703 -19.078 1 90.12 19 SER B O 1
ATOM 2753 N N . ARG B 1 20 ? -21.266 -15.43 -18.906 1 93.88 20 ARG B N 1
ATOM 2754 C CA . ARG B 1 20 ? -19.812 -15.57 -18.984 1 93.88 20 ARG B CA 1
ATOM 2755 C C . ARG B 1 20 ? -19.109 -14.531 -18.109 1 93.88 20 ARG B C 1
ATOM 2757 O O . ARG B 1 20 ? -19.672 -13.461 -17.859 1 93.88 20 ARG B O 1
ATOM 2764 N N . ILE B 1 21 ? -17.984 -14.945 -17.672 1 95.38 21 ILE B N 1
ATOM 2765 C CA . ILE B 1 21 ? -17.031 -14.016 -17.078 1 95.38 21 ILE B CA 1
ATOM 2766 C C . ILE B 1 21 ? -15.703 -14.102 -17.828 1 95.38 21 ILE B C 1
ATOM 2768 O O . ILE B 1 21 ? -15.469 -15.047 -18.578 1 95.38 21 ILE B O 1
ATOM 2772 N N . GLY B 1 22 ? -14.938 -13.055 -17.719 1 97.25 22 GLY B N 1
ATOM 2773 C CA . GLY B 1 22 ? -13.664 -13.109 -18.406 1 97.25 22 GLY B CA 1
ATOM 2774 C C . GLY B 1 22 ? -12.828 -11.852 -18.219 1 97.25 22 GLY B C 1
ATOM 2775 O O . GLY B 1 22 ? -13.117 -11.039 -17.344 1 97.25 22 GLY B O 1
ATOM 2776 N N . CYS B 1 23 ? -11.734 -11.836 -18.969 1 98.25 23 CYS B N 1
ATOM 2777 C CA . CYS B 1 23 ? -10.836 -10.688 -18.938 1 98.25 23 CYS B CA 1
ATOM 2778 C C . CYS B 1 23 ? -10.227 -10.438 -20.312 1 98.25 23 CYS B C 1
ATOM 2780 O O . CYS B 1 23 ? -10.227 -11.328 -21.172 1 98.25 23 CYS B O 1
ATOM 2782 N N . VAL B 1 24 ? -9.883 -9.242 -20.547 1 98.38 24 VAL B N 1
ATOM 2783 C CA . VAL B 1 24 ? -9.086 -8.812 -21.703 1 98.38 24 VAL B CA 1
ATOM 2784 C C . VAL B 1 24 ? -7.699 -8.375 -21.234 1 98.38 24 VAL B C 1
ATOM 2786 O O . VAL B 1 24 ? -7.574 -7.531 -20.359 1 98.38 24 VAL B O 1
ATOM 2789 N N . ILE B 1 25 ? -6.707 -8.977 -21.75 1 98.5 25 ILE B N 1
ATOM 2790 C CA . ILE B 1 25 ? -5.328 -8.562 -21.516 1 98.5 25 ILE B CA 1
ATOM 2791 C C . ILE B 1 25 ? -4.773 -7.895 -22.766 1 98.5 25 ILE B C 1
ATOM 2793 O O . ILE B 1 25 ? -4.676 -8.523 -23.828 1 98.5 25 ILE B O 1
ATOM 2797 N N . ASP B 1 26 ? -4.43 -6.691 -22.625 1 98.12 26 ASP B N 1
ATOM 2798 C CA . ASP B 1 26 ? -3.934 -5.906 -23.75 1 98.12 26 ASP B CA 1
ATOM 2799 C C . ASP B 1 26 ? -2.5 -5.441 -23.516 1 98.12 26 ASP B C 1
ATOM 2801 O O . ASP B 1 26 ? -2.09 -5.246 -22.359 1 98.12 26 ASP B O 1
ATOM 2805 N N . GLY B 1 27 ? -1.759 -5.414 -24.594 1 97.12 27 GLY B N 1
ATOM 2806 C CA . GLY B 1 27 ? -0.407 -4.883 -24.516 1 97.12 27 GLY B CA 1
ATOM 2807 C C . GLY B 1 27 ? 0.653 -5.965 -24.422 1 97.12 27 GLY B C 1
ATOM 2808 O O . GLY B 1 27 ? 1.846 -5.664 -24.328 1 97.12 27 GLY B O 1
ATOM 2809 N N . ILE B 1 28 ? 0.261 -7.23 -24.5 1 96.44 28 ILE B N 1
ATOM 2810 C CA . ILE B 1 28 ? 1.235 -8.32 -24.516 1 96.44 28 ILE B CA 1
ATOM 2811 C C . ILE B 1 28 ? 2.037 -8.281 -25.812 1 96.44 28 ILE B C 1
ATOM 2813 O O . ILE B 1 28 ? 1.461 -8.227 -26.906 1 96.44 28 ILE B O 1
ATOM 2817 N N . PRO B 1 29 ? 3.342 -8.344 -25.703 1 94.88 29 PRO B N 1
ATOM 2818 C CA . PRO B 1 29 ? 4.141 -8.375 -26.938 1 94.88 29 PRO B CA 1
ATOM 2819 C C . PRO B 1 29 ? 3.857 -9.609 -27.781 1 94.88 29 PRO B C 1
ATOM 2821 O O . PRO B 1 29 ? 3.5 -10.664 -27.25 1 94.88 29 PRO B O 1
ATOM 2824 N N . PRO B 1 30 ? 4 -9.406 -29.156 1 94.69 30 PRO B N 1
ATOM 2825 C CA . PRO B 1 30 ? 3.82 -10.578 -30.016 1 94.69 30 PRO B CA 1
ATOM 2826 C C . PRO B 1 30 ? 4.953 -11.594 -29.875 1 94.69 30 PRO B C 1
ATOM 2828 O O . PRO B 1 30 ? 6.066 -11.227 -29.484 1 94.69 30 PRO B O 1
ATOM 2831 N N . GLY B 1 31 ? 4.645 -12.859 -30.141 1 93.5 31 GLY B N 1
ATOM 2832 C CA . GLY B 1 31 ? 5.691 -13.859 -30.281 1 93.5 31 GLY B CA 1
ATOM 2833 C C . GLY B 1 31 ? 5.883 -14.703 -29.031 1 93.5 31 GLY B C 1
ATOM 2834 O O . GLY B 1 31 ? 6.754 -15.57 -29 1 93.5 31 GLY B O 1
ATOM 2835 N N . TYR B 1 32 ? 5.047 -14.469 -28.047 1 92.25 32 TYR B N 1
ATOM 2836 C CA . TYR B 1 32 ? 5.184 -15.25 -26.812 1 92.25 32 TYR B CA 1
ATOM 2837 C C . TYR B 1 32 ? 4.215 -16.422 -26.812 1 92.25 32 TYR B C 1
ATOM 2839 O O . TYR B 1 32 ? 3.053 -16.281 -27.203 1 92.25 32 TYR B O 1
ATOM 2847 N N . PRO B 1 33 ? 4.727 -17.562 -26.453 1 93.38 33 PRO B N 1
ATOM 2848 C CA . PRO B 1 33 ? 3.844 -18.719 -26.359 1 93.38 33 PRO B CA 1
ATOM 2849 C C . PRO B 1 33 ? 2.867 -18.641 -25.188 1 93.38 33 PRO B C 1
ATOM 2851 O O . PRO B 1 33 ? 3.229 -18.156 -24.109 1 93.38 33 PRO B O 1
ATOM 2854 N N . VAL B 1 34 ? 1.71 -19.062 -25.422 1 93.81 34 VAL B N 1
ATOM 2855 C CA . VAL B 1 34 ? 0.698 -19.188 -24.375 1 93.81 34 VAL B CA 1
ATOM 2856 C C . VAL B 1 34 ? 0.581 -20.656 -23.938 1 93.81 34 VAL B C 1
ATOM 2858 O O . VAL B 1 34 ? 0.285 -21.516 -24.766 1 93.81 34 VAL B O 1
ATOM 2861 N N . ASN B 1 35 ? 0.819 -20.891 -22.688 1 94.12 35 ASN B N 1
ATOM 2862 C CA . ASN B 1 35 ? 0.746 -22.25 -22.125 1 94.12 35 ASN B CA 1
ATOM 2863 C C . ASN B 1 35 ? -0.609 -22.516 -21.469 1 94.12 35 ASN B C 1
ATOM 2865 O O . ASN B 1 35 ? -0.793 -22.25 -20.281 1 94.12 35 ASN B O 1
ATOM 2869 N N . VAL B 1 36 ? -1.443 -23.156 -22.141 1 94.5 36 VAL B N 1
ATOM 2870 C CA . VAL B 1 36 ? -2.803 -23.391 -21.672 1 94.5 36 VAL B CA 1
ATOM 2871 C C . VAL B 1 36 ? -2.775 -24.328 -20.469 1 94.5 36 VAL B C 1
ATOM 2873 O O . VAL B 1 36 ? -3.592 -24.203 -19.547 1 94.5 36 VAL B O 1
ATOM 2876 N N . GLU B 1 37 ? -1.853 -25.219 -20.438 1 94.75 37 GLU B N 1
ATOM 2877 C CA . GLU B 1 37 ? -1.73 -26.156 -19.328 1 94.75 37 GLU B CA 1
ATOM 2878 C C . GLU B 1 37 ? -1.418 -25.422 -18.031 1 94.75 37 GLU B C 1
ATOM 2880 O O . GLU B 1 37 ? -1.929 -25.781 -16.969 1 94.75 37 GLU B O 1
ATOM 2885 N N . SER B 1 38 ? -0.598 -24.406 -18.172 1 94.19 38 SER B N 1
ATOM 2886 C CA . SER B 1 38 ? -0.277 -23.609 -17 1 94.19 38 SER B CA 1
ATOM 2887 C C . SER B 1 38 ? -1.507 -22.875 -16.469 1 94.19 38 SER B C 1
ATOM 2889 O O . SER B 1 38 ? -1.678 -22.719 -15.266 1 94.19 38 SER B O 1
ATOM 2891 N N . ILE B 1 39 ? -2.305 -22.406 -17.391 1 97.19 39 ILE B N 1
ATOM 2892 C CA . ILE B 1 39 ? -3.537 -21.719 -17.016 1 97.19 39 ILE B CA 1
ATOM 2893 C C . ILE B 1 39 ? -4.457 -22.672 -16.266 1 97.19 39 ILE B C 1
ATOM 2895 O O . ILE B 1 39 ? -4.969 -22.344 -15.195 1 97.19 39 ILE B O 1
ATOM 2899 N N . THR B 1 40 ? -4.582 -23.859 -16.828 1 95.94 40 THR B N 1
ATOM 2900 C CA . THR B 1 40 ? -5.434 -24.875 -16.219 1 95.94 40 THR B CA 1
ATOM 2901 C C . THR B 1 40 ? -4.91 -25.266 -14.836 1 95.94 40 THR B C 1
ATOM 2903 O O . THR B 1 40 ? -5.684 -25.406 -13.891 1 95.94 40 THR B O 1
ATOM 2906 N N . ALA B 1 41 ? -3.627 -25.438 -14.719 1 95.69 41 ALA B N 1
ATOM 2907 C CA . ALA B 1 41 ? -3.008 -25.828 -13.453 1 95.69 41 ALA B CA 1
ATOM 2908 C C . ALA B 1 41 ? -3.246 -24.766 -12.375 1 95.69 41 ALA B C 1
ATOM 2910 O O . ALA B 1 41 ? -3.566 -25.094 -11.234 1 95.69 41 ALA B O 1
ATOM 2911 N N . ASP B 1 42 ? -3.064 -23.516 -12.703 1 97.31 42 ASP B N 1
ATOM 2912 C CA . ASP B 1 42 ? -3.295 -22.438 -11.734 1 97.31 42 ASP B CA 1
ATOM 2913 C C . ASP B 1 42 ? -4.77 -22.359 -11.352 1 97.31 42 ASP B C 1
ATOM 2915 O O . ASP B 1 42 ? -5.102 -22.094 -10.188 1 97.31 42 ASP B O 1
ATOM 2919 N N . LEU B 1 43 ? -5.621 -22.547 -12.352 1 97.25 43 LEU B N 1
ATOM 2920 C CA . LEU B 1 43 ? -7.051 -22.516 -12.07 1 97.25 43 LEU B CA 1
ATOM 2921 C C . LEU B 1 43 ? -7.438 -23.641 -11.117 1 97.25 43 LEU B C 1
ATOM 2923 O O . LEU B 1 43 ? -8.344 -23.469 -10.289 1 97.25 43 LEU B O 1
ATOM 2927 N N . GLU B 1 44 ? -6.785 -24.766 -11.211 1 95 44 GLU B N 1
ATOM 2928 C CA . GLU B 1 44 ? -7.051 -25.875 -10.305 1 95 44 GLU B CA 1
ATOM 2929 C C . GLU B 1 44 ? -6.719 -25.516 -8.859 1 95 44 GLU B C 1
ATOM 2931 O O . GLU B 1 44 ? -7.379 -25.969 -7.93 1 95 44 GLU B O 1
ATOM 2936 N N . LEU B 1 45 ? -5.723 -24.703 -8.711 1 95.25 45 LEU B N 1
ATOM 2937 C CA . LEU B 1 45 ? -5.305 -24.297 -7.375 1 95.25 45 LEU B CA 1
ATOM 2938 C C . LEU B 1 45 ? -6.328 -23.344 -6.75 1 95.25 45 LEU B C 1
ATOM 2940 O O . LEU B 1 45 ? -6.352 -23.172 -5.531 1 95.25 45 LEU B O 1
ATOM 2944 N N . ARG B 1 46 ? -7.141 -22.719 -7.555 1 95.25 46 ARG B N 1
ATOM 2945 C CA . ARG B 1 46 ? -8.148 -21.781 -7.066 1 95.25 46 ARG B CA 1
ATOM 2946 C C . ARG B 1 46 ? -9.414 -22.531 -6.625 1 95.25 46 ARG B C 1
ATOM 2948 O O . ARG B 1 46 ? -10.25 -21.969 -5.922 1 95.25 46 ARG B O 1
ATOM 2955 N N . LYS B 1 47 ? -9.578 -23.719 -7.098 1 91.31 47 LYS B N 1
ATOM 2956 C CA . LYS B 1 47 ? -10.781 -24.484 -6.773 1 91.31 47 LYS B CA 1
ATOM 2957 C C . LYS B 1 47 ? -10.844 -24.797 -5.281 1 91.31 47 LYS B C 1
ATOM 2959 O O . LYS B 1 47 ? -9.812 -24.875 -4.613 1 91.31 47 LYS B O 1
ATOM 2964 N N . PRO B 1 48 ? -12.031 -24.969 -4.809 1 87.81 48 PRO B N 1
ATOM 2965 C CA . PRO B 1 48 ? -12.18 -25.312 -3.393 1 87.81 48 PRO B CA 1
ATOM 2966 C C . PRO B 1 48 ? -11.547 -26.656 -3.045 1 87.81 48 PRO B C 1
ATOM 2968 O O . PRO B 1 48 ? -11.562 -27.578 -3.861 1 87.81 48 PRO B O 1
ATOM 2971 N N . SER B 1 49 ? -11.023 -26.641 -1.871 1 84.56 49 SER B N 1
ATOM 2972 C CA . SER B 1 49 ? -10.484 -27.906 -1.386 1 84.56 49 SER B CA 1
ATOM 2973 C C . SER B 1 49 ? -11.594 -28.875 -1.032 1 84.56 49 SER B C 1
ATOM 2975 O O . SER B 1 49 ? -12.594 -28.5 -0.414 1 84.56 49 SER B O 1
ATOM 2977 N N . ALA B 1 50 ? -11.312 -30.109 -1.379 1 79.56 50 ALA B N 1
ATOM 2978 C CA . ALA B 1 50 ? -12.328 -31.141 -1.17 1 79.56 50 ALA B CA 1
ATOM 2979 C C . ALA B 1 50 ? -12.742 -31.219 0.297 1 79.56 50 ALA B C 1
ATOM 2981 O O . ALA B 1 50 ? -11.891 -31.281 1.188 1 79.56 50 ALA B O 1
ATOM 2982 N N . GLY B 1 51 ? -13.961 -31.141 0.52 1 78.56 51 GLY B N 1
ATOM 2983 C CA . GLY B 1 51 ? -14.516 -31.328 1.852 1 78.56 51 GLY B CA 1
ATOM 2984 C C . GLY B 1 51 ? -14.508 -30.062 2.682 1 78.56 51 GLY B C 1
ATOM 2985 O O . GLY B 1 51 ? -15.031 -30.031 3.799 1 78.56 51 GLY B O 1
ATOM 2986 N N . ILE B 1 52 ? -13.953 -29.016 2.201 1 84.44 52 ILE B N 1
ATOM 2987 C CA . ILE B 1 52 ? -13.781 -27.812 3.006 1 84.44 52 ILE B CA 1
ATOM 2988 C C . ILE B 1 52 ? -14.516 -26.656 2.354 1 84.44 52 ILE B C 1
ATOM 2990 O O . ILE B 1 52 ? -15.375 -26.016 2.977 1 84.44 52 ILE B O 1
ATOM 2994 N N . GLY B 1 53 ? -14.273 -26.453 1.159 1 76.06 53 GLY B N 1
ATOM 2995 C CA . GLY B 1 53 ? -14.789 -25.281 0.481 1 76.06 53 GLY B CA 1
ATOM 2996 C C . GLY B 1 53 ? -16.188 -25.469 -0.06 1 76.06 53 GLY B C 1
ATOM 2997 O O . GLY B 1 53 ? -16.875 -26.422 0.301 1 76.06 53 GLY B O 1
ATOM 2998 N N . THR B 1 54 ? -16.656 -24.484 -0.75 1 74.38 54 THR B N 1
ATOM 2999 C CA . THR B 1 54 ? -17.984 -24.484 -1.35 1 74.38 54 THR B CA 1
ATOM 3000 C C . THR B 1 54 ? -18.156 -25.656 -2.301 1 74.38 54 THR B C 1
ATOM 3002 O O . THR B 1 54 ? -17.188 -26.078 -2.961 1 74.38 54 THR B O 1
ATOM 3005 N N . PRO B 1 55 ? -19.266 -26.219 -2.328 1 69.75 55 PRO B N 1
ATOM 3006 C CA . PRO B 1 55 ? -19.516 -27.328 -3.248 1 69.75 55 PRO B CA 1
ATOM 3007 C C . PRO B 1 55 ? -19.641 -26.875 -4.703 1 69.75 55 PRO B C 1
ATOM 3009 O O . PRO B 1 55 ? -19.594 -27.703 -5.613 1 69.75 55 PRO B O 1
ATOM 3012 N N . ARG B 1 56 ? -19.859 -25.609 -4.848 1 66.81 56 ARG B N 1
ATOM 3013 C CA . ARG B 1 56 ? -19.922 -25.094 -6.211 1 66.81 56 ARG B CA 1
ATOM 3014 C C . ARG B 1 56 ? -18.594 -25.266 -6.93 1 66.81 56 ARG B C 1
ATOM 3016 O O . ARG B 1 56 ? -17.578 -24.734 -6.488 1 66.81 56 ARG B O 1
ATOM 3023 N N . VAL B 1 57 ? -18.641 -26.156 -7.949 1 69.12 57 VAL B N 1
ATOM 3024 C CA . VAL B 1 57 ? -17.438 -26.344 -8.75 1 69.12 57 VAL B CA 1
ATOM 3025 C C . VAL B 1 57 ? -17.766 -26.188 -10.227 1 69.12 57 VAL B C 1
ATOM 3027 O O . VAL B 1 57 ? -18.625 -26.891 -10.766 1 69.12 57 VAL B O 1
ATOM 3030 N N . GLU B 1 58 ? -17.234 -25.062 -10.75 1 77.69 58 GLU B N 1
ATOM 3031 C CA . GLU B 1 58 ? -17.297 -24.844 -12.195 1 77.69 58 GLU B CA 1
ATOM 3032 C C . GLU B 1 58 ? -16.125 -25.516 -12.906 1 77.69 58 GLU B C 1
ATOM 3034 O O . GLU B 1 58 ? -15.055 -25.688 -12.32 1 77.69 58 GLU B O 1
ATOM 3039 N N . ALA B 1 59 ? -16.328 -25.953 -14.148 1 79.56 59 ALA B N 1
ATOM 3040 C CA . ALA B 1 59 ? -15.258 -26.594 -14.891 1 79.56 59 ALA B CA 1
ATOM 3041 C C . ALA B 1 59 ? -14.094 -25.641 -15.117 1 79.56 59 ALA B C 1
ATOM 3043 O O . ALA B 1 59 ? -12.93 -26.031 -15.055 1 79.56 59 ALA B O 1
ATOM 3044 N N . ASP B 1 60 ? -14.344 -24.375 -15.227 1 88.75 60 ASP B N 1
ATOM 3045 C CA . ASP B 1 60 ? -13.406 -23.297 -15.469 1 88.75 60 ASP B CA 1
ATOM 3046 C C . ASP B 1 60 ? -12.461 -23.625 -16.625 1 88.75 60 ASP B C 1
ATOM 3048 O O . ASP B 1 60 ? -11.242 -23.516 -16.484 1 88.75 60 ASP B O 1
ATOM 3052 N N . VAL B 1 61 ? -12.992 -24.047 -17.734 1 92.31 61 VAL B N 1
ATOM 3053 C CA . VAL B 1 61 ? -12.234 -24.266 -18.953 1 92.31 61 VAL B CA 1
ATOM 3054 C C . VAL B 1 61 ? -12.055 -22.938 -19.703 1 92.31 61 VAL B C 1
ATOM 3056 O O . VAL B 1 61 ? -13.023 -22.344 -20.172 1 92.31 61 VAL B O 1
ATOM 3059 N N . PRO B 1 62 ? -10.852 -22.547 -19.844 1 96.19 62 PRO B N 1
ATOM 3060 C CA . PRO B 1 62 ? -10.641 -21.25 -20.469 1 96.19 62 PRO B CA 1
ATOM 3061 C C . PRO B 1 62 ? -10.859 -21.281 -21.984 1 96.19 62 PRO B C 1
ATOM 3063 O O . PRO B 1 62 ? -10.406 -22.219 -22.656 1 96.19 62 PRO B O 1
ATOM 3066 N N . GLU B 1 63 ? -11.609 -20.359 -22.484 1 96.31 63 GLU B N 1
ATOM 3067 C CA . GLU B 1 63 ? -11.664 -20.047 -23.922 1 96.31 63 GLU B CA 1
ATOM 3068 C C . GLU B 1 63 ? -10.805 -18.828 -24.25 1 96.31 63 GLU B C 1
ATOM 3070 O O . GLU B 1 63 ? -11.07 -17.719 -23.766 1 96.31 63 GLU B O 1
ATOM 3075 N N . ILE B 1 64 ? -9.812 -19.031 -25.109 1 97.06 64 ILE B N 1
ATOM 3076 C CA . ILE B 1 64 ? -8.82 -18 -25.328 1 97.06 64 ILE B CA 1
ATOM 3077 C C . ILE B 1 64 ? -8.906 -17.5 -26.781 1 97.06 64 ILE B C 1
ATOM 3079 O O . ILE B 1 64 ? -8.93 -18.312 -27.703 1 97.06 64 ILE B O 1
ATOM 3083 N N . SER B 1 65 ? -9.008 -16.266 -26.969 1 96.44 65 SER B N 1
ATOM 3084 C CA . SER B 1 65 ? -8.969 -15.602 -28.266 1 96.44 65 SER B CA 1
ATOM 3085 C C . SER B 1 65 ? -7.832 -14.578 -28.328 1 96.44 65 SER B C 1
ATOM 3087 O O . SER B 1 65 ? -7.348 -14.117 -27.297 1 96.44 65 SER B O 1
ATOM 3089 N N . GLY B 1 66 ? -7.375 -14.273 -29.531 1 95.31 66 GLY B N 1
ATOM 3090 C CA . GLY B 1 66 ? -6.34 -13.266 -29.719 1 95.31 66 GLY B CA 1
ATOM 3091 C C . GLY B 1 66 ? -4.953 -13.859 -29.875 1 95.31 66 GLY B C 1
ATOM 3092 O O . GLY B 1 66 ? -3.951 -13.148 -29.797 1 95.31 66 GLY B O 1
ATOM 3093 N N . ILE B 1 67 ? -4.879 -15.148 -29.969 1 95.62 67 ILE B N 1
ATOM 3094 C CA . ILE B 1 67 ? -3.609 -15.828 -30.203 1 95.62 67 ILE B CA 1
ATOM 3095 C C . ILE B 1 67 ? -3.686 -16.625 -31.5 1 95.62 67 ILE B C 1
ATOM 3097 O O . ILE B 1 67 ? -4.777 -17 -31.938 1 95.62 67 ILE B O 1
ATOM 3101 N N . VAL B 1 68 ? -2.602 -16.875 -32.156 1 96.38 68 VAL B N 1
ATOM 3102 C CA . VAL B 1 68 ? -2.496 -17.703 -33.344 1 96.38 68 VAL B CA 1
ATOM 3103 C C . VAL B 1 68 ? -1.437 -18.781 -33.156 1 96.38 68 VAL B C 1
ATOM 3105 O O . VAL B 1 68 ? -0.291 -18.484 -32.812 1 96.38 68 VAL B O 1
ATOM 3108 N N . ASP B 1 69 ? -1.856 -20.062 -33.312 1 95.12 69 ASP B N 1
ATOM 3109 C CA . ASP B 1 69 ? -0.975 -21.203 -33.156 1 95.12 69 ASP B CA 1
ATOM 3110 C C . ASP B 1 69 ? -0.322 -21.188 -31.766 1 95.12 69 ASP B C 1
ATOM 3112 O O . ASP B 1 69 ? 0.875 -21.453 -31.625 1 95.12 69 ASP B O 1
ATOM 3116 N N . GLY B 1 70 ? -1.049 -20.609 -30.812 1 93.88 70 GLY B N 1
ATOM 3117 C CA . GLY B 1 70 ? -0.604 -20.641 -29.422 1 93.88 70 GLY B CA 1
ATOM 3118 C C . GLY B 1 70 ? 0.37 -19.516 -29.094 1 93.88 70 GLY B C 1
ATOM 3119 O O . GLY B 1 70 ? 1.033 -19.562 -28.062 1 93.88 70 GLY B O 1
ATOM 3120 N N . ILE B 1 71 ? 0.42 -18.547 -30.016 1 95.75 71 ILE B N 1
ATOM 3121 C CA . ILE B 1 71 ? 1.4 -17.484 -29.875 1 95.75 71 ILE B CA 1
ATOM 3122 C C . ILE B 1 71 ? 0.687 -16.125 -29.844 1 95.75 71 ILE B C 1
ATOM 3124 O O . ILE B 1 71 ? -0.261 -15.898 -30.594 1 95.75 71 ILE B O 1
ATOM 3128 N N . THR B 1 72 ? 1.097 -15.25 -28.953 1 95.12 72 THR B N 1
ATOM 3129 C CA . THR B 1 72 ? 0.532 -13.898 -28.906 1 95.12 72 THR B CA 1
ATOM 3130 C C . THR B 1 72 ? 0.854 -13.141 -30.203 1 95.12 72 THR B C 1
ATOM 3132 O O . THR B 1 72 ? 1.938 -13.297 -30.766 1 95.12 72 THR B O 1
ATOM 3135 N N . THR B 1 73 ? 0.011 -12.266 -30.641 1 95.94 73 THR B N 1
ATOM 3136 C CA . THR B 1 73 ? 0.145 -11.609 -31.938 1 95.94 73 THR B CA 1
ATOM 3137 C C . THR B 1 73 ? 0.33 -10.109 -31.766 1 95.94 73 THR B C 1
ATOM 3139 O O . THR B 1 73 ? 0.556 -9.391 -32.75 1 95.94 73 THR B O 1
ATOM 3142 N N . GLY B 1 74 ? 0.219 -9.656 -30.609 1 93.62 74 GLY B N 1
ATOM 3143 C CA . GLY B 1 74 ? 0.197 -8.219 -30.375 1 93.62 74 GLY B CA 1
ATOM 3144 C C . GLY B 1 74 ? -1.203 -7.668 -30.172 1 93.62 74 GLY B C 1
ATOM 3145 O O . GLY B 1 74 ? -1.373 -6.547 -29.703 1 93.62 74 GLY B O 1
ATOM 3146 N N . CYS B 1 75 ? -2.16 -8.445 -30.516 1 95.62 75 CYS B N 1
ATOM 3147 C CA . CYS B 1 75 ? -3.551 -8.086 -30.281 1 95.62 75 CYS B CA 1
ATOM 3148 C C . CYS B 1 75 ? -3.969 -8.438 -28.859 1 95.62 75 CYS B C 1
ATOM 3150 O O . CYS B 1 75 ? -3.334 -9.273 -28.203 1 95.62 75 CYS B O 1
ATOM 3152 N N . PRO B 1 76 ? -4.988 -7.785 -28.406 1 97.69 76 PRO B N 1
ATOM 3153 C CA . PRO B 1 76 ? -5.488 -8.164 -27.078 1 97.69 76 PRO B CA 1
ATOM 3154 C C . PRO B 1 76 ? -5.855 -9.641 -26.984 1 97.69 76 PRO B C 1
ATOM 3156 O O . PRO B 1 76 ? -6.395 -10.211 -27.938 1 97.69 76 PRO B O 1
ATOM 3159 N N . VAL B 1 77 ? -5.52 -10.234 -25.875 1 98.12 77 VAL B N 1
ATOM 3160 C CA . VAL B 1 77 ? -5.93 -11.609 -25.594 1 98.12 77 VAL B CA 1
ATOM 3161 C C . VAL B 1 77 ? -7.156 -11.602 -24.688 1 98.12 77 VAL B C 1
ATOM 3163 O O . VAL B 1 77 ? -7.188 -10.891 -23.672 1 98.12 77 VAL B O 1
ATOM 3166 N N . VAL B 1 78 ? -8.164 -12.367 -25.062 1 98.12 78 VAL B N 1
ATOM 3167 C CA . VAL B 1 78 ? -9.391 -12.477 -24.281 1 98.12 78 VAL B CA 1
ATOM 3168 C C . VAL B 1 78 ? -9.531 -13.891 -23.734 1 98.12 78 VAL B C 1
ATOM 3170 O O . VAL B 1 78 ? -9.375 -14.867 -24.469 1 98.12 78 VAL B O 1
ATOM 3173 N N . ILE B 1 79 ? -9.75 -14.016 -22.484 1 98.12 79 ILE B N 1
ATOM 3174 C CA . ILE B 1 79 ? -10.047 -15.297 -21.859 1 98.12 79 ILE B CA 1
ATOM 3175 C C . ILE B 1 79 ? -11.453 -15.266 -21.266 1 98.12 79 ILE B C 1
ATOM 3177 O O . ILE B 1 79 ? -11.789 -14.359 -20.5 1 98.12 79 ILE B O 1
ATOM 3181 N N . THR B 1 80 ? -12.266 -16.234 -21.578 1 97.44 80 THR B N 1
ATOM 3182 C CA . THR B 1 80 ? -13.633 -16.281 -21.062 1 97.44 80 THR B CA 1
ATOM 3183 C C . THR B 1 80 ? -13.922 -17.641 -20.438 1 97.44 80 THR B C 1
ATOM 3185 O O . THR B 1 80 ? -13.25 -18.625 -20.734 1 97.44 80 THR B O 1
ATOM 3188 N N . PHE B 1 81 ? -14.844 -17.641 -19.578 1 96.19 81 PHE B N 1
ATOM 3189 C CA . PHE B 1 81 ? -15.359 -18.828 -18.906 1 96.19 81 PHE B CA 1
ATOM 3190 C C . PHE B 1 81 ? -16.891 -18.828 -18.922 1 96.19 81 PHE B C 1
ATOM 3192 O O . PHE B 1 81 ? -17.516 -17.797 -18.672 1 96.19 81 PHE B O 1
ATOM 3199 N N . SER B 1 82 ? -17.422 -19.938 -19.141 1 92.94 82 SER B N 1
ATOM 3200 C CA . SER B 1 82 ? -18.875 -20.062 -19.031 1 92.94 82 SER B CA 1
ATOM 3201 C C . SER B 1 82 ? -19.312 -20.281 -17.594 1 92.94 82 SER B C 1
ATOM 3203 O O . SER B 1 82 ? -18.641 -21 -16.844 1 92.94 82 SER B O 1
ATOM 3205 N N . ASN B 1 83 ? -20.359 -19.578 -17.234 1 87.25 83 ASN B N 1
ATOM 3206 C CA . ASN B 1 83 ? -21 -19.859 -15.945 1 87.25 83 ASN B CA 1
ATOM 3207 C C . ASN B 1 83 ? -22.156 -20.844 -16.094 1 87.25 83 ASN B C 1
ATOM 3209 O O . ASN B 1 83 ? -23.094 -20.594 -16.859 1 87.25 83 ASN B O 1
ATOM 3213 N N . SER B 1 84 ? -22.062 -21.984 -15.461 1 78.94 84 SER B N 1
ATOM 3214 C CA . SER B 1 84 ? -23.109 -23 -15.656 1 78.94 84 SER B CA 1
ATOM 3215 C C . SER B 1 84 ? -23.875 -23.25 -14.359 1 78.94 84 SER B C 1
ATOM 3217 O O . SER B 1 84 ? -24.984 -23.781 -14.391 1 78.94 84 SER B O 1
ATOM 3219 N N . ASN B 1 85 ? -23.391 -23 -13.266 1 69.56 85 ASN B N 1
ATOM 3220 C CA . ASN B 1 85 ? -23.969 -23.328 -11.969 1 69.56 85 ASN B CA 1
ATOM 3221 C C . ASN B 1 85 ? -24.5 -22.078 -11.273 1 69.56 85 ASN B C 1
ATOM 3223 O O . ASN B 1 85 ? -23.984 -21.672 -10.234 1 69.56 85 ASN B O 1
ATOM 3227 N N . THR B 1 86 ? -25.516 -21.516 -12.07 1 63.38 86 THR B N 1
ATOM 3228 C CA . THR B 1 86 ? -26.047 -20.297 -11.469 1 63.38 86 THR B CA 1
ATOM 3229 C C . THR B 1 86 ? -27.391 -20.594 -10.781 1 63.38 86 THR B C 1
ATOM 3231 O O . THR B 1 86 ? -28.266 -21.25 -11.367 1 63.38 86 THR B O 1
ATOM 3234 N N . ARG B 1 87 ? -27.406 -20.875 -9.492 1 61.84 87 ARG B N 1
ATOM 3235 C CA . ARG B 1 87 ? -28.672 -20.969 -8.773 1 61.84 87 ARG B CA 1
ATOM 3236 C C . ARG B 1 87 ? -29.109 -19.609 -8.25 1 61.84 87 ARG B C 1
ATOM 3238 O O . ARG B 1 87 ? -28.344 -18.922 -7.582 1 61.84 87 ARG B O 1
ATOM 3245 N N . SER B 1 88 ? -30.125 -19.125 -8.961 1 56.72 88 SER B N 1
ATOM 3246 C CA . SER B 1 88 ? -30.641 -17.844 -8.508 1 56.72 88 SER B CA 1
ATOM 3247 C C . SER B 1 88 ? -31.516 -18 -7.266 1 56.72 88 SER B C 1
ATOM 3249 O O . SER B 1 88 ? -32.688 -18.312 -7.371 1 56.72 88 SER B O 1
ATOM 3251 N N . SER B 1 89 ? -31.109 -18.781 -6.219 1 55.22 89 SER B N 1
ATOM 3252 C CA . SER B 1 89 ? -32.031 -18.781 -5.086 1 55.22 89 SER B CA 1
ATOM 3253 C C . SER B 1 89 ? -32.25 -17.359 -4.578 1 55.22 89 SER B C 1
ATOM 3255 O O . SER B 1 89 ? -31.875 -16.391 -5.238 1 55.22 89 SER B O 1
ATOM 3257 N N . ASP B 1 90 ? -32.594 -17.172 -3.129 1 57.38 90 ASP B N 1
ATOM 3258 C CA . ASP B 1 90 ? -33.344 -16.109 -2.461 1 57.38 90 ASP B CA 1
ATOM 3259 C C . ASP B 1 90 ? -32.531 -14.812 -2.436 1 57.38 90 ASP B C 1
ATOM 3261 O O . ASP B 1 90 ? -32.125 -14.344 -1.368 1 57.38 90 ASP B O 1
ATOM 3265 N N . TYR B 1 91 ? -32.156 -14.391 -3.627 1 66.31 91 TYR B N 1
ATOM 3266 C CA . TYR B 1 91 ? -31.469 -13.109 -3.701 1 66.31 91 TYR B CA 1
ATOM 3267 C C . TYR B 1 91 ? -32.406 -11.961 -3.344 1 66.31 91 TYR B C 1
ATOM 3269 O O . TYR B 1 91 ? -31.953 -10.859 -3.004 1 66.31 91 TYR B O 1
ATOM 3277 N N . GLU B 1 92 ? -33.594 -12.352 -3.338 1 73 92 GLU B N 1
ATOM 3278 C CA . GLU B 1 92 ? -34.531 -11.297 -2.99 1 73 92 GLU B CA 1
ATOM 3279 C C . GLU B 1 92 ? -34.281 -10.781 -1.576 1 73 92 GLU B C 1
ATOM 3281 O O . GLU B 1 92 ? -34.344 -9.57 -1.332 1 73 92 GLU B O 1
ATOM 3286 N N . GLN B 1 93 ? -34 -11.695 -0.745 1 79.56 93 GLN B N 1
ATOM 3287 C CA . GLN B 1 93 ? -33.719 -11.266 0.621 1 79.56 93 GLN B CA 1
ATOM 3288 C C . GLN B 1 93 ? -32.469 -10.406 0.678 1 79.56 93 GLN B C 1
ATOM 3290 O O . GLN B 1 93 ? -32.438 -9.391 1.374 1 79.56 93 GLN B O 1
ATOM 3295 N N . LEU B 1 94 ? -31.5 -10.75 -0.11 1 80.94 94 LEU B N 1
ATOM 3296 C CA . LEU B 1 94 ? -30.234 -10.047 -0.051 1 80.94 94 LEU B CA 1
ATOM 3297 C C . LEU B 1 94 ? -30.328 -8.68 -0.714 1 80.94 94 LEU B C 1
ATOM 3299 O O . LEU B 1 94 ? -29.5 -7.797 -0.455 1 80.94 94 LEU B O 1
ATOM 3303 N N . ARG B 1 95 ? -31.328 -8.539 -1.465 1 82.94 95 ARG B N 1
ATOM 3304 C CA . ARG B 1 95 ? -31.578 -7.23 -2.055 1 82.94 95 ARG B CA 1
ATOM 3305 C C . ARG B 1 95 ? -32.062 -6.242 -1.001 1 82.94 95 ARG B C 1
ATOM 3307 O O . ARG B 1 95 ? -31.781 -5.043 -1.087 1 82.94 95 ARG B O 1
ATOM 3314 N N . ARG B 1 96 ? -32.688 -6.84 -0.005 1 89.62 96 ARG B N 1
ATOM 3315 C CA . ARG B 1 96 ? -33.312 -5.996 1.002 1 89.62 96 ARG B CA 1
ATOM 3316 C C . ARG B 1 96 ? -32.469 -5.906 2.26 1 89.62 96 ARG B C 1
ATOM 3318 O O . ARG B 1 96 ? -32.469 -4.883 2.947 1 89.62 96 ARG B O 1
ATOM 3325 N N . ILE B 1 97 ? -31.828 -6.961 2.477 1 94.94 97 ILE B N 1
ATOM 3326 C CA . ILE B 1 97 ? -31.078 -7.062 3.725 1 94.94 97 ILE B CA 1
ATOM 3327 C C . ILE B 1 97 ? -29.609 -7.316 3.424 1 94.94 97 ILE B C 1
ATOM 3329 O O . ILE B 1 97 ? -29.203 -8.461 3.23 1 94.94 97 ILE B O 1
ATOM 3333 N N . PRO B 1 98 ? -28.875 -6.281 3.436 1 95.38 98 PRO B N 1
ATOM 3334 C CA . PRO B 1 98 ? -27.453 -6.434 3.078 1 95.38 98 PRO B CA 1
ATOM 3335 C C . PRO B 1 98 ? -26.688 -7.301 4.07 1 95.38 98 PRO B C 1
ATOM 3337 O O . PRO B 1 98 ? -26.938 -7.238 5.277 1 95.38 98 PRO B O 1
ATOM 3340 N N . ARG B 1 99 ? -25.891 -8.125 3.588 1 96.19 99 ARG B N 1
ATOM 3341 C CA . ARG B 1 99 ? -25.016 -8.93 4.441 1 96.19 99 ARG B CA 1
ATOM 3342 C C . ARG B 1 99 ? -23.969 -8.07 5.133 1 96.19 99 ARG B C 1
ATOM 3344 O O . ARG B 1 99 ? -23.203 -7.367 4.473 1 96.19 99 ARG B O 1
ATOM 3351 N N . PRO B 1 100 ? -23.781 -8.188 6.492 1 97.31 100 PRO B N 1
ATOM 3352 C CA . PRO B 1 100 ? -22.672 -7.512 7.168 1 97.31 100 PRO B CA 1
ATOM 3353 C C . PRO B 1 100 ? -21.312 -7.996 6.688 1 97.31 100 PRO B C 1
ATOM 3355 O O . PRO B 1 100 ? -21.094 -9.203 6.543 1 97.31 100 PRO B O 1
ATOM 3358 N N . GLY B 1 101 ? -20.438 -6.984 6.398 1 96.88 101 GLY B N 1
ATOM 3359 C CA . GLY B 1 101 ? -19.094 -7.344 5.984 1 96.88 101 GLY B CA 1
ATOM 3360 C C . GLY B 1 101 ? -18.969 -7.566 4.488 1 96.88 101 GLY B C 1
ATOM 3361 O O . GLY B 1 101 ? -17.859 -7.656 3.961 1 96.88 101 GLY B O 1
ATOM 3362 N N . HIS B 1 102 ? -20.047 -7.691 3.805 1 96.06 102 HIS B N 1
ATOM 3363 C CA . HIS B 1 102 ? -20.047 -7.871 2.355 1 96.06 102 HIS B CA 1
ATOM 3364 C C . HIS B 1 102 ? -20.219 -6.539 1.637 1 96.06 102 HIS B C 1
ATOM 3366 O O . HIS B 1 102 ? -20.531 -5.523 2.266 1 96.06 102 HIS B O 1
ATOM 3372 N N . ALA B 1 103 ? -20.078 -6.508 0.366 1 95.56 103 ALA B N 1
ATOM 3373 C CA . ALA B 1 103 ? -20.141 -5.293 -0.443 1 95.56 103 ALA B CA 1
ATOM 3374 C C . ALA B 1 103 ? -21.578 -4.848 -0.669 1 95.56 103 ALA B C 1
ATOM 3376 O O . ALA B 1 103 ? -21.812 -3.801 -1.272 1 95.56 103 ALA B O 1
ATOM 3377 N N . ASP B 1 104 ? -22.531 -5.527 -0.134 1 94.81 104 ASP B N 1
ATOM 3378 C CA . ASP B 1 104 ? -23.938 -5.332 -0.491 1 94.81 104 ASP B CA 1
ATOM 3379 C C . ASP B 1 104 ? -24.359 -3.881 -0.273 1 94.81 104 ASP B C 1
ATOM 3381 O O . ASP B 1 104 ? -24.797 -3.211 -1.208 1 94.81 104 ASP B O 1
ATOM 3385 N N . TYR B 1 105 ? -24.188 -3.348 0.861 1 96.25 105 TYR B N 1
ATOM 3386 C CA . TYR B 1 105 ? -24.703 -2.023 1.18 1 96.25 105 TYR B CA 1
ATOM 3387 C C . TYR B 1 105 ? -23.953 -0.941 0.416 1 96.25 105 TYR B C 1
ATOM 3389 O O . TYR B 1 105 ? -24.562 -0.071 -0.207 1 96.25 105 TYR B O 1
ATOM 3397 N N . PRO B 1 106 ? -22.562 -1.028 0.448 1 96.5 106 PRO B N 1
ATOM 3398 C CA . PRO B 1 106 ? -21.859 -0.04 -0.374 1 96.5 106 PRO B CA 1
ATOM 3399 C C . PRO B 1 106 ? -22.281 -0.086 -1.841 1 96.5 106 PRO B C 1
ATOM 3401 O O . PRO B 1 106 ? -22.406 0.959 -2.484 1 96.5 106 PRO B O 1
ATOM 3404 N N . ALA B 1 107 ? -22.516 -1.23 -2.326 1 95 107 ALA B N 1
ATOM 3405 C CA . ALA B 1 107 ? -22.859 -1.394 -3.736 1 95 107 ALA B CA 1
ATOM 3406 C C . ALA B 1 107 ? -24.219 -0.791 -4.047 1 95 107 ALA B C 1
ATOM 3408 O O . ALA B 1 107 ? -24.391 -0.087 -5.043 1 95 107 ALA B O 1
ATOM 3409 N N . VAL B 1 108 ? -25.188 -1.052 -3.217 1 94.12 108 VAL B N 1
ATOM 3410 C CA . VAL B 1 108 ? -26.531 -0.508 -3.459 1 94.12 108 VAL B CA 1
ATOM 3411 C C . VAL B 1 108 ? -26.5 1.008 -3.277 1 94.12 108 VAL B C 1
ATOM 3413 O O . VAL B 1 108 ? -27.203 1.734 -3.99 1 94.12 108 VAL B O 1
ATOM 3416 N N . SER B 1 109 ? -25.719 1.463 -2.367 1 94.88 109 SER B N 1
ATOM 3417 C CA . SER B 1 109 ? -25.578 2.9 -2.152 1 94.88 109 SER B CA 1
ATOM 3418 C C . SER B 1 109 ? -25 3.594 -3.383 1 94.88 109 SER B C 1
ATOM 3420 O O . SER B 1 109 ? -25.406 4.711 -3.717 1 94.88 109 SER B O 1
ATOM 3422 N N . LYS B 1 110 ? -24.125 2.934 -4.035 1 94 110 LYS B N 1
ATOM 3423 C CA . LYS B 1 110 ? -23.453 3.539 -5.176 1 94 110 LYS B CA 1
ATOM 3424 C C . LYS B 1 110 ? -24.266 3.365 -6.453 1 94 110 LYS B C 1
ATOM 3426 O O . LYS B 1 110 ? -24.453 4.32 -7.215 1 94 110 LYS B O 1
ATOM 3431 N N . PHE B 1 111 ? -24.703 2.154 -6.668 1 93.56 111 PHE B N 1
ATOM 3432 C CA . PHE B 1 111 ? -25.234 1.81 -7.977 1 93.56 111 PHE B CA 1
ATOM 3433 C C . PHE B 1 111 ? -26.766 1.845 -7.965 1 93.56 111 PHE B C 1
ATOM 3435 O O . PHE B 1 111 ? -27.391 1.748 -9.016 1 93.56 111 PHE B O 1
ATOM 3442 N N . GLY B 1 112 ? -27.344 1.936 -6.797 1 91.12 112 GLY B N 1
ATOM 3443 C CA . GLY B 1 112 ? -28.797 1.993 -6.688 1 91.12 112 GLY B CA 1
ATOM 3444 C C . GLY B 1 112 ? -29.469 0.673 -7.004 1 91.12 112 GLY B C 1
ATOM 3445 O O . GLY B 1 112 ? -28.891 -0.394 -6.781 1 91.12 112 GLY B O 1
ATOM 3446 N N . PRO B 1 113 ? -30.625 0.735 -7.469 1 83.62 113 PRO B N 1
ATOM 3447 C CA . PRO B 1 113 ? -31.438 -0.468 -7.688 1 83.62 113 PRO B CA 1
ATOM 3448 C C . PRO B 1 113 ? -30.922 -1.322 -8.844 1 83.62 113 PRO B C 1
ATOM 3450 O O . PRO B 1 113 ? -31.328 -2.48 -8.984 1 83.62 113 PRO B O 1
ATOM 3453 N N . ALA B 1 114 ? -30.078 -0.779 -9.555 1 85.5 114 ALA B N 1
ATOM 3454 C CA . ALA B 1 114 ? -29.578 -1.493 -10.727 1 85.5 114 ALA B CA 1
ATOM 3455 C C . ALA B 1 114 ? -28.422 -2.418 -10.344 1 85.5 114 ALA B C 1
ATOM 3457 O O . ALA B 1 114 ? -27.938 -3.199 -11.172 1 85.5 114 ALA B O 1
ATOM 3458 N N . HIS B 1 115 ? -28.031 -2.311 -9.141 1 85.5 115 HIS B N 1
ATOM 3459 C CA . HIS B 1 115 ? -26.938 -3.158 -8.672 1 85.5 115 HIS B CA 1
ATOM 3460 C C . HIS B 1 115 ? -27.312 -4.633 -8.742 1 85.5 115 HIS B C 1
ATOM 3462 O O . HIS B 1 115 ? -28.359 -5.039 -8.227 1 85.5 115 HIS B O 1
ATOM 3468 N N . ASP B 1 116 ? -26.484 -5.449 -9.477 1 81.88 116 ASP B N 1
ATOM 3469 C CA . ASP B 1 116 ? -26.688 -6.891 -9.539 1 81.88 116 ASP B CA 1
ATOM 3470 C C . ASP B 1 116 ? -26.234 -7.566 -8.242 1 81.88 116 ASP B C 1
ATOM 3472 O O . ASP B 1 116 ? -25.031 -7.719 -7.996 1 81.88 116 ASP B O 1
ATOM 3476 N N . ILE B 1 117 ? -27.125 -8.078 -7.512 1 79.31 117 ILE B N 1
ATOM 3477 C CA . ILE B 1 117 ? -26.828 -8.656 -6.203 1 79.31 117 ILE B CA 1
ATOM 3478 C C . ILE B 1 117 ? -26.719 -10.172 -6.316 1 79.31 117 ILE B C 1
ATOM 3480 O O . ILE B 1 117 ? -26.219 -10.836 -5.398 1 79.31 117 ILE B O 1
ATOM 3484 N N . ARG B 1 118 ? -27.156 -10.688 -7.535 1 75.62 118 ARG B N 1
ATOM 3485 C CA . ARG B 1 118 ? -27.188 -12.141 -7.695 1 75.62 118 ARG B CA 1
ATOM 3486 C C . ARG B 1 118 ? -25.797 -12.742 -7.527 1 75.62 118 ARG B C 1
ATOM 3488 O O . ARG B 1 118 ? -24.891 -12.43 -8.297 1 75.62 118 ARG B O 1
ATOM 3495 N N . GLY B 1 119 ? -25.688 -13.555 -6.422 1 73.56 119 GLY B N 1
ATOM 3496 C CA . GLY B 1 119 ? -24.438 -14.25 -6.16 1 73.56 119 GLY B CA 1
ATOM 3497 C C . GLY B 1 119 ? -23.297 -13.312 -5.84 1 73.56 119 GLY B C 1
ATOM 3498 O O . GLY B 1 119 ? -22.125 -13.633 -6.102 1 73.56 119 GLY B O 1
ATOM 3499 N N . GLY B 1 120 ? -23.562 -12.07 -5.5 1 80.12 120 GLY B N 1
ATOM 3500 C CA . GLY B 1 120 ? -22.547 -11.07 -5.223 1 80.12 120 GLY B CA 1
ATOM 3501 C C . GLY B 1 120 ? -22.156 -10.266 -6.445 1 80.12 120 GLY B C 1
ATOM 3502 O O . GLY B 1 120 ? -21.391 -9.312 -6.344 1 80.12 120 GLY B O 1
ATOM 3503 N N . GLY B 1 121 ? -22.688 -10.742 -7.59 1 83.44 121 GLY B N 1
ATOM 3504 C CA . GLY B 1 121 ? -22.438 -10.016 -8.82 1 83.44 121 GLY B CA 1
ATOM 3505 C C . GLY B 1 121 ? -20.969 -9.875 -9.148 1 83.44 121 GLY B C 1
ATOM 3506 O O . GLY B 1 121 ? -20.234 -10.867 -9.156 1 83.44 121 GLY B O 1
ATOM 3507 N N . MET B 1 122 ? -20.594 -8.703 -9.391 1 88.19 122 MET B N 1
ATOM 3508 C CA . MET B 1 122 ? -19.203 -8.414 -9.758 1 88.19 122 MET B CA 1
ATOM 3509 C C . MET B 1 122 ? -18.297 -8.516 -8.547 1 88.19 122 MET B C 1
ATOM 3511 O O . MET B 1 122 ? -17.062 -8.539 -8.695 1 88.19 122 MET B O 1
ATOM 3515 N N . PHE B 1 123 ? -18.828 -8.586 -7.359 1 89.94 123 PHE B N 1
ATOM 3516 C CA . PHE B 1 123 ? -18.047 -8.641 -6.133 1 89.94 123 PHE B CA 1
ATOM 3517 C C . PHE B 1 123 ? -17.812 -10.086 -5.695 1 89.94 123 PHE B C 1
ATOM 3519 O O . PHE B 1 123 ? -17.172 -10.336 -4.672 1 89.94 123 PHE B O 1
ATOM 3526 N N . SER B 1 124 ? -18.312 -11.031 -6.465 1 89.19 124 SER B N 1
ATOM 3527 C CA . SER B 1 124 ? -18.188 -12.453 -6.156 1 89.19 124 SER B CA 1
ATOM 3528 C C . SER B 1 124 ? -16.75 -12.922 -6.27 1 89.19 124 SER B C 1
ATOM 3530 O O . SER B 1 124 ? -16 -12.461 -7.145 1 89.19 124 SER B O 1
ATOM 3532 N N . GLY B 1 125 ? -16.453 -13.906 -5.426 1 90.56 125 GLY B N 1
ATOM 3533 C CA . GLY B 1 125 ? -15.156 -14.562 -5.566 1 90.56 125 GLY B CA 1
ATOM 3534 C C . GLY B 1 125 ? -14.961 -15.211 -6.918 1 90.56 125 GLY B C 1
ATOM 3535 O O . GLY B 1 125 ? -13.82 -15.414 -7.359 1 90.56 125 GLY B O 1
ATOM 3536 N N . ARG B 1 126 ? -16.047 -15.5 -7.621 1 90.25 126 ARG B N 1
ATOM 3537 C CA . ARG B 1 126 ? -16 -16.078 -8.961 1 90.25 126 ARG B CA 1
ATOM 3538 C C . ARG B 1 126 ? -15.172 -15.219 -9.906 1 90.25 126 ARG B C 1
ATOM 3540 O O . ARG B 1 126 ? -14.516 -15.734 -10.805 1 90.25 126 ARG B O 1
ATOM 3547 N N . MET B 1 127 ? -15.141 -13.977 -9.586 1 93.69 127 MET B N 1
ATOM 3548 C CA . MET B 1 127 ? -14.5 -13.023 -10.484 1 93.69 127 MET B CA 1
ATOM 3549 C C . MET B 1 127 ? -12.984 -13.086 -10.359 1 93.69 127 MET B C 1
ATOM 3551 O O . MET B 1 127 ? -12.266 -12.438 -11.125 1 93.69 127 MET B O 1
ATOM 3555 N N . THR B 1 128 ? -12.461 -13.914 -9.484 1 96.62 128 THR B N 1
ATOM 3556 C CA . THR B 1 128 ? -11.016 -14.078 -9.383 1 96.62 128 THR B CA 1
ATOM 3557 C C . THR B 1 128 ? -10.523 -15.133 -10.375 1 96.62 128 THR B C 1
ATOM 3559 O O . THR B 1 128 ? -9.32 -15.258 -10.602 1 96.62 128 THR B O 1
ATOM 3562 N N . THR B 1 129 ? -11.469 -15.891 -10.961 1 96.88 129 THR B N 1
ATOM 3563 C CA . THR B 1 129 ? -11.109 -16.891 -11.961 1 96.88 129 THR B CA 1
ATOM 3564 C C . THR B 1 129 ? -10.375 -16.25 -13.133 1 96.88 129 THR B C 1
ATOM 3566 O O . THR B 1 129 ? -9.266 -16.672 -13.477 1 96.88 129 THR B O 1
ATOM 3569 N N . PRO B 1 130 ? -10.938 -15.195 -13.742 1 97.88 130 PRO B N 1
ATOM 3570 C CA . PRO B 1 130 ? -10.195 -14.57 -14.844 1 97.88 130 PRO B CA 1
ATOM 3571 C C . PRO B 1 130 ? -8.875 -13.953 -14.391 1 97.88 130 PRO B C 1
ATOM 3573 O O . PRO B 1 130 ? -7.926 -13.883 -15.164 1 97.88 130 PRO B O 1
ATOM 3576 N N . LEU B 1 131 ? -8.758 -13.492 -13.148 1 98.25 131 LEU B N 1
ATOM 3577 C CA . LEU B 1 131 ? -7.496 -12.961 -12.633 1 98.25 131 LEU B CA 1
ATOM 3578 C C . LEU B 1 131 ? -6.41 -14.023 -12.648 1 98.25 131 LEU B C 1
ATOM 3580 O O . LEU B 1 131 ? -5.281 -13.766 -13.07 1 98.25 131 LEU B O 1
ATOM 3584 N N . VAL B 1 132 ? -6.816 -15.211 -12.148 1 98.62 132 VAL B N 1
ATOM 3585 C CA . VAL B 1 132 ? -5.871 -16.328 -12.094 1 98.62 132 VAL B CA 1
ATOM 3586 C C . VAL B 1 132 ? -5.441 -16.703 -13.508 1 98.62 132 VAL B C 1
ATOM 3588 O O . VAL B 1 132 ? -4.258 -16.953 -13.758 1 98.62 132 VAL B O 1
ATOM 3591 N N . ALA B 1 133 ? -6.375 -16.719 -14.414 1 98.5 133 ALA B N 1
ATOM 3592 C CA . ALA B 1 133 ? -6.062 -17.062 -15.805 1 98.5 133 ALA B CA 1
ATOM 3593 C C . ALA B 1 133 ? -5.105 -16.031 -16.422 1 98.5 133 ALA B C 1
ATOM 3595 O O . ALA B 1 133 ? -4.156 -16.406 -17.109 1 98.5 133 ALA B O 1
ATOM 3596 N N . ALA B 1 134 ? -5.391 -14.781 -16.172 1 98.38 134 ALA B N 1
ATOM 3597 C CA . ALA B 1 134 ? -4.539 -13.719 -16.703 1 98.38 134 ALA B CA 1
ATOM 3598 C C . ALA B 1 134 ? -3.115 -13.844 -16.172 1 98.38 134 ALA B C 1
ATOM 3600 O O . ALA B 1 134 ? -2.15 -13.742 -16.922 1 98.38 134 ALA B O 1
ATOM 3601 N N . GLY B 1 135 ? -2.994 -14.023 -14.844 1 98.5 135 GLY B N 1
ATOM 3602 C CA . GLY B 1 135 ? -1.678 -14.219 -14.25 1 98.5 135 GLY B CA 1
ATOM 3603 C C . GLY B 1 135 ? -0.941 -15.414 -14.828 1 98.5 135 GLY B C 1
ATOM 3604 O O . GLY B 1 135 ? 0.254 -15.328 -15.117 1 98.5 135 GLY B O 1
ATOM 3605 N N . ALA B 1 136 ? -1.663 -16.516 -14.969 1 98.06 136 ALA B N 1
ATOM 3606 C CA . ALA B 1 136 ? -1.062 -17.734 -15.492 1 98.06 136 ALA B CA 1
ATOM 3607 C C . ALA B 1 136 ? -0.546 -17.531 -16.906 1 98.06 136 ALA B C 1
ATOM 3609 O O . ALA B 1 136 ? 0.534 -18.016 -17.266 1 98.06 136 ALA B O 1
ATOM 3610 N N . LEU B 1 137 ? -1.321 -16.859 -17.703 1 97.5 137 LEU B N 1
ATOM 3611 C CA . LEU B 1 137 ? -0.939 -16.578 -19.078 1 97.5 137 LEU B CA 1
ATOM 3612 C C . LEU B 1 137 ? 0.369 -15.805 -19.141 1 97.5 137 LEU B C 1
ATOM 3614 O O . LEU B 1 137 ? 1.176 -16 -20.047 1 97.5 137 LEU B O 1
ATOM 3618 N N . LEU B 1 138 ? 0.604 -14.938 -18.188 1 97.56 138 LEU B N 1
ATOM 3619 C CA . LEU B 1 138 ? 1.74 -14.023 -18.219 1 97.56 138 LEU B CA 1
ATOM 3620 C C . LEU B 1 138 ? 2.939 -14.625 -17.484 1 97.56 138 LEU B C 1
ATOM 3622 O O . LEU B 1 138 ? 4.023 -14.039 -17.484 1 97.56 138 LEU B O 1
ATOM 3626 N N . ARG B 1 139 ? 2.779 -15.773 -16.828 1 96.19 139 ARG B N 1
ATOM 3627 C CA . ARG B 1 139 ? 3.844 -16.391 -16.047 1 96.19 139 ARG B CA 1
ATOM 3628 C C . ARG B 1 139 ? 5.078 -16.641 -16.906 1 96.19 139 ARG B C 1
ATOM 3630 O O . ARG B 1 139 ? 6.199 -16.344 -16.5 1 96.19 139 ARG B O 1
ATOM 3637 N N . ASP B 1 140 ? 4.832 -17.219 -18.078 1 92.88 140 ASP B N 1
ATOM 3638 C CA . ASP B 1 140 ? 5.965 -17.531 -18.938 1 92.88 140 ASP B CA 1
ATOM 3639 C C . ASP B 1 140 ? 6.637 -16.266 -19.453 1 92.88 140 ASP B C 1
ATOM 3641 O O . ASP B 1 140 ? 7.844 -16.25 -19.688 1 92.88 140 ASP B O 1
ATOM 3645 N N . LEU B 1 141 ? 5.809 -15.25 -19.656 1 94.62 141 LEU B N 1
ATOM 3646 C CA . LEU B 1 141 ? 6.367 -13.977 -20.109 1 94.62 141 LEU B CA 1
ATOM 3647 C C . LEU B 1 141 ? 7.398 -13.453 -19.109 1 94.62 141 LEU B C 1
ATOM 3649 O O . LEU B 1 141 ? 8.531 -13.148 -19.484 1 94.62 141 LEU B O 1
ATOM 3653 N N . ILE B 1 142 ? 7.078 -13.367 -17.797 1 96.69 142 ILE B N 1
ATOM 3654 C CA . ILE B 1 142 ? 8.031 -12.852 -16.828 1 96.69 142 ILE B CA 1
ATOM 3655 C C . ILE B 1 142 ? 9.094 -13.914 -16.531 1 96.69 142 ILE B C 1
ATOM 3657 O O . ILE B 1 142 ? 10.203 -13.586 -16.109 1 96.69 142 ILE B O 1
ATOM 3661 N N . GLY B 1 143 ? 8.727 -15.164 -16.766 1 95.62 143 GLY B N 1
ATOM 3662 C CA . GLY B 1 143 ? 9.703 -16.234 -16.641 1 95.62 143 GLY B CA 1
ATOM 3663 C C . GLY B 1 143 ? 10.898 -16.062 -17.562 1 95.62 143 GLY B C 1
ATOM 3664 O O . GLY B 1 143 ? 12 -16.5 -17.234 1 95.62 143 GLY B O 1
ATOM 3665 N N . SER B 1 144 ? 10.656 -15.477 -18.719 1 94 144 SER B N 1
ATOM 3666 C CA . SER B 1 144 ? 11.75 -15.234 -19.672 1 94 144 SER B CA 1
ATOM 3667 C C . SER B 1 144 ? 12.797 -14.305 -19.078 1 94 144 SER B C 1
ATOM 3669 O O . SER B 1 144 ? 13.945 -14.281 -19.531 1 94 144 SER B O 1
ATOM 3671 N N . LEU B 1 145 ? 12.43 -13.586 -18.031 1 94.5 145 LEU B N 1
ATOM 3672 C CA . LEU B 1 145 ? 13.359 -12.719 -17.312 1 94.5 145 LEU B CA 1
ATOM 3673 C C . LEU B 1 145 ? 13.992 -13.461 -16.141 1 94.5 145 LEU B C 1
ATOM 3675 O O . LEU B 1 145 ? 14.812 -12.898 -15.406 1 94.5 145 LEU B O 1
ATOM 3679 N N . GLY B 1 146 ? 13.555 -14.664 -15.969 1 96.44 146 GLY B N 1
ATOM 3680 C CA . GLY B 1 146 ? 14.047 -15.445 -14.844 1 96.44 146 GLY B CA 1
ATOM 3681 C C . GLY B 1 146 ? 13.219 -15.258 -13.586 1 96.44 146 GLY B C 1
ATOM 3682 O O . GLY B 1 146 ? 13.625 -15.672 -12.5 1 96.44 146 GLY B O 1
ATOM 3683 N N . ILE B 1 147 ? 12.039 -14.672 -13.68 1 98.06 147 ILE B N 1
ATOM 3684 C CA . ILE B 1 147 ? 11.211 -14.359 -12.523 1 98.06 147 ILE B CA 1
ATOM 3685 C C . ILE B 1 147 ? 10.258 -15.516 -12.242 1 98.06 147 ILE B C 1
ATOM 3687 O O . ILE B 1 147 ? 9.625 -16.047 -13.156 1 98.06 147 ILE B O 1
ATOM 3691 N N . SER B 1 148 ? 10.188 -15.938 -11.008 1 98.12 148 SER B N 1
ATOM 3692 C CA . SER B 1 148 ? 9.227 -16.938 -10.539 1 98.12 148 SER B CA 1
ATOM 3693 C C . SER B 1 148 ? 8.445 -16.422 -9.336 1 98.12 148 SER B C 1
ATOM 3695 O O . SER B 1 148 ? 9 -15.75 -8.461 1 98.12 148 SER B O 1
ATOM 3697 N N . VAL B 1 149 ? 7.18 -16.734 -9.32 1 98.5 149 VAL B N 1
ATOM 3698 C CA . VAL B 1 149 ? 6.305 -16.25 -8.258 1 98.5 149 VAL B CA 1
ATOM 3699 C C . VAL B 1 149 ? 5.625 -17.422 -7.566 1 98.5 149 VAL B C 1
ATOM 3701 O O . VAL B 1 149 ? 5.121 -18.328 -8.227 1 98.5 149 VAL B O 1
ATOM 3704 N N . GLY B 1 150 ? 5.66 -17.438 -6.246 1 98.31 150 GLY B N 1
ATOM 3705 C CA . GLY B 1 150 ? 4.992 -18.453 -5.434 1 98.31 150 GLY B CA 1
ATOM 3706 C C . GLY B 1 150 ? 4.414 -17.891 -4.145 1 98.31 150 GLY B C 1
ATOM 3707 O O . GLY B 1 150 ? 4.797 -16.797 -3.709 1 98.31 150 GLY B O 1
ATOM 3708 N N . SER B 1 151 ? 3.479 -18.609 -3.576 1 98.62 151 SER B N 1
ATOM 3709 C CA . SER B 1 151 ? 2.859 -18.188 -2.324 1 98.62 151 SER B CA 1
ATOM 3710 C C . SER B 1 151 ? 2.434 -19.391 -1.487 1 98.62 151 SER B C 1
ATOM 3712 O O . SER B 1 151 ? 2.4 -20.516 -1.983 1 98.62 151 SER B O 1
ATOM 3714 N N . TYR B 1 152 ? 2.203 -19.172 -0.231 1 98.69 152 TYR B N 1
ATOM 3715 C CA . TYR B 1 152 ? 1.662 -20.188 0.67 1 98.69 152 TYR B CA 1
ATOM 3716 C C . TYR B 1 152 ? 0.906 -19.547 1.824 1 98.69 152 TYR B C 1
ATOM 3718 O O . TYR B 1 152 ? 1.013 -18.328 2.045 1 98.69 152 TYR B O 1
ATOM 3726 N N . VAL B 1 153 ? 0.099 -20.328 2.469 1 98.75 153 VAL B N 1
ATOM 3727 C CA . VAL B 1 153 ? -0.709 -19.844 3.584 1 98.75 153 VAL B CA 1
ATOM 3728 C C . VAL B 1 153 ? 0.088 -19.938 4.883 1 98.75 153 VAL B C 1
ATOM 3730 O O . VAL B 1 153 ? 0.547 -21.031 5.25 1 98.75 153 VAL B O 1
ATOM 3733 N N . THR B 1 154 ? 0.198 -18.828 5.566 1 98.81 154 THR B N 1
ATOM 3734 C CA . THR B 1 154 ? 1.01 -18.812 6.777 1 98.81 154 THR B CA 1
ATOM 3735 C C . THR B 1 154 ? 0.125 -18.828 8.023 1 98.81 154 THR B C 1
ATOM 3737 O O . THR B 1 154 ? 0.606 -19.078 9.125 1 98.81 154 THR B O 1
ATOM 3740 N N . ARG B 1 155 ? -1.154 -18.562 7.805 1 98.81 155 ARG B N 1
ATOM 3741 C CA . ARG B 1 155 ? -2.053 -18.516 8.953 1 98.81 155 ARG B CA 1
ATOM 3742 C C . ARG B 1 155 ? -3.486 -18.844 8.539 1 98.81 155 ARG B C 1
ATOM 3744 O O . ARG B 1 155 ? -3.939 -18.406 7.477 1 98.81 155 ARG B O 1
ATOM 3751 N N . ILE B 1 156 ? -4.164 -19.609 9.336 1 98.75 156 ILE B N 1
ATOM 3752 C CA . ILE B 1 156 ? -5.621 -19.719 9.344 1 98.75 156 ILE B CA 1
ATOM 3753 C C . ILE B 1 156 ? -6.133 -19.672 10.781 1 98.75 156 ILE B C 1
ATOM 3755 O O . ILE B 1 156 ? -5.895 -20.594 11.57 1 98.75 156 ILE B O 1
ATOM 3759 N N . GLY B 1 157 ? -6.82 -18.562 11.07 1 98.44 157 GLY B N 1
ATOM 3760 C CA . GLY B 1 157 ? -7.301 -18.375 12.43 1 98.44 157 GLY B CA 1
ATOM 3761 C C . GLY B 1 157 ? -6.191 -18.375 13.461 1 98.44 157 GLY B C 1
ATOM 3762 O O . GLY B 1 157 ? -5.266 -17.562 13.383 1 98.44 157 GLY B O 1
ATOM 3763 N N . SER B 1 158 ? -6.219 -19.297 14.328 1 98.31 158 SER B N 1
ATOM 3764 C CA . SER B 1 158 ? -5.25 -19.359 15.422 1 98.31 158 SER B CA 1
ATOM 3765 C C . SER B 1 158 ? -3.998 -20.125 15.008 1 98.31 158 SER B C 1
ATOM 3767 O O . SER B 1 158 ? -2.984 -20.094 15.711 1 98.31 158 SER B O 1
ATOM 3769 N N . VAL B 1 159 ? -4.062 -20.875 13.875 1 98.75 159 VAL B N 1
ATOM 3770 C CA . VAL B 1 159 ? -2.936 -21.688 13.422 1 98.75 159 VAL B CA 1
ATOM 3771 C C . VAL B 1 159 ? -1.955 -20.812 12.641 1 98.75 159 VAL B C 1
ATOM 3773 O O . VAL B 1 159 ? -2.301 -20.25 11.602 1 98.75 159 VAL B O 1
ATOM 3776 N N . VAL B 1 160 ? -0.757 -20.672 13.141 1 98.62 160 VAL B N 1
ATOM 3777 C CA . VAL B 1 160 ? 0.261 -19.828 12.531 1 98.62 160 VAL B CA 1
ATOM 3778 C C . VAL B 1 160 ? 1.501 -20.656 12.211 1 98.62 160 VAL B C 1
ATOM 3780 O O . VAL B 1 160 ? 2.014 -21.375 13.07 1 98.62 160 VAL B O 1
ATOM 3783 N N . ASP B 1 161 ? 1.923 -20.672 10.977 1 98.44 161 ASP B N 1
ATOM 3784 C CA . ASP B 1 161 ? 3.203 -21.234 10.57 1 98.44 161 ASP B CA 1
ATOM 3785 C C . ASP B 1 161 ? 4.328 -20.219 10.703 1 98.44 161 ASP B C 1
ATOM 3787 O O . ASP B 1 161 ? 4.457 -19.312 9.867 1 98.44 161 ASP B O 1
ATOM 3791 N N . THR B 1 162 ? 5.191 -20.312 11.633 1 95.94 162 THR B N 1
ATOM 3792 C CA . THR B 1 162 ? 6.238 -19.344 11.906 1 95.94 162 THR B CA 1
ATOM 3793 C C . THR B 1 162 ? 7.562 -19.766 11.281 1 95.94 162 THR B C 1
ATOM 3795 O O . THR B 1 162 ? 8.594 -19.125 11.492 1 95.94 162 THR B O 1
ATOM 3798 N N . ASN B 1 163 ? 7.523 -20.875 10.531 1 96.44 163 ASN B N 1
ATOM 3799 C CA . ASN B 1 163 ? 8.758 -21.375 9.922 1 96.44 163 ASN B CA 1
ATOM 3800 C C . ASN B 1 163 ? 9.172 -20.531 8.727 1 96.44 163 ASN B C 1
ATOM 3802 O O . ASN B 1 163 ? 8.352 -19.844 8.133 1 96.44 163 ASN B O 1
ATOM 3806 N N . THR B 1 164 ? 10.453 -20.516 8.484 1 94.38 164 THR B N 1
ATOM 3807 C CA . THR B 1 164 ? 11 -19.875 7.289 1 94.38 164 THR B CA 1
ATOM 3808 C C . THR B 1 164 ? 11.297 -20.922 6.215 1 94.38 164 THR B C 1
ATOM 3810 O O . THR B 1 164 ? 11.797 -22.016 6.516 1 94.38 164 THR B O 1
ATOM 3813 N N . TYR B 1 165 ? 10.922 -20.625 5.047 1 97 165 TYR B N 1
ATOM 3814 C CA . TYR B 1 165 ? 11.125 -21.562 3.951 1 97 165 TYR B CA 1
ATOM 3815 C C . TYR B 1 165 ? 11.922 -20.922 2.822 1 97 165 TYR B C 1
ATOM 3817 O O . TYR B 1 165 ? 11.883 -19.703 2.643 1 97 165 TYR B O 1
ATOM 3825 N N . ASP B 1 166 ? 12.633 -21.766 2.092 1 96.56 166 ASP B N 1
ATOM 3826 C CA . ASP B 1 166 ? 13.25 -21.328 0.841 1 96.56 166 ASP B CA 1
ATOM 3827 C C . ASP B 1 166 ? 12.195 -21.047 -0.224 1 96.56 166 ASP B C 1
ATOM 3829 O O . ASP B 1 166 ? 11.312 -21.875 -0.463 1 96.56 166 ASP B O 1
ATOM 3833 N N . PRO B 1 167 ? 12.328 -19.891 -0.848 1 95.88 167 PRO B N 1
ATOM 3834 C CA . PRO B 1 167 ? 11.352 -19.562 -1.896 1 95.88 167 PRO B CA 1
ATOM 3835 C C . PRO B 1 167 ? 11.219 -20.688 -2.932 1 95.88 167 PRO B C 1
ATOM 3837 O O . PRO B 1 167 ? 10.125 -20.922 -3.457 1 95.88 167 PRO B O 1
ATOM 3840 N N . ALA B 1 168 ? 12.258 -21.359 -3.217 1 94.69 168 ALA B N 1
ATOM 3841 C CA . ALA B 1 168 ? 12.219 -22.453 -4.184 1 94.69 168 ALA B CA 1
ATOM 3842 C C . ALA B 1 168 ? 11.297 -23.578 -3.709 1 94.69 168 ALA B C 1
ATOM 3844 O O . ALA B 1 168 ? 10.617 -24.219 -4.516 1 94.69 168 ALA B O 1
ATOM 3845 N N . ASP B 1 169 ? 11.25 -23.797 -2.408 1 96.62 169 ASP B N 1
ATOM 3846 C CA . ASP B 1 169 ? 10.367 -24.812 -1.844 1 96.62 169 ASP B CA 1
ATOM 3847 C C . ASP B 1 169 ? 8.906 -24.391 -1.953 1 96.62 169 ASP B C 1
ATOM 3849 O O . ASP B 1 169 ? 8.023 -25.234 -2.164 1 96.62 169 ASP B O 1
ATOM 3853 N N . VAL B 1 170 ? 8.711 -23.094 -1.804 1 96.19 170 VAL B N 1
ATOM 3854 C CA . VAL B 1 170 ? 7.355 -22.562 -1.852 1 96.19 170 VAL B CA 1
ATOM 3855 C C . VAL B 1 170 ? 6.762 -22.781 -3.24 1 96.19 170 VAL B C 1
ATOM 3857 O O . VAL B 1 170 ? 5.582 -23.125 -3.371 1 96.19 170 VAL B O 1
ATOM 3860 N N . LEU B 1 171 ? 7.566 -22.734 -4.227 1 93.44 171 LEU B N 1
ATOM 3861 C CA . LEU B 1 171 ? 7.141 -22.859 -5.617 1 93.44 171 LEU B CA 1
ATOM 3862 C C . LEU B 1 171 ? 6.637 -24.266 -5.906 1 93.44 171 LEU B C 1
ATOM 3864 O O . LEU B 1 171 ? 5.898 -24.484 -6.871 1 93.44 171 LEU B O 1
ATOM 3868 N N . THR B 1 172 ? 6.988 -25.203 -5.078 1 93.31 172 THR B N 1
ATOM 3869 C CA . THR B 1 172 ? 6.637 -26.594 -5.348 1 93.31 172 THR B CA 1
ATOM 3870 C C . THR B 1 172 ? 5.715 -27.141 -4.262 1 93.31 172 THR B C 1
ATOM 3872 O O . THR B 1 172 ? 4.582 -27.531 -4.547 1 93.31 172 THR B O 1
ATOM 3875 N N . ARG B 1 173 ? 6.055 -27 -2.965 1 94.88 173 ARG B N 1
ATOM 3876 C CA . ARG B 1 173 ? 5.371 -27.656 -1.858 1 94.88 173 ARG B CA 1
ATOM 3877 C C . ARG B 1 173 ? 3.965 -27.094 -1.67 1 94.88 173 ARG B C 1
ATOM 3879 O O . ARG B 1 173 ? 3.012 -27.844 -1.469 1 94.88 173 ARG B O 1
ATOM 3886 N N . SER B 1 174 ? 3.857 -25.812 -1.725 1 94.69 174 SER B N 1
ATOM 3887 C CA . SER B 1 174 ? 2.553 -25.203 -1.473 1 94.69 174 SER B CA 1
ATOM 3888 C C . SER B 1 174 ? 1.568 -25.531 -2.592 1 94.69 174 SER B C 1
ATOM 3890 O O . SER B 1 174 ? 0.357 -25.562 -2.367 1 94.69 174 SER B O 1
ATOM 3892 N N . ARG B 1 175 ? 2.045 -25.828 -3.781 1 94.19 175 ARG B N 1
ATOM 3893 C CA . ARG B 1 175 ? 1.191 -26.031 -4.945 1 94.19 175 ARG B CA 1
ATOM 3894 C C . ARG B 1 175 ? 0.603 -27.438 -4.938 1 94.19 175 ARG B C 1
ATOM 3896 O O . ARG B 1 175 ? -0.395 -27.703 -5.613 1 94.19 175 ARG B O 1
ATOM 3903 N N . THR B 1 176 ? 1.17 -28.281 -4.207 1 93.94 176 THR B N 1
ATOM 3904 C CA . THR B 1 176 ? 0.663 -29.656 -4.145 1 93.94 176 THR B CA 1
ATOM 3905 C C . THR B 1 176 ? -0.159 -29.859 -2.875 1 93.94 176 THR B C 1
ATOM 3907 O O . THR B 1 176 ? -0.72 -30.938 -2.666 1 93.94 176 THR B O 1
ATOM 3910 N N . ASN B 1 177 ? -0.178 -28.906 -2.012 1 94.81 177 ASN B N 1
ATOM 3911 C CA . ASN B 1 177 ? -0.953 -28.984 -0.779 1 94.81 177 ASN B CA 1
ATOM 3912 C C . ASN B 1 177 ? -2.346 -28.391 -0.951 1 94.81 177 ASN B C 1
ATOM 3914 O O . ASN B 1 177 ? -2.484 -27.25 -1.412 1 94.81 177 ASN B O 1
ATOM 3918 N N . PRO B 1 178 ? -3.352 -29.047 -0.531 1 93.19 178 PRO B N 1
ATOM 3919 C CA . PRO B 1 178 ? -4.719 -28.594 -0.789 1 93.19 178 PRO B CA 1
ATOM 3920 C C . PRO B 1 178 ? -5.02 -27.234 -0.16 1 93.19 178 PRO B C 1
ATOM 3922 O O . PRO B 1 178 ? -5.875 -26.484 -0.658 1 93.19 178 PRO B O 1
ATOM 3925 N N . LEU B 1 179 ? -4.344 -26.906 0.944 1 97.06 179 LEU B N 1
ATOM 3926 C CA . LEU B 1 179 ? -4.609 -25.641 1.607 1 97.06 179 LEU B CA 1
ATOM 3927 C C . LEU B 1 179 ? -3.457 -24.656 1.395 1 97.06 179 LEU B C 1
ATOM 3929 O O . LEU B 1 179 ? -3.355 -23.656 2.096 1 97.06 179 LEU B O 1
ATOM 3933 N N . ARG B 1 180 ? -2.568 -25.062 0.481 1 97.75 180 ARG B N 1
ATOM 3934 C CA . ARG B 1 180 ? -1.412 -24.234 0.151 1 97.75 180 ARG B CA 1
ATOM 3935 C C . ARG B 1 180 ? -0.503 -24.062 1.363 1 97.75 180 ARG B C 1
ATOM 3937 O O . ARG B 1 180 ? 0.076 -22.984 1.56 1 97.75 180 ARG B O 1
ATOM 3944 N N . ALA B 1 181 ? -0.514 -25.016 2.27 1 98.25 181 ALA B N 1
ATOM 3945 C CA . ALA B 1 181 ? 0.414 -25.047 3.396 1 98.25 181 ALA B CA 1
ATOM 3946 C C . ALA B 1 181 ? 1.752 -25.656 2.992 1 98.25 181 ALA B C 1
ATOM 3948 O O . ALA B 1 181 ? 1.871 -26.25 1.916 1 98.25 181 ALA B O 1
ATOM 3949 N N . MET B 1 182 ? 2.742 -25.531 3.855 1 98.19 182 MET B N 1
ATOM 3950 C CA . MET B 1 182 ? 4.09 -25.969 3.494 1 98.19 182 MET B CA 1
ATOM 3951 C C . MET B 1 182 ? 4.363 -27.375 4.016 1 98.19 182 MET B C 1
ATOM 3953 O O . MET B 1 182 ? 5.375 -27.984 3.664 1 98.19 182 MET B O 1
ATOM 3957 N N . SER B 1 183 ? 3.492 -27.875 4.875 1 96.81 183 SER B N 1
ATOM 3958 C CA . SER B 1 183 ? 3.625 -29.234 5.383 1 96.81 183 SER B CA 1
ATOM 3959 C C . SER B 1 183 ? 2.262 -29.844 5.711 1 96.81 183 SER B C 1
ATOM 3961 O O . SER B 1 183 ? 1.297 -29.109 5.945 1 96.81 183 SER B O 1
ATOM 3963 N N . SER B 1 184 ? 2.24 -31.125 5.707 1 96.44 184 SER B N 1
ATOM 3964 C CA . SER B 1 184 ? 1.002 -31.828 6.031 1 96.44 184 SER B CA 1
ATOM 3965 C C . SER B 1 184 ? 0.583 -31.562 7.477 1 96.44 184 SER B C 1
ATOM 3967 O O . SER B 1 184 ? -0.61 -31.5 7.777 1 96.44 184 SER B O 1
ATOM 3969 N N . GLY B 1 185 ? 1.602 -31.438 8.312 1 97.56 185 GLY B N 1
ATOM 3970 C CA . GLY B 1 185 ? 1.295 -31.156 9.703 1 97.56 185 GLY B CA 1
ATOM 3971 C C . GLY B 1 185 ? 0.572 -29.828 9.891 1 97.56 185 GLY B C 1
ATOM 3972 O O . GLY B 1 185 ? -0.417 -29.766 10.625 1 97.56 185 GLY B O 1
ATOM 3973 N N . ILE B 1 186 ? 1.069 -28.828 9.273 1 97.75 186 ILE B N 1
ATOM 3974 C CA . ILE B 1 186 ? 0.438 -27.516 9.352 1 97.75 186 ILE B CA 1
ATOM 3975 C C . ILE B 1 186 ? -0.925 -27.547 8.664 1 97.75 186 ILE B C 1
ATOM 3977 O O . ILE B 1 186 ? -1.898 -26.984 9.164 1 97.75 186 ILE B O 1
ATOM 3981 N N . GLU B 1 187 ? -0.982 -28.234 7.57 1 97.62 187 GLU B N 1
ATOM 3982 C CA . GLU B 1 187 ? -2.234 -28.359 6.832 1 97.62 187 GLU B CA 1
ATOM 3983 C C . GLU B 1 187 ? -3.328 -28.969 7.699 1 97.62 187 GLU B C 1
ATOM 3985 O O . GLU B 1 187 ? -4.465 -28.5 7.699 1 97.62 187 GLU B O 1
ATOM 3990 N N . ASP B 1 188 ? -2.986 -30.016 8.398 1 98.06 188 ASP B N 1
ATOM 3991 C CA . ASP B 1 188 ? -3.963 -30.703 9.242 1 98.06 188 ASP B CA 1
ATOM 3992 C C . ASP B 1 188 ? -4.547 -29.75 10.289 1 98.06 188 ASP B C 1
ATOM 3994 O O . ASP B 1 188 ? -5.754 -29.766 10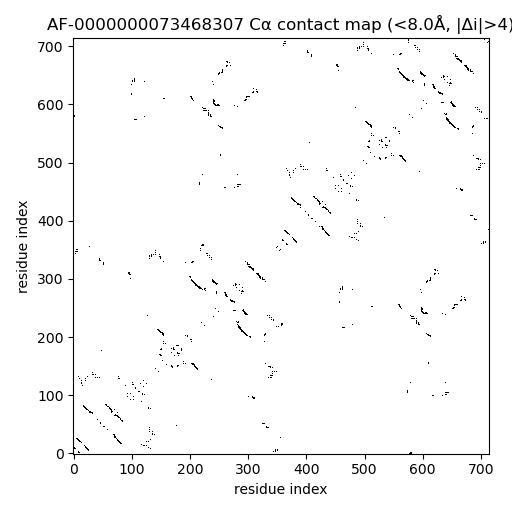.531 1 98.06 188 ASP B O 1
ATOM 3998 N N . ARG B 1 189 ? -3.703 -29 10.867 1 98.44 189 ARG B N 1
ATOM 3999 C CA . ARG B 1 189 ? -4.148 -28.047 11.883 1 98.44 189 ARG B CA 1
ATOM 4000 C C . ARG B 1 189 ? -5.012 -26.953 11.273 1 98.44 189 ARG B C 1
ATOM 4002 O O . ARG B 1 189 ? -6.023 -26.547 11.852 1 98.44 189 ARG B O 1
ATOM 4009 N N . MET B 1 190 ? -4.602 -26.453 10.141 1 98.38 190 MET B N 1
ATOM 4010 C CA . MET B 1 190 ? -5.383 -25.438 9.438 1 98.38 190 MET B CA 1
ATOM 4011 C C . MET B 1 190 ? -6.746 -25.984 9.031 1 98.38 190 MET B C 1
ATOM 4013 O O . MET B 1 190 ? -7.762 -25.297 9.172 1 98.38 190 MET B O 1
ATOM 4017 N N . ARG B 1 191 ? -6.727 -27.203 8.523 1 97.81 191 ARG B N 1
ATOM 4018 C CA . ARG B 1 191 ? -7.965 -27.859 8.125 1 97.81 191 ARG B CA 1
ATOM 4019 C C . ARG B 1 191 ? -8.922 -27.984 9.305 1 97.81 191 ARG B C 1
ATOM 4021 O O . ARG B 1 191 ? -10.117 -27.719 9.172 1 97.81 191 ARG B O 1
ATOM 4028 N N . ALA B 1 192 ? -8.406 -28.391 10.422 1 98.06 192 ALA B N 1
ATOM 4029 C CA . ALA B 1 192 ? -9.219 -28.516 11.625 1 98.06 192 ALA B CA 1
ATOM 4030 C C . ALA B 1 192 ? -9.844 -27.188 12.008 1 98.06 192 ALA B C 1
ATOM 4032 O O . ALA B 1 192 ? -11.016 -27.125 12.398 1 98.06 192 ALA B O 1
ATOM 4033 N N . GLU B 1 193 ? -9.016 -26.125 11.898 1 98 193 GLU B N 1
ATOM 4034 C CA . GLU B 1 193 ? -9.492 -24.781 12.203 1 98 193 GLU B CA 1
ATOM 4035 C C . GLU B 1 193 ? -10.664 -24.406 11.297 1 98 193 GLU B C 1
ATOM 4037 O O . GLU B 1 193 ? -11.656 -23.844 11.758 1 98 193 GLU B O 1
ATOM 4042 N N . ILE B 1 194 ? -10.578 -24.672 10.039 1 97.94 194 ILE B N 1
ATOM 4043 C CA . ILE B 1 194 ? -11.602 -24.328 9.055 1 97.94 194 ILE B CA 1
ATOM 4044 C C . ILE B 1 194 ? -12.859 -25.156 9.32 1 97.94 194 ILE B C 1
ATOM 4046 O O . ILE B 1 194 ? -13.977 -24.625 9.273 1 97.94 194 ILE B O 1
ATOM 4050 N N . LEU B 1 195 ? -12.711 -26.406 9.594 1 97 195 LEU B N 1
ATOM 4051 C CA . LEU B 1 195 ? -13.852 -27.297 9.797 1 97 195 LEU B CA 1
ATOM 4052 C C . LEU B 1 195 ? -14.617 -26.922 11.062 1 97 195 LEU B C 1
ATOM 4054 O O . LEU B 1 195 ? -15.844 -27.031 11.102 1 97 195 LEU B O 1
ATOM 4058 N N . VAL B 1 196 ? -13.891 -26.516 12.094 1 97.5 196 VAL B N 1
ATOM 4059 C CA . VAL B 1 196 ? -14.555 -26.031 13.305 1 97.5 196 VAL B CA 1
ATOM 4060 C C . VAL B 1 196 ? -15.406 -24.812 12.984 1 97.5 196 VAL B C 1
ATOM 4062 O O . VAL B 1 196 ? -16.562 -24.719 13.406 1 97.5 196 VAL B O 1
ATOM 4065 N N . ALA B 1 197 ? -14.836 -23.859 12.266 1 97 197 ALA B N 1
ATOM 4066 C CA . ALA B 1 197 ? -15.594 -22.672 11.859 1 97 197 ALA B CA 1
ATOM 4067 C C . ALA B 1 197 ? -16.828 -23.062 11.047 1 97 197 ALA B C 1
ATOM 4069 O O . ALA B 1 197 ? -17.922 -22.547 11.289 1 97 197 ALA B O 1
ATOM 4070 N N . LYS B 1 198 ? -16.609 -23.969 10.133 1 95.38 198 LYS B N 1
ATOM 4071 C CA . LYS B 1 198 ? -17.688 -24.438 9.273 1 95.38 198 LYS B CA 1
ATOM 4072 C C . LYS B 1 198 ? -18.797 -25.078 10.102 1 95.38 198 LYS B C 1
ATOM 4074 O O . LYS B 1 198 ? -19.984 -24.797 9.898 1 95.38 198 LYS B O 1
ATOM 4079 N N . SER B 1 199 ? -18.469 -25.922 10.992 1 95.44 199 SER B N 1
ATOM 4080 C CA . SER B 1 199 ? -19.438 -26.625 11.82 1 95.44 199 SER B CA 1
ATOM 4081 C C . SER B 1 199 ? -20.219 -25.656 12.695 1 95.44 199 SER B C 1
ATOM 4083 O O . SER B 1 199 ? -21.391 -25.891 13.008 1 95.44 199 SER B O 1
ATOM 4085 N N . ASP B 1 200 ? -19.594 -24.578 13.016 1 95.88 200 ASP B N 1
ATOM 4086 C CA . ASP B 1 200 ? -20.234 -23.578 13.852 1 95.88 200 ASP B CA 1
ATOM 4087 C C . ASP B 1 200 ? -21.078 -22.609 13.016 1 95.88 200 ASP B C 1
ATOM 4089 O O . ASP B 1 200 ? -21.625 -21.641 13.531 1 95.88 200 ASP B O 1
ATOM 4093 N N . GLY B 1 201 ? -21.094 -22.891 11.719 1 95.88 201 GLY B N 1
ATOM 4094 C CA . GLY B 1 201 ? -21.797 -21.969 10.836 1 95.88 201 GLY B CA 1
ATOM 4095 C C . GLY B 1 201 ? -21.109 -20.625 10.695 1 95.88 201 GLY B C 1
ATOM 4096 O O . GLY B 1 201 ? -21.766 -19.594 10.562 1 95.88 201 GLY B O 1
ATOM 4097 N N . ASP B 1 202 ? -19.844 -20.656 10.867 1 97.44 202 ASP B N 1
ATOM 4098 C CA . ASP B 1 202 ? -19 -19.453 10.883 1 97.44 202 ASP B CA 1
ATOM 4099 C C . ASP B 1 202 ? -17.906 -19.547 9.828 1 97.44 202 ASP B C 1
ATOM 4101 O O . ASP B 1 202 ? -18 -20.328 8.891 1 97.44 202 ASP B O 1
ATOM 4105 N N . SER B 1 203 ? -16.984 -18.625 9.82 1 98 203 SER B N 1
ATOM 4106 C CA . SER B 1 203 ? -15.844 -18.594 8.906 1 98 203 SER B CA 1
ATOM 4107 C C . SER B 1 203 ? -14.578 -18.109 9.609 1 98 203 SER B C 1
ATOM 4109 O O . SER B 1 203 ? -14.625 -17.719 10.773 1 98 203 SER B O 1
ATOM 4111 N N . VAL B 1 204 ? -13.5 -18.203 8.938 1 98.62 204 VAL B N 1
ATOM 4112 C CA . VAL B 1 204 ? -12.219 -17.844 9.531 1 98.62 204 VAL B CA 1
ATOM 4113 C C . VAL B 1 204 ? -11.336 -17.172 8.484 1 98.62 204 VAL B C 1
ATOM 4115 O O . VAL B 1 204 ? -11.5 -17.391 7.285 1 98.62 204 VAL B O 1
ATOM 4118 N N . GLY B 1 205 ? -10.469 -16.234 8.953 1 98.69 205 GLY B N 1
ATOM 4119 C CA . GLY B 1 205 ? -9.539 -15.531 8.078 1 98.69 205 GLY B CA 1
ATOM 4120 C C . GLY B 1 205 ? -8.195 -16.219 7.957 1 98.69 205 GLY B C 1
ATOM 4121 O O . GLY B 1 205 ? -8.023 -17.344 8.43 1 98.69 205 GLY B O 1
ATOM 4122 N N . GLY B 1 206 ? -7.285 -15.523 7.223 1 98.88 206 GLY B N 1
ATOM 4123 C CA . GLY B 1 206 ? -5.961 -16.094 7.047 1 98.88 206 GLY B CA 1
ATOM 4124 C C . GLY B 1 206 ? -4.961 -15.125 6.465 1 98.88 206 GLY B C 1
ATOM 4125 O O . GLY B 1 206 ? -5.305 -13.977 6.156 1 98.88 206 GLY B O 1
ATOM 4126 N N . ILE B 1 207 ? -3.689 -15.57 6.441 1 98.94 207 ILE B N 1
ATOM 4127 C CA . ILE B 1 207 ? -2.613 -14.773 5.863 1 98.94 207 ILE B CA 1
ATOM 4128 C C . ILE B 1 207 ? -1.895 -15.586 4.785 1 98.94 207 ILE B C 1
ATOM 4130 O O . ILE B 1 207 ? -1.631 -16.781 4.965 1 98.94 207 ILE B O 1
ATOM 4134 N N . VAL B 1 208 ? -1.682 -14.984 3.654 1 98.94 208 VAL B N 1
ATOM 4135 C CA . VAL B 1 208 ? -0.901 -15.539 2.551 1 98.94 208 VAL B CA 1
ATOM 4136 C C . VAL B 1 208 ? 0.429 -14.797 2.438 1 98.94 208 VAL B C 1
ATOM 4138 O O . VAL B 1 208 ? 0.469 -13.57 2.516 1 98.94 208 VAL B O 1
ATOM 4141 N N . ARG B 1 209 ? 1.468 -15.492 2.375 1 98.81 209 ARG B N 1
ATOM 4142 C CA . ARG B 1 209 ? 2.77 -14.914 2.062 1 98.81 209 ARG B CA 1
ATOM 4143 C C . ARG B 1 209 ? 3.18 -15.227 0.627 1 98.81 209 ARG B C 1
ATOM 4145 O O . ARG B 1 209 ? 3.037 -16.359 0.169 1 98.81 209 ARG B O 1
ATOM 4152 N N . CYS B 1 210 ? 3.648 -14.266 -0.099 1 98.88 210 CYS B N 1
ATOM 4153 C CA . CYS B 1 210 ? 3.992 -14.391 -1.512 1 98.88 210 CYS B CA 1
ATOM 4154 C C . CYS B 1 210 ? 5.43 -13.953 -1.764 1 98.88 210 CYS B C 1
ATOM 4156 O O . CYS B 1 210 ? 5.906 -12.992 -1.161 1 98.88 210 CYS B O 1
ATOM 4158 N N . PHE B 1 211 ? 6.113 -14.711 -2.654 1 98.62 211 PHE B N 1
ATOM 4159 C CA . PHE B 1 211 ? 7.496 -14.438 -3.027 1 98.62 211 PHE B CA 1
ATOM 4160 C C . PHE B 1 211 ? 7.633 -14.32 -4.539 1 98.62 211 PHE B C 1
ATOM 4162 O O . PHE B 1 211 ? 6.918 -14.992 -5.289 1 98.62 211 PHE B O 1
ATOM 4169 N N . ALA B 1 212 ? 8.5 -13.469 -4.984 1 98.75 212 ALA B N 1
ATOM 4170 C CA . ALA B 1 212 ? 8.984 -13.461 -6.363 1 98.75 212 ALA B CA 1
ATOM 4171 C C . ALA B 1 212 ? 10.516 -13.445 -6.406 1 98.75 212 ALA B C 1
ATOM 4173 O O . ALA B 1 212 ? 11.148 -12.609 -5.77 1 98.75 212 ALA B O 1
ATOM 4174 N N . THR B 1 213 ? 11.07 -14.383 -7.113 1 98.19 213 THR B N 1
ATOM 4175 C CA . THR B 1 213 ? 12.516 -14.492 -7.246 1 98.19 213 THR B CA 1
ATOM 4176 C C . THR B 1 213 ? 12.961 -14.055 -8.641 1 98.19 213 THR B C 1
ATOM 4178 O O . THR B 1 213 ? 12.156 -14.008 -9.57 1 98.19 213 THR B O 1
ATOM 4181 N N . GLY B 1 214 ? 14.227 -13.688 -8.711 1 97.44 214 GLY B N 1
ATOM 4182 C CA . GLY B 1 214 ? 14.828 -13.414 -10.008 1 97.44 214 GLY B CA 1
ATOM 4183 C C . GLY B 1 214 ? 14.586 -12 -10.492 1 97.44 214 GLY B C 1
ATOM 4184 O O . GLY B 1 214 ? 14.883 -11.672 -11.648 1 97.44 214 GLY B O 1
ATOM 4185 N N . LEU B 1 215 ? 14.07 -11.141 -9.664 1 97.94 215 LEU B N 1
ATOM 4186 C CA . LEU B 1 215 ? 13.844 -9.758 -10.078 1 97.94 215 LEU B CA 1
ATOM 4187 C C . LEU B 1 215 ? 15.164 -9.039 -10.305 1 97.94 215 LEU B C 1
ATOM 4189 O O . LEU B 1 215 ? 16.062 -9.094 -9.469 1 97.94 215 LEU B O 1
ATOM 4193 N N . PRO B 1 216 ? 15.266 -8.422 -11.461 1 97.25 216 PRO B N 1
ATOM 4194 C CA . PRO B 1 216 ? 16.406 -7.504 -11.57 1 97.25 216 PRO B CA 1
ATOM 4195 C C . PRO B 1 216 ? 16.297 -6.316 -10.609 1 97.25 216 PRO B C 1
ATOM 4197 O O . PRO B 1 216 ? 15.195 -5.938 -10.211 1 97.25 216 PRO B O 1
ATOM 4200 N N . ALA B 1 217 ? 17.422 -5.773 -10.227 1 97.06 217 ALA B N 1
ATOM 4201 C CA . ALA B 1 217 ? 17.375 -4.535 -9.453 1 97.06 217 ALA B CA 1
ATOM 4202 C C . ALA B 1 217 ? 16.859 -3.377 -10.297 1 97.06 217 ALA B C 1
ATOM 4204 O O . ALA B 1 217 ? 17.219 -3.24 -11.469 1 97.06 217 ALA B O 1
ATOM 4205 N N . GLY B 1 218 ? 15.945 -2.662 -9.758 1 97 218 GLY B N 1
ATOM 4206 C CA . GLY B 1 218 ? 15.5 -1.453 -10.43 1 97 218 GLY B CA 1
ATOM 4207 C C . GLY B 1 218 ? 14.125 -1.586 -11.055 1 97 218 GLY B C 1
ATOM 4208 O O . GLY B 1 218 ? 13.594 -0.627 -11.617 1 97 218 GLY B O 1
ATOM 4209 N N . LEU B 1 219 ? 13.531 -2.811 -10.945 1 97.88 219 LEU B N 1
ATOM 4210 C CA . LEU B 1 219 ? 12.164 -2.971 -11.438 1 97.88 219 LEU B CA 1
ATOM 4211 C C . LEU B 1 219 ? 11.18 -2.186 -10.578 1 97.88 219 LEU B C 1
ATOM 4213 O O . LEU B 1 219 ? 11.172 -2.33 -9.352 1 97.88 219 LEU B O 1
ATOM 4217 N N . GLY B 1 220 ? 10.266 -1.388 -11.133 1 96.81 220 GLY B N 1
ATOM 4218 C CA . GLY B 1 220 ? 9.406 -0.428 -10.461 1 96.81 220 GLY B CA 1
ATOM 4219 C C . GLY B 1 220 ? 9.703 1.01 -10.844 1 96.81 220 GLY B C 1
ATOM 4220 O O . GLY B 1 220 ? 10.492 1.266 -11.758 1 96.81 220 GLY B O 1
ATOM 4221 N N . GLU B 1 221 ? 9.031 1.864 -10.227 1 94.88 221 GLU B N 1
ATOM 4222 C CA . GLU B 1 221 ? 9.188 3.293 -10.484 1 94.88 221 GLU B CA 1
ATOM 4223 C C . GLU B 1 221 ? 9.242 4.082 -9.18 1 94.88 221 GLU B C 1
ATOM 4225 O O . GLU B 1 221 ? 8.664 3.67 -8.172 1 94.88 221 GLU B O 1
ATOM 4230 N N . PRO B 1 222 ? 9.914 5.242 -9.25 1 89.88 222 PRO B N 1
ATOM 4231 C CA . PRO B 1 222 ? 9.82 6.133 -8.086 1 89.88 222 PRO B CA 1
ATOM 4232 C C . PRO B 1 222 ? 8.453 6.812 -7.98 1 89.88 222 PRO B C 1
ATOM 4234 O O . PRO B 1 222 ? 7.695 6.836 -8.945 1 89.88 222 PRO B O 1
ATOM 4237 N N . PHE B 1 223 ? 8.062 7.266 -6.848 1 89.06 223 PHE B N 1
ATOM 4238 C CA . PHE B 1 223 ? 6.957 8.125 -6.434 1 89.06 223 PHE B CA 1
ATOM 4239 C C . PHE B 1 223 ? 5.625 7.395 -6.566 1 89.06 223 PHE B C 1
ATOM 4241 O O . PHE B 1 223 ? 5.281 6.562 -5.723 1 89.06 223 PHE B O 1
ATOM 4248 N N . PHE B 1 224 ? 5.047 7.379 -7.801 1 94.31 224 PHE B N 1
ATOM 4249 C CA . PHE B 1 224 ? 3.641 6.996 -7.719 1 94.31 224 PHE B CA 1
ATOM 4250 C C . PHE B 1 224 ? 3.418 5.621 -8.336 1 94.31 224 PHE B C 1
ATOM 4252 O O . PHE B 1 224 ? 2.371 5.004 -8.125 1 94.31 224 PHE B O 1
ATOM 4259 N N . ASP B 1 225 ? 4.27 4.98 -9.094 1 95.88 225 ASP B N 1
ATOM 4260 C CA . ASP B 1 225 ? 4.141 3.633 -9.641 1 95.88 225 ASP B CA 1
ATOM 4261 C C . ASP B 1 225 ? 5.188 2.695 -9.047 1 95.88 225 ASP B C 1
ATOM 4263 O O . ASP B 1 225 ? 5.863 1.97 -9.773 1 95.88 225 ASP B O 1
ATOM 4267 N N . THR B 1 226 ? 5.336 2.885 -7.703 1 98 226 THR B N 1
ATOM 4268 C CA . THR B 1 226 ? 6.281 2.035 -6.992 1 98 226 THR B CA 1
ATOM 4269 C C . THR B 1 226 ? 5.891 0.566 -7.113 1 98 226 THR B C 1
ATOM 4271 O O . THR B 1 226 ? 4.715 0.245 -7.289 1 98 226 THR B O 1
ATOM 4274 N N . LEU B 1 227 ? 6.855 -0.281 -7.102 1 98.62 227 LEU B N 1
ATOM 4275 C CA . LEU B 1 227 ? 6.621 -1.72 -7.148 1 98.62 227 LEU B CA 1
ATOM 4276 C C . LEU B 1 227 ? 5.645 -2.146 -6.059 1 98.62 227 LEU B C 1
ATOM 4278 O O . LEU B 1 227 ? 4.668 -2.852 -6.332 1 98.62 227 LEU B O 1
ATOM 4282 N N . ASP B 1 228 ? 5.883 -1.723 -4.793 1 98.75 228 ASP B N 1
ATOM 4283 C CA . ASP B 1 228 ? 5.027 -2.098 -3.674 1 98.75 228 ASP B CA 1
ATOM 4284 C C . ASP B 1 228 ? 3.654 -1.437 -3.787 1 98.75 228 ASP B C 1
ATOM 4286 O O . ASP B 1 228 ? 2.631 -2.062 -3.496 1 98.75 228 ASP B O 1
ATOM 4290 N N . GLY B 1 229 ? 3.57 -0.214 -4.277 1 98.56 229 GLY B N 1
ATOM 4291 C CA . GLY B 1 229 ? 2.293 0.451 -4.477 1 98.56 229 GLY B CA 1
ATOM 4292 C C . GLY B 1 229 ? 1.439 -0.203 -5.547 1 98.56 229 GLY B C 1
ATOM 4293 O O . GLY B 1 229 ? 0.239 -0.403 -5.355 1 98.56 229 GLY B O 1
ATOM 4294 N N . GLU B 1 230 ? 2.072 -0.538 -6.645 1 98.62 230 GLU B N 1
ATOM 4295 C CA . GLU B 1 230 ? 1.35 -1.167 -7.746 1 98.62 230 GLU B CA 1
ATOM 4296 C C . GLU B 1 230 ? 0.854 -2.559 -7.359 1 98.62 230 GLU B C 1
ATOM 4298 O O . GLU B 1 230 ? -0.267 -2.939 -7.699 1 98.62 230 GLU B O 1
ATOM 4303 N N . ILE B 1 231 ? 1.683 -3.287 -6.676 1 98.88 231 ILE B N 1
ATOM 4304 C CA . ILE B 1 231 ? 1.263 -4.605 -6.211 1 98.88 231 ILE B CA 1
ATOM 4305 C C . ILE B 1 231 ? 0.11 -4.461 -5.219 1 98.88 231 ILE B C 1
ATOM 4307 O O . ILE B 1 231 ? -0.865 -5.211 -5.277 1 98.88 231 ILE B O 1
ATOM 4311 N N . SER B 1 232 ? 0.21 -3.512 -4.34 1 98.81 232 SER B N 1
ATOM 4312 C CA . SER B 1 232 ? -0.828 -3.32 -3.33 1 98.81 232 SER B CA 1
ATOM 4313 C C . SER B 1 232 ? -2.17 -2.986 -3.975 1 98.81 232 SER B C 1
ATOM 4315 O O . SER B 1 232 ? -3.203 -3.533 -3.586 1 98.81 232 SER B O 1
ATOM 4317 N N . LYS B 1 233 ? -2.131 -2.059 -4.934 1 98.56 233 LYS B N 1
ATOM 4318 C CA . LYS B 1 233 ? -3.355 -1.728 -5.656 1 98.56 233 LYS B CA 1
ATOM 4319 C C . LYS B 1 233 ? -3.977 -2.973 -6.281 1 98.56 233 LYS B C 1
ATOM 4321 O O . LYS B 1 233 ? -5.188 -3.184 -6.188 1 98.56 233 LYS B O 1
ATOM 4326 N N . ALA B 1 234 ? -3.174 -3.795 -6.891 1 98.62 234 ALA B N 1
ATOM 4327 C CA . ALA B 1 234 ? -3.645 -5.008 -7.555 1 98.62 234 ALA B CA 1
ATOM 4328 C C . ALA B 1 234 ? -4.176 -6.016 -6.539 1 98.62 234 ALA B C 1
ATOM 4330 O O . ALA B 1 234 ? -5.207 -6.652 -6.77 1 98.62 234 ALA B O 1
ATOM 4331 N N . VAL B 1 235 ? -3.512 -6.141 -5.438 1 98.69 235 VAL B N 1
ATOM 4332 C CA . VAL B 1 235 ? -3.83 -7.152 -4.438 1 98.69 235 VAL B CA 1
ATOM 4333 C C . VAL B 1 235 ? -5.109 -6.766 -3.697 1 98.69 235 VAL B C 1
ATOM 4335 O O . VAL B 1 235 ? -5.926 -7.629 -3.361 1 98.69 235 VAL B O 1
ATOM 4338 N N . PHE B 1 236 ? -5.316 -5.492 -3.459 1 98.44 236 PHE B N 1
ATOM 4339 C CA . PHE B 1 236 ? -6.516 -5.047 -2.754 1 98.44 236 PHE B CA 1
ATOM 4340 C C . PHE B 1 236 ? -7.746 -5.188 -3.639 1 98.44 236 PHE B C 1
ATOM 4342 O O . PHE B 1 236 ? -8.875 -5.027 -3.168 1 98.44 236 PHE B O 1
ATOM 4349 N N . ALA B 1 237 ? -7.551 -5.512 -4.891 1 97.19 237 ALA B N 1
ATOM 4350 C CA . ALA B 1 237 ? -8.664 -5.832 -5.777 1 97.19 237 ALA B CA 1
ATOM 4351 C C . ALA B 1 237 ? -9.227 -7.219 -5.473 1 97.19 237 ALA B C 1
ATOM 4353 O O . ALA B 1 237 ? -10.344 -7.547 -5.887 1 97.19 237 ALA B O 1
ATOM 4354 N N . ILE B 1 238 ? -8.438 -8.023 -4.805 1 98.06 238 ILE B N 1
ATOM 4355 C CA . ILE B 1 238 ? -8.883 -9.359 -4.426 1 98.06 238 ILE B CA 1
ATOM 4356 C C . ILE B 1 238 ? -9.898 -9.258 -3.291 1 98.06 238 ILE B C 1
ATOM 4358 O O . ILE B 1 238 ? -9.633 -8.641 -2.26 1 98.06 238 ILE B O 1
ATOM 4362 N N . PRO B 1 239 ? -11.086 -9.852 -3.451 1 96.19 239 PRO B N 1
ATOM 4363 C CA . PRO B 1 239 ? -12.086 -9.773 -2.385 1 96.19 239 PRO B CA 1
ATOM 4364 C C . PRO B 1 239 ? -11.57 -10.312 -1.05 1 96.19 239 PRO B C 1
ATOM 4366 O O . PRO B 1 239 ? -10.945 -11.375 -1.007 1 96.19 239 PRO B O 1
ATOM 4369 N N . GLY B 1 240 ? -11.812 -9.508 0.001 1 97.69 240 GLY B N 1
ATOM 4370 C CA . GLY B 1 240 ? -11.547 -9.992 1.349 1 97.69 240 GLY B CA 1
ATOM 4371 C C . GLY B 1 240 ? -10.211 -9.539 1.896 1 97.69 240 GLY B C 1
ATOM 4372 O O . GLY B 1 240 ? -9.922 -9.727 3.078 1 97.69 240 GLY B O 1
ATOM 4373 N N . VAL B 1 241 ? -9.32 -8.906 1.087 1 98.75 241 VAL B N 1
ATOM 4374 C CA . VAL B 1 241 ? -8.016 -8.453 1.547 1 98.75 241 VAL B CA 1
ATOM 4375 C C . VAL B 1 241 ? -8.172 -7.234 2.447 1 98.75 241 VAL B C 1
ATOM 4377 O O . VAL B 1 241 ? -8.953 -6.328 2.143 1 98.75 241 VAL B O 1
ATOM 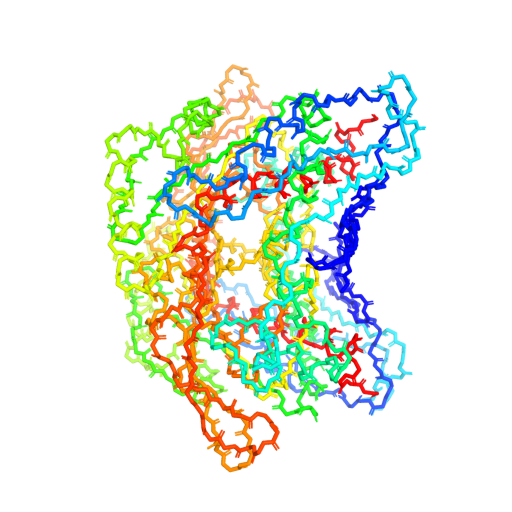4380 N N . LYS B 1 242 ? -7.383 -7.207 3.566 1 98.94 242 LYS B N 1
ATOM 4381 C CA . LYS B 1 242 ? -7.52 -6.098 4.508 1 98.94 242 LYS B CA 1
ATOM 4382 C C . LYS B 1 242 ? -6.16 -5.492 4.848 1 98.94 242 LYS B C 1
ATOM 4384 O O . LYS B 1 242 ? -6.086 -4.418 5.445 1 98.94 242 LYS B O 1
ATOM 4389 N N . ALA B 1 243 ? -5.07 -6.215 4.449 1 98.94 243 ALA B N 1
ATOM 4390 C CA . ALA B 1 243 ? -3.752 -5.66 4.75 1 98.94 243 ALA B CA 1
ATOM 4391 C C . ALA B 1 243 ? -2.686 -6.27 3.844 1 98.94 243 ALA B C 1
ATOM 4393 O O . ALA B 1 243 ? -2.855 -7.379 3.33 1 98.94 243 ALA B O 1
ATOM 4394 N N . ILE B 1 244 ? -1.615 -5.562 3.67 1 98.94 244 ILE B N 1
ATOM 4395 C CA . ILE B 1 244 ? -0.433 -6.023 2.947 1 98.94 244 ILE B CA 1
ATOM 4396 C C . ILE B 1 244 ? 0.824 -5.445 3.596 1 98.94 244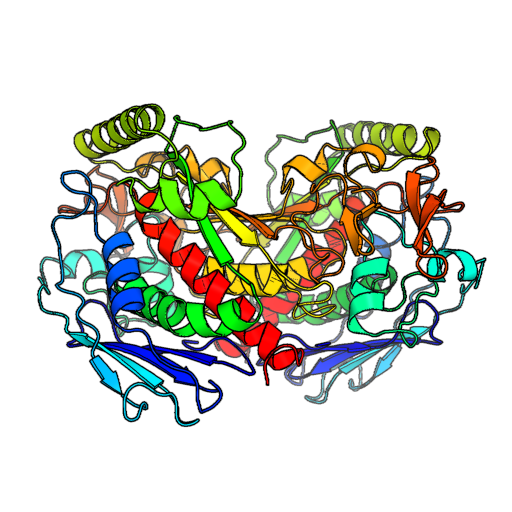 ILE B C 1
ATOM 4398 O O . ILE B 1 244 ? 0.802 -4.332 4.121 1 98.94 244 ILE B O 1
ATOM 4402 N N . GLY B 1 245 ? 1.823 -6.207 3.709 1 98.94 245 GLY B N 1
ATOM 4403 C CA . GLY B 1 245 ? 3.109 -5.773 4.234 1 98.94 245 GLY B CA 1
ATOM 4404 C C . GLY B 1 245 ? 4.289 -6.395 3.508 1 98.94 245 GLY B C 1
ATOM 4405 O O . GLY B 1 245 ? 4.262 -7.582 3.176 1 98.94 245 GLY B O 1
ATOM 4406 N N . PHE B 1 246 ? 5.305 -5.676 3.244 1 98.94 246 PHE B N 1
ATOM 4407 C CA . PHE B 1 246 ? 6.492 -6.121 2.529 1 98.94 246 PHE B CA 1
ATOM 4408 C C . PHE B 1 246 ? 7.66 -6.324 3.49 1 98.94 246 PHE B C 1
ATOM 4410 O O . PHE B 1 246 ? 7.934 -5.461 4.328 1 98.94 246 PHE B O 1
ATOM 4417 N N . GLY B 1 247 ? 8.375 -7.453 3.342 1 98.69 247 GLY B N 1
ATOM 4418 C CA . GLY B 1 247 ? 9.445 -7.766 4.277 1 98.69 247 GLY B CA 1
ATOM 4419 C C . GLY B 1 247 ? 8.961 -7.887 5.715 1 98.69 247 GLY B C 1
ATOM 4420 O O . GLY B 1 247 ? 8.055 -8.664 6.008 1 98.69 247 GLY B O 1
ATOM 4421 N N . GLU B 1 248 ? 9.461 -6.973 6.555 1 98.62 248 GLU B N 1
ATOM 4422 C CA . GLU B 1 248 ? 9.062 -6.965 7.957 1 98.62 248 GLU B CA 1
ATOM 4423 C C . GLU B 1 248 ? 7.645 -6.426 8.125 1 98.62 248 GLU B C 1
ATOM 4425 O O . GLU B 1 248 ? 7.031 -6.605 9.18 1 98.62 248 GLU B O 1
ATOM 4430 N N . GLY B 1 249 ? 7.137 -5.773 7.086 1 98.56 249 GLY B N 1
ATOM 4431 C CA . GLY B 1 249 ? 5.809 -5.191 7.199 1 98.56 249 GLY B CA 1
ATOM 4432 C C . GLY B 1 249 ? 5.637 -4.328 8.438 1 98.56 249 GLY B C 1
ATOM 4433 O O . GLY B 1 249 ? 6.449 -3.443 8.695 1 98.56 249 GLY B O 1
ATOM 4434 N N . PHE B 1 250 ? 4.633 -4.582 9.172 1 98.69 250 PHE B N 1
ATOM 4435 C CA . PHE B 1 250 ? 4.328 -3.816 10.375 1 98.69 250 PHE B CA 1
ATOM 4436 C C . PHE B 1 250 ? 5.41 -4.016 11.438 1 98.69 250 PHE B C 1
ATOM 4438 O O . PHE B 1 250 ? 5.648 -3.135 12.258 1 98.69 250 PHE B O 1
ATOM 4445 N N . ALA B 1 251 ? 6.117 -5.129 11.383 1 98.44 251 ALA B N 1
ATOM 4446 C CA . ALA B 1 251 ? 7.148 -5.41 12.383 1 98.44 251 ALA B CA 1
ATOM 4447 C C . ALA B 1 251 ? 8.336 -4.461 12.227 1 98.44 251 ALA B C 1
ATOM 4449 O O . ALA B 1 251 ? 9.109 -4.27 13.164 1 98.44 251 ALA B O 1
ATOM 4450 N N . ALA B 1 252 ? 8.484 -3.822 11.062 1 98.69 252 ALA B N 1
ATOM 4451 C CA . ALA B 1 252 ? 9.586 -2.887 10.828 1 98.69 252 ALA B CA 1
ATOM 4452 C C . ALA B 1 252 ? 9.523 -1.72 11.812 1 98.69 252 ALA B C 1
ATOM 4454 O O . ALA B 1 252 ? 10.562 -1.155 12.18 1 98.69 252 ALA B O 1
ATOM 4455 N N . ALA B 1 253 ? 8.328 -1.401 12.242 1 98.44 253 ALA B N 1
ATOM 4456 C CA . ALA B 1 253 ? 8.102 -0.245 13.102 1 98.44 253 ALA B CA 1
ATOM 4457 C C . ALA B 1 253 ? 8.805 -0.419 14.445 1 98.44 253 ALA B C 1
ATOM 4459 O O . ALA B 1 253 ? 9.109 0.563 15.133 1 98.44 253 ALA B O 1
ATOM 4460 N N . GLY B 1 254 ? 9.047 -1.642 14.852 1 98.19 254 GLY B N 1
ATOM 4461 C CA . GLY B 1 254 ? 9.656 -1.912 16.156 1 98.19 254 GLY B CA 1
ATOM 4462 C C . GLY B 1 254 ? 11.156 -2.105 16.078 1 98.19 254 GLY B C 1
ATOM 4463 O O . GLY B 1 254 ? 11.812 -2.338 17.094 1 98.19 254 GLY B O 1
ATOM 4464 N N . LEU B 1 255 ? 11.734 -1.976 14.906 1 98.56 255 LEU B N 1
ATOM 4465 C CA . LEU B 1 255 ? 13.148 -2.268 14.703 1 98.56 255 LEU B CA 1
ATOM 4466 C C . LEU B 1 255 ? 13.969 -0.983 14.68 1 98.56 255 LEU B C 1
ATOM 4468 O O . LEU B 1 255 ? 13.43 0.103 14.469 1 98.56 255 LEU B O 1
ATOM 4472 N N . ARG B 1 256 ? 15.258 -1.116 14.945 1 98.62 256 ARG B N 1
ATOM 4473 C CA . ARG B 1 256 ? 16.219 -0.051 14.711 1 98.62 256 ARG B CA 1
ATOM 4474 C C . ARG B 1 256 ? 16.734 -0.078 13.281 1 98.62 256 ARG B C 1
ATOM 4476 O O . ARG B 1 256 ? 16.641 -1.102 12.602 1 98.62 256 ARG B O 1
ATOM 4483 N N . GLY B 1 257 ? 17.234 1.086 12.859 1 98.31 257 GLY B N 1
ATOM 4484 C CA . GLY B 1 257 ? 17.844 1.139 11.539 1 98.31 257 GLY B CA 1
ATOM 4485 C C . GLY B 1 257 ? 18.953 0.124 11.344 1 98.31 257 GLY B C 1
ATOM 4486 O O . GLY B 1 257 ? 19.031 -0.527 10.305 1 98.31 257 GLY B O 1
ATOM 4487 N N . SER B 1 258 ? 19.766 -0.042 12.344 1 98.12 258 SER B N 1
ATOM 4488 C CA . SER B 1 258 ? 20.891 -0.967 12.305 1 98.12 258 SER B CA 1
ATOM 4489 C C . SER B 1 258 ? 20.406 -2.41 12.164 1 98.12 258 SER B C 1
ATOM 4491 O O . SER B 1 258 ? 21.156 -3.271 11.695 1 98.12 258 SER B O 1
ATOM 4493 N N . GLU B 1 259 ? 19.188 -2.699 12.602 1 98.38 259 GLU B N 1
ATOM 4494 C CA . GLU B 1 259 ? 18.609 -4.035 12.508 1 98.38 259 GLU B CA 1
ATOM 4495 C C . GLU B 1 259 ? 17.891 -4.227 11.18 1 98.38 259 GLU B C 1
ATOM 4497 O O . GLU B 1 259 ? 17.922 -5.312 10.594 1 98.38 259 GLU B O 1
ATOM 4502 N N . ASN B 1 260 ? 17.25 -3.15 10.703 1 98.69 260 ASN B N 1
ATOM 4503 C CA . ASN B 1 260 ? 16.328 -3.23 9.57 1 98.69 260 ASN B CA 1
ATOM 4504 C C . ASN B 1 260 ? 17.062 -3.092 8.242 1 98.69 260 ASN B C 1
ATOM 4506 O O . ASN B 1 260 ? 16.641 -3.639 7.227 1 98.69 260 ASN B O 1
ATOM 4510 N N . ASN B 1 261 ? 18.156 -2.35 8.242 1 98.69 261 ASN B N 1
ATOM 4511 C CA . ASN B 1 261 ? 18.891 -2.137 7.004 1 98.69 261 ASN B CA 1
ATOM 4512 C C . ASN B 1 261 ? 19.484 -3.439 6.477 1 98.69 261 ASN B C 1
ATOM 4514 O O . ASN B 1 261 ? 20.078 -4.207 7.238 1 98.69 261 ASN B O 1
ATOM 4518 N N . ASP B 1 262 ? 19.328 -3.689 5.227 1 98.69 262 ASP B N 1
ATOM 4519 C CA . ASP B 1 262 ? 19.891 -4.875 4.582 1 98.69 262 ASP B CA 1
ATOM 4520 C C . ASP B 1 262 ? 21.266 -4.582 4 1 98.69 262 ASP B C 1
ATOM 4522 O O . ASP B 1 262 ? 21.391 -3.955 2.943 1 98.69 262 ASP B O 1
ATOM 4526 N N . ALA B 1 263 ? 22.266 -5.129 4.586 1 98.31 263 ALA B N 1
ATOM 4527 C CA . ALA B 1 263 ? 23.641 -4.875 4.16 1 98.31 263 ALA B CA 1
ATOM 4528 C C . ALA B 1 263 ? 23.922 -5.496 2.793 1 98.31 263 ALA B C 1
ATOM 4530 O O . ALA B 1 263 ? 23.391 -6.566 2.475 1 98.31 263 ALA B O 1
ATOM 4531 N N . TYR B 1 264 ? 24.719 -4.828 2.023 1 98.06 264 TYR B N 1
ATOM 4532 C CA . TYR B 1 264 ? 25.125 -5.324 0.711 1 98.06 264 TYR B CA 1
ATOM 4533 C C . TYR B 1 264 ? 26.438 -6.082 0.792 1 98.06 264 TYR B C 1
ATOM 4535 O O . TYR B 1 264 ? 27.281 -5.789 1.646 1 98.06 264 TYR B O 1
ATOM 4543 N N . ARG B 1 265 ? 26.609 -6.973 -0.081 1 97.69 265 ARG B N 1
ATOM 4544 C CA . ARG B 1 265 ? 27.844 -7.727 -0.258 1 97.69 265 ARG B CA 1
ATOM 4545 C C . ARG B 1 265 ? 28.031 -8.125 -1.717 1 97.69 265 ARG B C 1
ATOM 4547 O O . ARG B 1 265 ? 27.062 -8.25 -2.467 1 97.69 265 ARG B O 1
ATOM 4554 N N . ILE B 1 266 ? 29.297 -8.312 -2.061 1 97 266 ILE B N 1
ATOM 4555 C CA . ILE B 1 266 ? 29.578 -8.867 -3.379 1 97 266 ILE B CA 1
ATOM 4556 C C . ILE B 1 266 ? 29.641 -10.391 -3.297 1 97 266 ILE B C 1
ATOM 4558 O O . ILE B 1 266 ? 30.422 -10.945 -2.514 1 97 266 ILE B O 1
ATOM 4562 N N . GLN B 1 267 ? 28.828 -10.977 -4.012 1 95 267 GLN B N 1
ATOM 4563 C CA . GLN B 1 267 ? 28.828 -12.438 -4.125 1 95 267 GLN B CA 1
ATOM 4564 C C . GLN B 1 267 ? 28.844 -12.867 -5.586 1 95 267 GLN B C 1
ATOM 4566 O O . GLN B 1 267 ? 27.922 -12.57 -6.34 1 95 267 GLN B O 1
ATOM 4571 N N . ASN B 1 268 ? 29.859 -13.602 -5.996 1 92.94 268 ASN B N 1
ATOM 4572 C CA . ASN B 1 268 ? 30.031 -14.062 -7.367 1 92.94 268 ASN B CA 1
ATOM 4573 C C . ASN B 1 268 ? 29.906 -12.914 -8.367 1 92.94 268 ASN B C 1
ATOM 4575 O O . ASN B 1 268 ? 29.172 -13.023 -9.352 1 92.94 268 ASN B O 1
ATOM 4579 N N . GLY B 1 269 ? 30.406 -11.781 -8.031 1 91.44 269 GLY B N 1
ATOM 4580 C CA . GLY B 1 269 ? 30.469 -10.633 -8.922 1 91.44 269 GLY B CA 1
ATOM 4581 C C . GLY B 1 269 ? 29.188 -9.812 -8.922 1 91.44 269 GLY B C 1
ATOM 4582 O O . GLY B 1 269 ? 29.109 -8.781 -9.602 1 91.44 269 GLY B O 1
ATOM 4583 N N . SER B 1 270 ? 28.266 -10.219 -8.164 1 94.25 270 SER B N 1
ATOM 4584 C CA . SER B 1 270 ? 26.984 -9.508 -8.133 1 94.25 270 SER B CA 1
ATOM 4585 C C . SER B 1 270 ? 26.719 -8.906 -6.758 1 94.25 270 SER B C 1
ATOM 4587 O O . SER B 1 270 ? 27.188 -9.43 -5.746 1 94.25 270 SER B O 1
ATOM 4589 N N . VAL B 1 271 ? 26.047 -7.805 -6.715 1 96.75 271 VAL B N 1
ATOM 4590 C CA . VAL B 1 271 ? 25.609 -7.195 -5.461 1 96.75 271 VAL B CA 1
ATOM 4591 C C . VAL B 1 271 ? 24.422 -7.961 -4.902 1 96.75 271 VAL B C 1
ATOM 4593 O O . VAL B 1 271 ? 23.422 -8.172 -5.605 1 96.75 271 VAL B O 1
ATOM 4596 N N . VAL B 1 272 ? 24.531 -8.375 -3.672 1 97.12 272 VAL B N 1
ATOM 4597 C CA . VAL B 1 272 ? 23.406 -9.039 -3.004 1 97.12 272 VAL B CA 1
ATOM 4598 C C . VAL B 1 272 ? 23.219 -8.445 -1.612 1 97.12 272 VAL B C 1
ATOM 4600 O O . VAL B 1 272 ? 24.094 -7.762 -1.093 1 97.12 272 VAL B O 1
ATOM 4603 N N . THR B 1 273 ? 22.047 -8.617 -1.074 1 97.62 273 THR B N 1
ATOM 4604 C CA . THR B 1 273 ? 21.797 -8.227 0.31 1 97.62 273 THR B CA 1
ATOM 4605 C C . THR B 1 273 ? 21.984 -9.422 1.246 1 97.62 273 THR B C 1
ATOM 4607 O O . THR B 1 273 ? 21.609 -10.547 0.902 1 97.62 273 THR B O 1
ATOM 4610 N N . LEU B 1 274 ? 22.5 -9.148 2.418 1 97.19 274 LEU B N 1
ATOM 4611 C CA . LEU B 1 274 ? 22.734 -10.203 3.395 1 97.19 274 LEU B CA 1
ATOM 4612 C C . LEU B 1 274 ? 21.422 -10.633 4.051 1 97.19 274 LEU B C 1
ATOM 4614 O O . LEU B 1 274 ? 21.281 -11.781 4.48 1 97.19 274 LEU B O 1
ATOM 4618 N N . THR B 1 275 ? 20.562 -9.75 4.277 1 98.12 275 THR B N 1
ATOM 4619 C CA . THR B 1 275 ? 19.219 -9.969 4.789 1 98.12 275 THR B CA 1
ATOM 4620 C C . THR B 1 275 ? 18.188 -9.359 3.855 1 98.12 275 THR B C 1
ATOM 4622 O O . THR B 1 275 ? 18.531 -8.766 2.83 1 98.12 275 THR B O 1
ATOM 4625 N N . ASN B 1 276 ? 16.922 -9.547 4.152 1 98.44 276 ASN B N 1
ATOM 4626 C CA . ASN B 1 276 ? 15.852 -9.016 3.305 1 98.44 276 ASN B CA 1
ATOM 4627 C C . ASN B 1 276 ? 14.695 -8.477 4.137 1 98.44 276 ASN B C 1
ATOM 4629 O O . ASN B 1 276 ? 13.539 -8.859 3.92 1 98.44 276 ASN B O 1
ATOM 4633 N N . HIS B 1 277 ? 15.023 -7.566 5.027 1 98.75 277 HIS B N 1
ATOM 4634 C CA . HIS B 1 277 ? 14.023 -6.965 5.898 1 98.75 277 HIS B CA 1
ATOM 4635 C C . HIS B 1 277 ? 13.094 -6.039 5.117 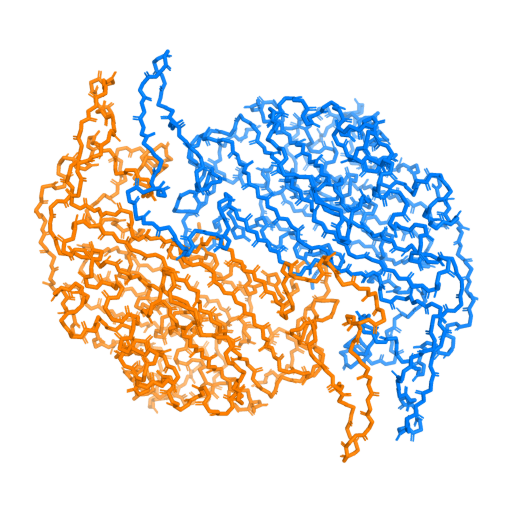1 98.75 277 HIS B C 1
ATOM 4637 O O . HIS B 1 277 ? 11.961 -5.797 5.531 1 98.75 277 HIS B O 1
ATOM 4643 N N . ALA B 1 278 ? 13.562 -5.586 3.959 1 98.69 278 ALA B N 1
ATOM 4644 C CA . ALA B 1 278 ? 12.797 -4.645 3.145 1 98.69 278 ALA B CA 1
ATOM 4645 C C . ALA B 1 278 ? 11.812 -5.383 2.242 1 98.69 278 ALA B C 1
ATOM 4647 O O . ALA B 1 278 ? 10.938 -4.762 1.629 1 98.69 278 ALA B O 1
ATOM 4648 N N . GLY B 1 279 ? 11.914 -6.633 2.125 1 98.75 279 GLY B N 1
ATOM 4649 C CA . GLY B 1 279 ? 11.039 -7.41 1.266 1 98.75 279 GLY B CA 1
ATOM 4650 C C . GLY B 1 279 ? 11.32 -7.215 -0.211 1 98.75 279 GLY B C 1
ATOM 4651 O O . GLY B 1 279 ? 10.422 -7.32 -1.043 1 98.75 279 GLY B O 1
ATOM 4652 N N . GLY B 1 280 ? 12.523 -6.832 -0.507 1 98.75 280 GLY B N 1
ATOM 4653 C CA . GLY B 1 280 ? 12.961 -6.742 -1.891 1 98.75 280 GLY B CA 1
ATOM 4654 C C . GLY B 1 280 ? 12.602 -5.422 -2.545 1 98.75 280 GLY B C 1
ATOM 4655 O O . GLY B 1 280 ? 12.781 -5.25 -3.752 1 98.75 280 GLY B O 1
ATOM 4656 N N . VAL B 1 281 ? 12.062 -4.461 -1.818 1 98.75 281 VAL B N 1
ATOM 4657 C CA . VAL B 1 281 ? 11.648 -3.199 -2.42 1 98.75 281 VAL B CA 1
ATOM 4658 C C . VAL B 1 281 ? 12.242 -2.031 -1.637 1 98.75 281 VAL B C 1
ATOM 4660 O O . VAL B 1 281 ? 12.055 -1.931 -0.422 1 98.75 281 VAL B O 1
ATOM 4663 N N . LEU B 1 282 ? 12.977 -1.184 -2.264 1 98.12 282 LEU B N 1
ATOM 4664 C CA . LEU B 1 282 ? 13.531 0.055 -1.733 1 98.12 282 LEU B CA 1
ATOM 4665 C C . LEU B 1 282 ? 13.32 1.209 -2.707 1 98.12 282 LEU B C 1
ATOM 4667 O O . LEU B 1 282 ? 13.602 1.081 -3.9 1 98.12 282 LEU B O 1
ATOM 4671 N N . GLY B 1 283 ? 12.773 2.309 -2.176 1 96.25 283 GLY B N 1
ATOM 4672 C CA . GLY B 1 283 ? 12.523 3.453 -3.037 1 96.25 283 GLY B CA 1
ATOM 4673 C C . GLY B 1 283 ? 11.492 3.172 -4.117 1 96.25 283 GLY B C 1
ATOM 4674 O O . GLY B 1 283 ? 11.555 3.754 -5.203 1 96.25 283 GLY B O 1
ATOM 4675 N N . GLY B 1 284 ? 10.672 2.119 -3.887 1 97.5 284 GLY B N 1
ATOM 4676 C CA . GLY B 1 284 ? 9.633 1.765 -4.844 1 97.5 284 GLY B CA 1
ATOM 4677 C C . GLY B 1 284 ? 10.133 0.864 -5.957 1 97.5 284 GLY B C 1
ATOM 4678 O O . GLY B 1 284 ? 9.398 0.572 -6.902 1 97.5 284 GLY B O 1
ATOM 4679 N N . MET B 1 285 ? 11.359 0.411 -5.855 1 98 285 MET B N 1
ATOM 4680 C CA . MET B 1 285 ? 11.969 -0.419 -6.887 1 98 285 MET B CA 1
ATOM 4681 C C . MET B 1 285 ? 12.562 -1.688 -6.285 1 98 285 MET B C 1
ATOM 4683 O O . MET B 1 285 ? 12.891 -1.724 -5.094 1 98 285 MET B O 1
ATOM 4687 N N . SER B 1 286 ? 12.664 -2.693 -7.121 1 98.62 286 SER B N 1
ATOM 4688 C CA . SER B 1 286 ? 13.266 -3.939 -6.648 1 98.62 286 SER B CA 1
ATOM 4689 C C . SER B 1 286 ? 14.742 -3.756 -6.32 1 98.62 286 SER B C 1
ATOM 4691 O O . SER B 1 286 ? 15.461 -3.062 -7.043 1 98.62 286 SER B O 1
ATOM 4693 N N . SER B 1 287 ? 15.195 -4.367 -5.254 1 98 287 SER B N 1
ATOM 4694 C CA . SER B 1 287 ? 16.594 -4.301 -4.836 1 98 287 SER B CA 1
ATOM 4695 C C . SER B 1 287 ? 17.406 -5.422 -5.469 1 98 287 SER B C 1
ATOM 4697 O O . SER B 1 287 ? 18.641 -5.441 -5.352 1 98 287 SER B O 1
ATOM 4699 N N . GLY B 1 288 ? 16.75 -6.312 -6.141 1 97.38 288 GLY B N 1
ATOM 4700 C CA . GLY B 1 288 ? 17.391 -7.531 -6.609 1 97.38 288 GLY B CA 1
ATOM 4701 C C . GLY B 1 288 ? 17.172 -8.711 -5.676 1 97.38 288 GLY B C 1
ATOM 4702 O O . GLY B 1 288 ? 17.344 -9.867 -6.074 1 97.38 288 GLY B O 1
ATOM 4703 N N . ALA B 1 289 ? 16.875 -8.438 -4.43 1 98.19 289 ALA B N 1
ATOM 4704 C CA . ALA B 1 289 ? 16.516 -9.492 -3.475 1 98.19 289 ALA B CA 1
ATOM 4705 C C . ALA B 1 289 ? 15.117 -10.039 -3.758 1 98.19 289 ALA B C 1
ATOM 4707 O O . ALA B 1 289 ? 14.406 -9.523 -4.625 1 98.19 289 ALA B O 1
ATOM 4708 N N . VAL B 1 290 ? 14.758 -11.109 -3.057 1 98.5 290 VAL B N 1
ATOM 4709 C CA . VAL B 1 290 ? 13.461 -11.75 -3.207 1 98.5 290 VAL B CA 1
ATOM 4710 C C . VAL B 1 290 ? 12.352 -10.773 -2.814 1 98.5 290 VAL B C 1
ATOM 4712 O O . VAL B 1 290 ? 12.422 -10.141 -1.761 1 98.5 290 VAL B O 1
ATOM 4715 N N . LEU B 1 291 ? 11.445 -10.531 -3.787 1 98.81 291 LEU B N 1
ATOM 4716 C CA . LEU B 1 291 ? 10.219 -9.867 -3.363 1 98.81 291 LEU B CA 1
ATOM 4717 C C . LEU B 1 291 ? 9.453 -10.727 -2.363 1 98.81 291 LEU B C 1
ATOM 4719 O O . LEU B 1 291 ? 9.18 -11.898 -2.631 1 98.81 291 LEU B O 1
ATOM 4723 N N . ASP B 1 292 ? 9.18 -10.172 -1.216 1 98.81 292 ASP B N 1
ATOM 4724 C CA . ASP B 1 292 ? 8.578 -10.898 -0.104 1 98.81 292 ASP B CA 1
ATOM 4725 C C . ASP B 1 292 ? 7.516 -10.055 0.595 1 98.81 292 ASP B C 1
ATOM 4727 O O . ASP B 1 292 ? 7.832 -9.031 1.207 1 98.81 292 ASP B O 1
ATOM 4731 N N . PHE B 1 293 ? 6.23 -10.492 0.514 1 98.88 293 PHE B N 1
ATOM 4732 C CA . PHE B 1 293 ? 5.191 -9.734 1.189 1 98.88 293 PHE B CA 1
ATOM 4733 C C . PHE B 1 293 ? 4.078 -10.648 1.681 1 98.88 293 PHE B C 1
ATOM 4735 O O . PHE B 1 293 ? 3.977 -11.797 1.245 1 98.88 293 PHE B O 1
ATOM 4742 N N . SER B 1 294 ? 3.297 -10.148 2.637 1 98.94 294 SER B N 1
ATOM 4743 C CA . SER B 1 294 ? 2.172 -10.875 3.215 1 98.94 294 SER B CA 1
ATOM 4744 C C . SER B 1 294 ? 0.861 -10.125 3 1 98.94 294 SER B C 1
ATOM 4746 O O . SER B 1 294 ? 0.848 -8.898 2.922 1 98.94 294 SER B O 1
ATOM 4748 N N . VAL B 1 295 ? -0.156 -10.891 2.879 1 98.94 295 VAL B N 1
ATOM 4749 C CA . VAL B 1 295 ? -1.498 -10.367 2.639 1 98.94 295 VAL B CA 1
ATOM 4750 C C . VAL B 1 295 ? -2.477 -10.984 3.637 1 98.94 295 VAL B C 1
ATOM 4752 O O . VAL B 1 295 ? -2.498 -12.203 3.824 1 98.94 295 VAL B O 1
ATOM 4755 N N . ALA B 1 296 ? -3.303 -10.164 4.273 1 98.94 296 ALA B N 1
ATOM 4756 C CA . ALA B 1 296 ? -4.301 -10.656 5.219 1 98.94 296 ALA B CA 1
ATOM 4757 C C . ALA B 1 296 ? -5.684 -10.703 4.582 1 98.94 296 ALA B C 1
ATOM 4759 O O . ALA B 1 296 ? -6.133 -9.727 3.98 1 98.94 296 ALA B O 1
ATOM 4760 N N . PHE B 1 297 ? -6.305 -11.805 4.742 1 98.88 297 PHE B N 1
ATOM 4761 C CA . PHE B 1 297 ? -7.695 -12 4.344 1 98.88 297 PHE B CA 1
ATOM 4762 C C . PHE B 1 297 ? -8.609 -12.039 5.566 1 98.88 297 PHE B C 1
ATOM 4764 O O . PHE B 1 297 ? -8.359 -12.781 6.512 1 98.88 297 PHE B O 1
ATOM 4771 N N . LYS B 1 298 ? -9.609 -11.258 5.52 1 98.81 298 LYS B N 1
ATOM 4772 C CA . LYS B 1 298 ? -10.641 -11.375 6.543 1 98.81 298 LYS B CA 1
ATOM 4773 C C . LYS B 1 298 ? -11.453 -12.656 6.355 1 98.81 298 LYS B C 1
ATOM 4775 O O . LYS B 1 298 ? -11.422 -13.266 5.285 1 98.81 298 LYS B O 1
ATOM 4780 N N . PRO B 1 299 ? -12.234 -13.062 7.41 1 98.69 299 PRO B N 1
ATOM 4781 C CA . PRO B 1 299 ? -13.133 -14.211 7.219 1 98.69 299 PRO B CA 1
ATOM 4782 C C . PRO B 1 299 ? -14.242 -13.93 6.207 1 98.69 299 PRO B C 1
ATOM 4784 O O . PRO B 1 299 ? -14.617 -12.773 6.004 1 98.69 299 PRO B O 1
ATOM 4787 N N . THR B 1 300 ? -14.68 -14.977 5.617 1 96.81 300 THR B N 1
ATOM 4788 C CA . THR B 1 300 ? -15.812 -14.859 4.707 1 96.81 300 THR B CA 1
ATOM 4789 C C . THR B 1 300 ? -17.016 -14.234 5.414 1 96.81 300 THR B C 1
ATOM 4791 O O . THR B 1 300 ? -17.406 -14.688 6.492 1 96.81 300 THR B O 1
ATOM 4794 N N . PRO B 1 301 ? -17.578 -13.258 4.781 1 96.19 301 PRO B N 1
ATOM 4795 C CA . PRO B 1 301 ? -18.641 -12.531 5.477 1 96.19 301 PRO B CA 1
ATOM 4796 C C . PRO B 1 301 ? -19.969 -13.297 5.5 1 96.19 301 PRO B C 1
ATOM 4798 O O . PRO B 1 301 ? -20.766 -13.117 6.418 1 96.19 301 PRO B O 1
ATOM 4801 N N . SER B 1 302 ? -20.25 -14.047 4.465 1 94.38 302 SER B N 1
ATOM 4802 C CA . SER B 1 302 ? -21.484 -14.836 4.426 1 94.38 302 SER B CA 1
ATOM 4803 C C . SER B 1 302 ? -21.391 -16.031 5.359 1 94.38 302 SER B C 1
ATOM 4805 O O . SER B 1 302 ? -20.703 -17.016 5.062 1 94.38 302 SER B O 1
ATOM 4807 N N . ILE B 1 303 ? -22.141 -15.953 6.438 1 96.12 303 ILE B N 1
ATOM 4808 C CA . ILE B 1 303 ? -22.094 -17.031 7.414 1 96.12 303 ILE B CA 1
ATOM 4809 C C . ILE B 1 303 ? -23.516 -17.453 7.805 1 96.12 303 ILE B C 1
ATOM 4811 O O . ILE B 1 303 ? -24.453 -16.672 7.648 1 96.12 303 ILE B O 1
ATOM 4815 N N . ALA B 1 304 ? -23.609 -18.609 8.305 1 95.38 304 ALA B N 1
ATOM 4816 C CA . ALA B 1 304 ? -24.906 -19.172 8.664 1 95.38 304 ALA B CA 1
ATOM 4817 C C . ALA B 1 304 ? -25.375 -18.641 10.023 1 95.38 304 ALA B C 1
ATOM 4819 O O . ALA B 1 304 ? -26.578 -18.625 10.305 1 95.38 304 ALA B O 1
ATOM 4820 N N . LYS B 1 305 ? -24.516 -18.266 10.859 1 96.19 305 LYS B N 1
ATOM 4821 C CA . LYS B 1 305 ? -24.906 -17.672 12.133 1 96.19 305 LYS B CA 1
ATOM 4822 C C . LYS B 1 305 ? -25.781 -16.438 11.914 1 96.19 305 LYS B C 1
ATOM 4824 O O . LYS B 1 305 ? -25.547 -15.656 10.992 1 96.19 305 LYS B O 1
ATOM 4829 N N . GLN B 1 306 ? -26.766 -16.359 12.805 1 96.38 306 GLN B N 1
ATOM 4830 C CA . GLN B 1 306 ? -27.641 -15.195 12.727 1 96.38 306 GLN B CA 1
ATOM 4831 C C . GLN B 1 306 ? -26.875 -13.914 13.016 1 96.38 306 GLN B C 1
ATOM 4833 O O . GLN B 1 306 ? -26.062 -13.859 13.938 1 96.38 306 GLN B O 1
ATOM 4838 N N . GLN B 1 307 ? -27.188 -12.883 12.164 1 96.31 307 GLN B N 1
ATOM 4839 C CA . GLN B 1 307 ? -26.547 -11.586 12.305 1 96.31 307 GLN B CA 1
ATOM 4840 C C . GLN B 1 307 ? -27.562 -10.453 12.234 1 96.31 307 GLN B C 1
ATOM 4842 O O . GLN B 1 307 ? -28.625 -10.594 11.617 1 96.31 307 GLN B O 1
ATOM 4847 N N . MET B 1 308 ? -27.203 -9.391 12.891 1 97.19 308 MET B N 1
ATOM 4848 C CA . MET B 1 308 ? -28.016 -8.18 12.789 1 97.19 308 MET B CA 1
ATOM 4849 C C . MET B 1 308 ? -27.734 -7.434 11.492 1 97.19 308 MET B C 1
ATOM 4851 O O . MET B 1 308 ? -26.578 -7.328 11.07 1 97.19 308 MET B O 1
ATOM 4855 N N . SER B 1 309 ? -28.734 -6.93 10.836 1 97.94 309 SER B N 1
ATOM 4856 C CA . SER B 1 309 ? -28.703 -6.098 9.641 1 97.94 309 SER B CA 1
ATOM 4857 C C . SER B 1 309 ? -29.906 -5.168 9.57 1 97.94 309 SER B C 1
ATOM 4859 O O . SER B 1 309 ? -30.484 -4.809 10.602 1 97.94 309 SER B O 1
ATOM 4861 N N . VAL B 1 310 ? -30.141 -4.66 8.445 1 97.81 310 VAL B N 1
ATOM 4862 C CA . VAL B 1 310 ? -31.266 -3.752 8.273 1 97.81 310 VAL B CA 1
ATOM 4863 C C . VAL B 1 310 ? -32.031 -4.125 7.012 1 97.81 310 VAL B C 1
ATOM 4865 O O . VAL B 1 310 ? -31.484 -4.723 6.086 1 97.81 310 VAL B O 1
ATOM 4868 N N . ASP B 1 311 ? -33.281 -3.869 7.066 1 96.31 311 ASP B N 1
ATOM 4869 C CA . ASP B 1 311 ? -34.094 -3.916 5.855 1 96.31 311 ASP B CA 1
ATOM 4870 C C . ASP B 1 311 ? -34.094 -2.566 5.141 1 96.31 311 ASP B C 1
ATOM 4872 O O . ASP B 1 311 ? -34.688 -1.599 5.633 1 96.31 311 ASP B O 1
ATOM 4876 N N . LEU B 1 312 ? -33.5 -2.529 3.975 1 93.94 312 LEU B N 1
ATOM 4877 C CA . LEU B 1 312 ? -33.281 -1.272 3.268 1 93.94 312 LEU B CA 1
ATOM 4878 C C . LEU B 1 312 ? -34.594 -0.71 2.73 1 93.94 312 LEU B C 1
ATOM 4880 O O . LEU B 1 312 ? -34.688 0.482 2.43 1 93.94 312 LEU B O 1
ATOM 4884 N N . LEU B 1 313 ? -35.531 -1.543 2.564 1 92.25 313 LEU B N 1
ATOM 4885 C CA . LEU B 1 313 ? -36.844 -1.095 2.08 1 92.25 313 LEU B CA 1
ATOM 4886 C C . LEU B 1 313 ? -37.656 -0.471 3.209 1 92.25 313 LEU B C 1
ATOM 4888 O O . LEU B 1 313 ? -38.188 0.637 3.064 1 92.25 313 LEU B O 1
ATOM 4892 N N . THR B 1 314 ? -37.75 -1.153 4.375 1 94.31 314 THR B N 1
ATOM 4893 C CA . THR B 1 314 ? -38.562 -0.69 5.477 1 94.31 314 THR B CA 1
ATOM 4894 C C . THR B 1 314 ? -37.812 0.267 6.379 1 94.31 314 THR B C 1
ATOM 4896 O O . THR B 1 314 ? -38.375 0.969 7.203 1 94.31 314 THR B O 1
ATOM 4899 N N . ARG B 1 315 ? -36.531 0.23 6.266 1 94.69 315 ARG B N 1
ATOM 4900 C CA . ARG B 1 315 ? -35.625 1.059 7.074 1 94.69 315 ARG B CA 1
ATOM 4901 C C . ARG B 1 315 ? -35.75 0.692 8.555 1 94.69 315 ARG B C 1
ATOM 4903 O O . ARG B 1 315 ? -35.875 1.571 9.406 1 94.69 315 ARG B O 1
ATOM 4910 N N . GLU B 1 316 ? -35.812 -0.604 8.766 1 95.81 316 GLU B N 1
ATOM 4911 C CA . GLU B 1 316 ? -35.844 -1.151 10.125 1 95.81 316 GLU B CA 1
ATOM 4912 C C . GLU B 1 316 ? -34.75 -2.193 10.32 1 95.81 316 GLU B C 1
ATOM 4914 O O . GLU B 1 316 ? -34.25 -2.77 9.352 1 95.81 316 GLU B O 1
ATOM 4919 N N . ASP B 1 317 ? -34.406 -2.338 11.555 1 96.69 317 ASP B N 1
ATOM 4920 C CA . ASP B 1 317 ? -33.469 -3.406 11.867 1 96.69 317 ASP B CA 1
ATOM 4921 C C . ASP B 1 317 ? -34.031 -4.766 11.445 1 96.69 317 ASP B C 1
ATOM 4923 O O . ASP B 1 317 ? -35.25 -4.988 11.484 1 96.69 317 ASP B O 1
ATOM 4927 N N . ALA B 1 318 ? -33.156 -5.617 11.023 1 96.44 318 ALA B N 1
ATOM 4928 C CA . ALA B 1 318 ? -33.5 -6.965 10.594 1 96.44 318 ALA B CA 1
ATOM 4929 C C . ALA B 1 318 ? -32.438 -7.973 10.961 1 96.44 318 ALA B C 1
ATOM 4931 O O . ALA B 1 318 ? -31.328 -7.586 11.391 1 96.44 318 ALA B O 1
ATOM 4932 N N . GLU B 1 319 ? -32.781 -9.18 10.898 1 95.56 319 GLU B N 1
ATOM 4933 C CA . GLU B 1 319 ? -31.844 -10.273 11.109 1 95.56 319 GLU B CA 1
ATOM 4934 C C . GLU B 1 319 ? -31.562 -11.016 9.805 1 95.56 319 GLU B C 1
ATOM 4936 O O . GLU B 1 319 ? -32.406 -11.07 8.914 1 95.56 319 GLU B O 1
ATOM 4941 N N . LEU B 1 320 ? -30.344 -11.516 9.742 1 93.75 320 LEU B N 1
ATOM 4942 C CA . LEU B 1 320 ? -29.938 -12.211 8.531 1 93.75 320 LEU B CA 1
ATOM 4943 C C . LEU B 1 320 ? -29.156 -13.477 8.867 1 93.75 320 LEU B C 1
ATOM 4945 O O . LEU B 1 320 ? -28.328 -13.477 9.766 1 93.75 320 LEU B O 1
ATOM 4949 N N . SER B 1 321 ? -29.5 -14.531 8.273 1 93.06 321 SER B N 1
ATOM 4950 C CA . SER B 1 321 ? -28.719 -15.766 8.227 1 93.06 321 SER B CA 1
ATOM 4951 C C . SER B 1 321 ? -28.547 -16.266 6.797 1 93.06 321 SER B C 1
ATOM 4953 O O . SER B 1 321 ? -29.531 -16.516 6.094 1 93.06 321 SER B O 1
ATOM 4955 N N . VAL B 1 322 ? -27.359 -16.25 6.398 1 87.88 322 VAL B N 1
ATOM 4956 C CA . VAL B 1 322 ? -27.094 -16.656 5.023 1 87.88 322 VAL B CA 1
ATOM 4957 C C . VAL B 1 322 ? -26.938 -18.172 4.957 1 87.88 322 VAL B C 1
ATOM 4959 O O . VAL B 1 322 ? -25.969 -18.734 5.457 1 87.88 322 VAL B O 1
ATOM 4962 N N . LYS B 1 323 ? -27.969 -18.734 4.391 1 79.62 323 LYS B N 1
ATOM 4963 C CA . LYS B 1 323 ? -27.953 -20.188 4.258 1 79.62 323 LYS B CA 1
ATOM 4964 C C . LYS B 1 323 ? -27.219 -20.609 2.994 1 79.62 323 LYS B C 1
ATOM 4966 O O . LYS B 1 323 ? -27.156 -19.859 2.021 1 79.62 323 LYS B O 1
ATOM 4971 N N . GLY B 1 324 ? -26.531 -21.672 3.086 1 72.12 324 GLY B N 1
ATOM 4972 C CA . GLY B 1 324 ? -25.891 -22.172 1.875 1 72.12 324 GLY B CA 1
ATOM 4973 C C . GLY B 1 324 ? -24.453 -22.578 2.082 1 72.12 324 GLY B C 1
ATOM 4974 O O . GLY B 1 324 ? -24 -22.766 3.219 1 72.12 324 GLY B O 1
ATOM 4975 N N . ARG B 1 325 ? -23.906 -22.75 0.876 1 69.69 325 ARG B N 1
ATOM 4976 C CA . ARG B 1 325 ? -22.594 -23.375 0.809 1 69.69 325 ARG B CA 1
ATOM 4977 C C . ARG B 1 325 ? -21.5 -22.344 0.575 1 69.69 325 ARG B C 1
ATOM 4979 O O . ARG B 1 325 ? -20.859 -22.328 -0.479 1 69.69 325 ARG B O 1
ATOM 4986 N N . HIS B 1 326 ? -21.219 -21.562 1.596 1 83.5 326 HIS B N 1
ATOM 4987 C CA . HIS B 1 326 ? -20.172 -20.562 1.465 1 83.5 326 HIS B CA 1
ATOM 4988 C C . HIS B 1 326 ? -18.844 -21.094 1.985 1 83.5 326 HIS B C 1
ATOM 4990 O O . HIS B 1 326 ? -18.812 -21.984 2.84 1 83.5 326 HIS B O 1
ATOM 4996 N N . ASP B 1 327 ? -17.875 -20.516 1.391 1 91.12 327 ASP B N 1
ATOM 4997 C CA . ASP B 1 327 ? -16.516 -20.906 1.795 1 91.12 327 ASP B CA 1
ATOM 4998 C C . ASP B 1 327 ? -16.219 -20.438 3.221 1 91.12 327 ASP B C 1
ATOM 5000 O O . ASP B 1 327 ? -16.281 -19.25 3.516 1 91.12 327 ASP B O 1
ATOM 5004 N N . PRO B 1 328 ? -15.93 -21.375 4.039 1 95.81 328 PRO B N 1
ATOM 5005 C CA . PRO B 1 328 ? -15.617 -20.969 5.41 1 95.81 328 PRO B CA 1
ATOM 5006 C C . PRO B 1 328 ? -14.273 -20.25 5.52 1 95.81 328 PRO B C 1
ATOM 5008 O O . PRO B 1 328 ? -13.977 -19.656 6.555 1 95.81 328 PRO B O 1
ATOM 5011 N N . CYS B 1 329 ? -13.461 -20.344 4.523 1 97.44 329 CYS B N 1
ATOM 5012 C CA . CYS B 1 329 ? -12.164 -19.688 4.457 1 97.44 329 CYS B CA 1
ATOM 5013 C C . CYS B 1 329 ? -11.773 -19.406 3.012 1 97.44 329 CYS B C 1
ATOM 5015 O O . CYS B 1 329 ? -11.883 -20.281 2.15 1 97.44 329 CYS B O 1
ATOM 5017 N N . ILE B 1 330 ? -11.281 -18.234 2.771 1 96.75 330 ILE B N 1
ATOM 5018 C CA . ILE B 1 330 ? -10.977 -17.906 1.382 1 96.75 330 ILE B CA 1
ATOM 5019 C C . ILE B 1 330 ? -9.477 -17.672 1.222 1 96.75 330 ILE B C 1
ATOM 5021 O O . ILE B 1 330 ? -8.977 -17.547 0.1 1 96.75 330 ILE B O 1
ATOM 5025 N N . ALA B 1 331 ? -8.703 -17.625 2.277 1 98 331 ALA B N 1
ATOM 5026 C CA . ALA B 1 331 ? -7.27 -17.328 2.211 1 98 331 ALA B CA 1
ATOM 5027 C C . ALA B 1 331 ? -6.535 -18.375 1.385 1 98 331 ALA B C 1
ATOM 5029 O O . ALA B 1 331 ? -5.656 -18.047 0.584 1 98 331 ALA B O 1
ATOM 5030 N N . ASN B 1 332 ? -6.852 -19.688 1.606 1 97.06 332 ASN B N 1
ATOM 5031 C CA . ASN B 1 332 ? -6.156 -20.766 0.902 1 97.06 332 ASN B CA 1
ATOM 5032 C C . ASN B 1 332 ? -6.371 -20.688 -0.606 1 97.06 332 ASN B C 1
ATOM 5034 O O . ASN B 1 332 ? -5.426 -20.828 -1.383 1 97.06 332 ASN B O 1
ATOM 5038 N N . ARG B 1 333 ? -7.574 -20.344 -1.027 1 96.19 333 ARG B N 1
ATOM 5039 C CA . ARG B 1 333 ? -7.867 -20.188 -2.447 1 96.19 333 ARG B CA 1
ATOM 5040 C C . ARG B 1 333 ? -7.312 -18.875 -2.973 1 96.19 333 ARG B C 1
ATOM 5042 O O . ARG B 1 333 ? -7.004 -18.75 -4.16 1 96.19 333 ARG B O 1
ATOM 5049 N N . GLY B 1 334 ? -7.223 -17.922 -2.051 1 97.94 334 GLY B N 1
ATOM 5050 C CA . GLY B 1 334 ? -6.727 -16.594 -2.416 1 97.94 334 GLY B CA 1
ATOM 5051 C C . GLY B 1 334 ? -5.242 -16.578 -2.723 1 97.94 334 GLY B C 1
ATOM 5052 O O . GLY B 1 334 ? -4.75 -15.672 -3.393 1 97.94 334 GLY B O 1
ATOM 5053 N N . ALA B 1 335 ? -4.512 -17.562 -2.279 1 98.62 335 ALA B N 1
ATOM 5054 C CA . ALA B 1 335 ? -3.061 -17.609 -2.451 1 98.62 335 ALA B CA 1
ATOM 5055 C C . ALA B 1 335 ? -2.682 -17.531 -3.928 1 98.62 335 ALA B C 1
ATOM 5057 O O . ALA B 1 335 ? -1.833 -16.719 -4.312 1 98.62 335 ALA B O 1
ATOM 5058 N N . ILE B 1 336 ? -3.383 -18.312 -4.766 1 98.56 336 ILE B N 1
ATOM 5059 C CA . ILE B 1 336 ? -3.047 -18.328 -6.184 1 98.56 336 ILE B CA 1
ATOM 5060 C C . ILE B 1 336 ? -3.492 -17.031 -6.84 1 98.56 336 ILE B C 1
ATOM 5062 O O . ILE B 1 336 ? -2.896 -16.594 -7.824 1 98.56 336 ILE B O 1
ATOM 5066 N N . VAL B 1 337 ? -4.539 -16.406 -6.316 1 98.81 337 VAL B N 1
ATOM 5067 C CA . VAL B 1 337 ? -4.988 -15.117 -6.852 1 98.81 337 VAL B CA 1
ATOM 5068 C C . VAL B 1 337 ? -3.941 -14.047 -6.559 1 98.81 337 VAL B C 1
ATOM 5070 O O . VAL B 1 337 ? -3.666 -13.188 -7.406 1 98.81 337 VAL B O 1
ATOM 5073 N N . VAL B 1 338 ? -3.342 -14.078 -5.367 1 98.94 338 VAL B N 1
ATOM 5074 C CA . VAL B 1 338 ? -2.264 -13.164 -5.016 1 98.94 338 VAL B CA 1
ATOM 5075 C C . VAL B 1 338 ? -1.097 -13.344 -5.984 1 98.94 338 VAL B C 1
ATOM 5077 O O . VAL B 1 338 ? -0.538 -12.359 -6.48 1 98.94 338 VAL B O 1
ATOM 5080 N N . GLU B 1 339 ? -0.734 -14.625 -6.277 1 98.75 339 GLU B N 1
ATOM 5081 C CA . GLU B 1 339 ? 0.31 -14.883 -7.262 1 98.75 339 GLU B CA 1
ATOM 5082 C C . GLU B 1 339 ? -0.032 -14.25 -8.609 1 98.75 339 GLU B C 1
ATOM 5084 O O . GLU B 1 339 ? 0.812 -13.594 -9.219 1 98.75 339 GLU B O 1
ATOM 5089 N N . ALA B 1 340 ? -1.257 -14.477 -8.984 1 98.81 340 ALA B N 1
ATOM 5090 C CA . ALA B 1 340 ? -1.699 -14.023 -10.305 1 98.81 340 ALA B CA 1
ATOM 5091 C C . ALA B 1 340 ? -1.58 -12.508 -10.422 1 98.81 340 ALA B C 1
ATOM 5093 O O . ALA B 1 340 ? -1.059 -12 -11.422 1 98.81 340 ALA B O 1
ATOM 5094 N N . MET B 1 341 ? -2.025 -11.797 -9.438 1 98.81 341 MET B N 1
ATOM 5095 C CA . MET B 1 341 ? -1.989 -10.336 -9.477 1 98.81 341 MET B CA 1
ATOM 5096 C C . MET B 1 341 ? -0.555 -9.828 -9.391 1 98.81 341 MET B C 1
ATOM 5098 O O . MET B 1 341 ? -0.221 -8.797 -9.984 1 98.81 341 MET B O 1
ATOM 5102 N N . THR B 1 342 ? 0.264 -10.578 -8.664 1 98.94 342 THR B N 1
ATOM 5103 C CA . THR B 1 342 ? 1.68 -10.227 -8.609 1 98.94 342 THR B CA 1
ATOM 5104 C C . THR B 1 342 ? 2.332 -10.406 -9.977 1 98.94 342 THR B C 1
ATOM 5106 O O .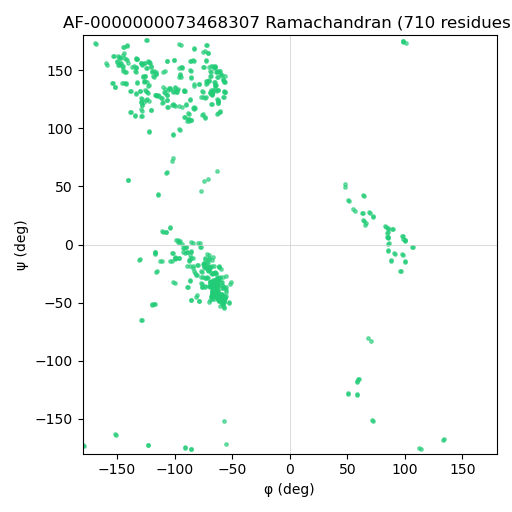 THR B 1 342 ? 3.053 -9.523 -10.445 1 98.94 342 THR B O 1
ATOM 5109 N N . VAL B 1 343 ? 2.055 -11.562 -10.617 1 98.81 343 VAL B N 1
ATOM 5110 C CA . VAL B 1 343 ? 2.592 -11.836 -11.945 1 98.81 343 VAL B CA 1
ATOM 5111 C C . VAL B 1 343 ? 2.168 -10.734 -12.914 1 98.81 343 VAL B C 1
ATOM 5113 O O . VAL B 1 343 ? 2.994 -10.195 -13.648 1 98.81 343 VAL B O 1
ATOM 5116 N N . PHE B 1 344 ? 0.907 -10.398 -12.898 1 98.81 344 PHE B N 1
ATOM 5117 C CA . PHE B 1 344 ? 0.387 -9.352 -13.773 1 98.81 344 PHE B CA 1
ATOM 5118 C C . PHE B 1 344 ? 1.133 -8.039 -13.547 1 98.81 344 PHE B C 1
ATOM 5120 O O . PHE B 1 344 ? 1.571 -7.398 -14.508 1 98.81 344 PHE B O 1
ATOM 5127 N N . THR B 1 345 ? 1.274 -7.629 -12.328 1 98.81 345 THR B N 1
ATOM 5128 C CA . THR B 1 345 ? 1.896 -6.355 -11.984 1 98.81 345 THR B CA 1
ATOM 5129 C C . THR B 1 345 ? 3.357 -6.332 -12.422 1 98.81 345 THR B C 1
ATOM 5131 O O . THR B 1 345 ? 3.83 -5.336 -12.977 1 98.81 345 THR B O 1
ATOM 5134 N N . LEU B 1 346 ? 4.039 -7.453 -12.148 1 98.81 346 LEU B N 1
ATOM 5135 C CA . LEU B 1 346 ? 5.441 -7.535 -12.539 1 98.81 346 LEU B CA 1
ATOM 5136 C C . LEU B 1 346 ? 5.586 -7.473 -14.055 1 98.81 346 LEU B C 1
ATOM 5138 O O . LEU B 1 346 ? 6.512 -6.836 -14.57 1 98.81 346 LEU B O 1
ATOM 5142 N N . ALA B 1 347 ? 4.688 -8.141 -14.773 1 98.5 347 ALA B N 1
ATOM 5143 C CA . ALA B 1 347 ? 4.73 -8.102 -16.234 1 98.5 347 ALA B CA 1
ATOM 5144 C C . ALA B 1 347 ? 4.555 -6.68 -16.75 1 98.5 347 ALA B C 1
ATOM 5146 O O . ALA B 1 347 ? 5.293 -6.238 -17.641 1 98.5 347 ALA B O 1
ATOM 5147 N N . ASP B 1 348 ? 3.566 -5.992 -16.234 1 98.44 348 ASP B N 1
ATOM 5148 C CA . ASP B 1 348 ? 3.303 -4.613 -16.641 1 98.44 348 ASP B CA 1
ATOM 5149 C C . ASP B 1 348 ? 4.508 -3.719 -16.359 1 98.44 348 ASP B C 1
ATOM 5151 O O . ASP B 1 348 ? 4.969 -2.992 -17.234 1 98.44 348 ASP B O 1
ATOM 5155 N N . LEU B 1 349 ? 5.062 -3.799 -15.141 1 98.12 349 LEU B N 1
ATOM 5156 C CA . LEU B 1 349 ? 6.188 -2.957 -14.75 1 98.12 349 LEU B CA 1
ATOM 5157 C C . LEU B 1 349 ? 7.43 -3.297 -15.562 1 98.12 349 LEU B C 1
ATOM 5159 O O . LEU B 1 349 ? 8.227 -2.414 -15.883 1 98.12 349 LEU B O 1
ATOM 5163 N N . ALA B 1 350 ? 7.625 -4.602 -15.812 1 97.94 350 ALA B N 1
ATOM 5164 C CA . ALA B 1 350 ? 8.789 -5.02 -16.594 1 97.94 350 ALA B CA 1
ATOM 5165 C C . ALA B 1 350 ? 8.734 -4.445 -18.016 1 97.94 350 ALA B C 1
ATOM 5167 O O . ALA B 1 350 ? 9.75 -4.008 -18.547 1 97.94 350 ALA B O 1
ATOM 5168 N N . LEU B 1 351 ? 7.543 -4.492 -18.578 1 96.94 351 LEU B N 1
ATOM 5169 C CA . LEU B 1 351 ? 7.395 -3.939 -19.922 1 96.94 351 LEU B CA 1
ATOM 5170 C C . LEU B 1 351 ? 7.582 -2.426 -19.906 1 96.94 351 LEU B C 1
ATOM 5172 O O . LEU B 1 351 ? 8.273 -1.874 -20.766 1 96.94 351 LEU B O 1
ATOM 5176 N N . ARG B 1 352 ? 7.02 -1.707 -18.938 1 94 352 ARG B N 1
ATOM 5177 C CA . ARG B 1 352 ? 7.156 -0.263 -18.766 1 94 352 ARG B CA 1
ATOM 5178 C C . ARG B 1 352 ? 8.617 0.135 -18.609 1 94 352 ARG B C 1
ATOM 5180 O O . ARG B 1 352 ? 9.047 1.174 -19.109 1 94 352 ARG B O 1
ATOM 5187 N N . GLY B 1 353 ? 9.32 -0.755 -17.891 1 92.56 353 GLY B N 1
ATOM 5188 C CA . GLY B 1 353 ? 10.688 -0.42 -17.516 1 92.56 353 GLY B CA 1
ATOM 5189 C C . GLY B 1 353 ? 11.711 -0.865 -18.531 1 92.56 353 GLY B C 1
ATOM 5190 O O . GLY B 1 353 ? 12.914 -0.641 -18.359 1 92.56 353 GLY B O 1
ATOM 5191 N N . GLY B 1 354 ? 11.289 -1.552 -19.625 1 93.06 354 GLY B N 1
ATOM 5192 C CA . GLY B 1 354 ? 12.195 -1.961 -20.688 1 93.06 354 GLY B CA 1
ATOM 5193 C C . GLY B 1 354 ? 12.914 -3.264 -20.391 1 93.06 354 GLY B C 1
ATOM 5194 O O . GLY B 1 354 ? 13.953 -3.557 -20.984 1 93.06 354 GLY B O 1
ATOM 5195 N N . PHE B 1 355 ? 12.398 -3.961 -19.406 1 93.88 355 PHE B N 1
ATOM 5196 C CA . PHE B 1 355 ? 13.008 -5.242 -19.062 1 93.88 355 PHE B CA 1
ATOM 5197 C C . PHE B 1 355 ? 12.5 -6.344 -19.984 1 93.88 355 PHE B C 1
ATOM 5199 O O . PHE B 1 355 ? 13.102 -7.418 -20.078 1 93.88 355 PHE B O 1
ATOM 5206 N N . LEU B 1 356 ? 11.305 -6.102 -20.531 1 89.19 356 LEU B N 1
ATOM 5207 C CA . LEU B 1 356 ? 10.719 -6.977 -21.531 1 89.19 356 LEU B CA 1
ATOM 5208 C C . LEU B 1 356 ? 10.727 -6.305 -22.906 1 89.19 356 LEU B C 1
ATOM 5210 O O . LEU B 1 356 ? 10.57 -5.086 -23 1 89.19 356 LEU B O 1
ATOM 5214 N N . VAL B 1 357 ? 11.141 -7.027 -23.984 1 77.69 357 VAL B N 1
ATOM 5215 C CA . VAL B 1 357 ? 11.18 -6.457 -25.328 1 77.69 357 VAL B CA 1
ATOM 5216 C C . VAL B 1 357 ? 10.172 -7.172 -26.219 1 77.69 357 VAL B C 1
ATOM 5218 O O . VAL B 1 357 ? 9.93 -8.375 -26.062 1 77.69 357 VAL B O 1
#

Solvent-accessible surface area (backbone atoms only — not comparable to full-atom values): 34292 Å² total; per-residue (Å²): 75,49,54,43,73,78,54,31,29,44,32,57,47,60,30,49,66,34,66,40,34,25,31,39,38,32,53,51,62,54,75,40,71,54,51,64,65,50,23,50,54,48,49,58,56,45,46,60,38,86,93,59,36,33,78,80,75,75,86,70,62,77,44,75,45,47,57,57,97,49,19,33,65,44,50,51,32,36,39,35,30,74,49,80,85,64,74,83,61,79,43,66,54,52,73,33,33,36,53,32,57,41,35,47,52,17,43,38,60,55,56,37,89,73,45,61,60,50,76,45,11,69,68,20,76,64,63,45,53,39,48,26,38,54,10,33,48,43,41,59,62,39,34,76,64,52,34,47,69,27,34,29,40,37,29,32,33,88,43,68,60,86,76,84,77,57,69,74,50,35,57,50,44,11,74,74,32,82,51,16,20,82,41,72,70,59,34,52,53,35,49,50,49,43,49,53,25,42,75,65,28,30,10,25,8,6,28,27,37,39,38,33,39,52,44,57,41,23,47,40,18,48,52,44,44,7,40,65,8,47,38,40,17,47,45,44,34,42,83,53,49,30,21,42,22,29,38,42,12,60,59,26,9,54,30,36,14,82,72,46,35,27,31,35,36,60,53,96,88,35,84,41,55,78,50,59,43,49,12,18,46,26,64,25,11,19,55,39,45,53,33,31,33,37,37,13,18,36,26,29,41,70,25,45,46,79,38,52,14,30,28,69,81,78,66,37,67,37,77,45,56,47,79,77,70,54,39,18,51,49,35,46,36,39,28,49,41,50,39,12,37,45,40,44,43,50,45,19,38,30,44,68,68,63,74,46,130,75,50,52,41,73,78,54,31,28,45,31,58,47,59,28,49,66,34,66,40,34,24,29,38,38,32,54,50,63,54,74,40,70,52,52,65,65,49,23,50,53,49,49,57,52,45,47,59,37,88,95,60,34,31,78,81,75,76,88,72,62,77,44,77,44,46,57,56,98,49,21,33,64,45,48,51,31,35,40,35,28,74,50,80,86,65,74,83,64,79,44,67,54,50,72,33,33,36,53,32,57,41,34,46,54,17,43,38,60,55,54,37,90,73,46,60,59,50,76,44,11,70,68,20,75,65,62,45,53,40,47,26,38,53,11,33,49,43,40,59,62,39,34,75,63,53,32,47,70,28,35,30,40,37,30,33,34,87,42,68,60,86,75,86,76,57,69,74,50,35,57,51,46,11,73,74,30,81,51,16,18,82,41,69,72,58,35,53,52,33,49,50,48,43,49,52,26,42,76,66,30,30,11,26,9,6,30,27,37,39,39,34,37,50,44,58,43,23,46,40,19,49,50,45,43,8,39,65,9,47,39,40,17,47,45,42,34,41,83,53,49,30,22,41,23,29,37,42,12,60,61,26,10,56,30,36,15,83,72,45,33,26,32,35,34,62,53,96,90,36,83,41,56,78,50,60,43,50,13,19,48,27,62,24,11,20,55,40,45,51,32,30,36,37,38,14,18,36,25,28,42,68,26,44,46,78,36,53,13,29,26,70,82,80,66,37,68,36,75,44,55,45,78,77,67,55,38,19,51,49,35,46,34,40,28,48,41,50,38,10,38,44,40,45,42,51,44,19,38,31,44,69,68,63,74,48,131

Organism: Methanocorpusculum labreanum (strain ATCC 43576 / DSM 4855 / Z) (NCBI:txid410358)